Protein AF-0000000066426454 (afdb_homodimer)

Nearest PDB structures (foldseek):
  8pxf-assembly1_A  TM=6.474E-01  e=8.056E-12  Helicobacter hepaticus ATCC 51449
  3tdg-assembly1_A-2  TM=5.659E-01  e=5.066E-11  Helicobacter pylori
  8pxd-assembly1_A  TM=8.013E-01  e=1.505E-08  Helicobacter hepaticus ATCC 51449
  4mly-assembly3_A  TM=5.110E-01  e=3.323E-06  Proteus mirabilis
  6eez-assembly1_A  TM=5.340E-01  e=4.013E-05  Wolbachia endosymbiont of Drosophila melanogaster

Structure (mmCIF, N/CA/C/O backbone):
data_AF-0000000066426454-model_v1
#
loop_
_entity.id
_entity.type
_entity.pdbx_description
1 polymer 'Periplasmic protein'
#
loop_
_atom_site.group_PDB
_atom_site.id
_atom_site.type_symbol
_atom_site.label_atom_id
_atom_site.label_alt_id
_atom_site.label_comp_id
_atom_site.label_asym_id
_atom_site.label_entity_id
_atom_site.label_seq_id
_atom_site.pdbx_PDB_ins_code
_atom_site.Cartn_x
_atom_site.Cartn_y
_atom_site.Cartn_z
_atom_site.occupancy
_atom_site.B_iso_or_equiv
_atom_site.auth_seq_id
_atom_site.auth_comp_id
_atom_site.auth_asym_id
_atom_site.auth_atom_id
_atom_site.pdbx_PDB_model_num
ATOM 1 N N . MET A 1 1 ? 66.438 22.125 -14.727 1 28.5 1 MET A N 1
ATOM 2 C CA . MET A 1 1 ? 65.062 22.234 -15.18 1 28.5 1 MET A CA 1
ATOM 3 C C . MET A 1 1 ? 64.188 21.156 -14.531 1 28.5 1 MET A C 1
ATOM 5 O O . MET A 1 1 ? 64.25 20 -14.93 1 28.5 1 MET A O 1
ATOM 9 N N . LYS A 1 2 ? 63.969 21.219 -13.141 1 32.75 2 LYS A N 1
ATOM 10 C CA . LYS A 1 2 ? 63.25 20.281 -12.281 1 32.75 2 LYS A CA 1
ATOM 11 C C . LYS A 1 2 ? 61.812 20.125 -12.734 1 32.75 2 LYS A C 1
ATOM 13 O O . LYS A 1 2 ? 61.062 21.125 -12.828 1 32.75 2 LYS A O 1
ATOM 18 N N . LYS A 1 3 ? 61.531 19.016 -13.586 1 36.09 3 LYS A N 1
ATOM 19 C CA . LYS A 1 3 ? 60.188 18.656 -14.07 1 36.09 3 LYS A CA 1
ATOM 20 C C . LYS A 1 3 ? 59.188 18.609 -12.93 1 36.09 3 LYS A C 1
ATOM 22 O O . LYS A 1 3 ? 59.375 17.891 -11.953 1 36.09 3 LYS A O 1
ATOM 27 N N . LEU A 1 4 ? 58.438 19.672 -12.656 1 44.06 4 LEU A N 1
ATOM 28 C CA . LEU A 1 4 ? 57.219 19.75 -11.82 1 44.06 4 LEU A CA 1
ATOM 29 C C . LEU A 1 4 ? 56.25 18.641 -12.188 1 44.06 4 LEU A C 1
ATOM 31 O O . LEU A 1 4 ? 55.75 18.594 -13.312 1 44.06 4 LEU A O 1
ATOM 35 N N . SER A 1 5 ? 56.5 17.438 -11.75 1 44.56 5 SER A N 1
ATOM 36 C CA . SER A 1 5 ? 55.531 16.359 -11.906 1 44.56 5 SER A CA 1
ATOM 37 C C . SER A 1 5 ? 54.125 16.797 -11.422 1 44.56 5 SER A C 1
ATOM 39 O O . SER A 1 5 ? 53.969 17.141 -10.25 1 44.56 5 SER A O 1
ATOM 41 N N . LEU A 1 6 ? 53.344 17.422 -12.281 1 42.53 6 LEU A N 1
ATOM 42 C CA . LEU A 1 6 ? 51.906 17.672 -12.062 1 42.53 6 LEU A CA 1
ATOM 43 C C . LEU A 1 6 ? 51.219 16.391 -11.656 1 42.53 6 LEU A C 1
ATOM 45 O O . LEU A 1 6 ? 51.125 15.438 -12.438 1 42.53 6 LEU A O 1
ATOM 49 N N . ILE A 1 7 ? 51.25 16.016 -10.453 1 44.16 7 ILE A N 1
ATOM 50 C CA . ILE A 1 7 ? 50.406 14.969 -9.93 1 44.16 7 ILE A CA 1
ATOM 51 C C . ILE A 1 7 ? 48.938 15.32 -10.203 1 44.16 7 ILE A C 1
ATOM 53 O O . ILE A 1 7 ? 48.406 16.297 -9.648 1 44.16 7 ILE A O 1
ATOM 57 N N . LEU A 1 8 ? 48.469 15.125 -11.438 1 40.88 8 LEU A N 1
ATOM 58 C CA . LEU A 1 8 ? 47.031 15.172 -11.68 1 40.88 8 LEU A CA 1
ATOM 59 C C . LEU A 1 8 ? 46.281 14.273 -10.695 1 40.88 8 LEU A C 1
ATOM 61 O O . LEU A 1 8 ? 46.406 13.047 -10.742 1 40.88 8 LEU A O 1
ATOM 65 N N . VAL A 1 9 ? 46.062 14.742 -9.555 1 42.97 9 VAL A N 1
ATOM 66 C CA . VAL A 1 9 ? 45.094 14.078 -8.664 1 42.97 9 VAL A CA 1
ATOM 67 C C . VAL A 1 9 ? 43.75 13.914 -9.359 1 42.97 9 VAL A C 1
ATOM 69 O O . VAL A 1 9 ? 43.094 14.906 -9.664 1 42.97 9 VAL A O 1
ATOM 72 N N . CYS A 1 10 ? 43.531 12.953 -10.289 1 38.59 10 CYS A N 1
ATOM 73 C CA . CYS A 1 10 ? 42.188 12.555 -10.711 1 38.59 10 CYS A CA 1
ATOM 74 C C . CYS A 1 10 ? 41.25 12.461 -9.516 1 38.59 10 CYS A C 1
ATOM 76 O O . CYS A 1 10 ? 41.344 11.523 -8.727 1 38.59 10 CYS A O 1
ATOM 78 N N . SER A 1 11 ? 40.844 13.516 -9.008 1 37.03 11 SER A N 1
ATOM 79 C CA . SER A 1 11 ? 39.75 13.445 -8.055 1 37.03 11 SER A CA 1
ATOM 80 C C . SER A 1 11 ? 38.594 12.594 -8.594 1 37.03 11 SER A C 1
ATOM 82 O O . SER A 1 11 ? 38 12.938 -9.609 1 37.03 11 SER A O 1
ATOM 84 N N . ALA A 1 12 ? 38.656 11.289 -8.586 1 40.88 12 ALA A N 1
ATOM 85 C CA . ALA A 1 12 ? 37.469 10.492 -8.766 1 40.88 12 ALA A CA 1
ATOM 86 C C . ALA A 1 12 ? 36.219 11.266 -8.32 1 40.88 12 ALA A C 1
ATOM 88 O O . ALA A 1 12 ? 36.062 11.578 -7.137 1 40.88 12 ALA A O 1
ATOM 89 N N . SER A 1 13 ? 35.781 12.156 -9.047 1 43.88 13 SER A N 1
ATOM 90 C CA . SER A 1 13 ? 34.531 12.852 -8.789 1 43.88 13 SER A CA 1
ATOM 91 C C . SER A 1 13 ? 33.469 11.898 -8.25 1 43.88 13 SER A C 1
ATOM 93 O O . SER A 1 13 ? 32.844 11.164 -9.008 1 43.88 13 SER A O 1
ATOM 95 N N . LEU A 1 14 ? 33.688 11.211 -7.109 1 55.16 14 LEU A N 1
ATOM 96 C CA . LEU A 1 14 ? 32.781 10.516 -6.191 1 55.16 14 LEU A CA 1
ATOM 97 C C . LEU A 1 14 ? 31.5 11.305 -5.992 1 55.16 14 LEU A C 1
ATOM 99 O O . LEU A 1 14 ? 31.062 11.508 -4.855 1 55.16 14 LEU A O 1
ATOM 103 N N . PHE A 1 15 ? 31.016 12.023 -7.082 1 66.88 15 PHE A N 1
ATOM 104 C CA . PHE A 1 15 ? 29.875 12.891 -6.832 1 66.88 15 PHE A CA 1
ATOM 105 C C . PHE A 1 15 ? 28.562 12.109 -6.957 1 66.88 15 PHE A C 1
ATOM 107 O O . PHE A 1 15 ? 28.484 11.156 -7.734 1 66.88 15 PHE A O 1
ATOM 114 N N . ALA A 1 16 ? 27.703 12.172 -5.98 1 83.56 16 ALA A N 1
ATOM 115 C CA . ALA A 1 16 ? 26.328 11.711 -6.051 1 83.56 16 ALA A CA 1
ATOM 116 C C . ALA A 1 16 ? 25.688 12.094 -7.387 1 83.56 16 ALA A C 1
ATOM 118 O O . ALA A 1 16 ? 26.156 13.008 -8.07 1 83.56 16 ALA A O 1
ATOM 119 N N . ALA A 1 17 ? 24.734 11.32 -7.867 1 91.5 17 ALA A N 1
ATOM 120 C CA . ALA A 1 17 ? 24.031 11.625 -9.109 1 91.5 17 ALA A CA 1
ATOM 121 C C . ALA A 1 17 ? 23.516 13.062 -9.117 1 91.5 17 ALA A C 1
ATOM 123 O O . ALA A 1 17 ? 23.031 13.562 -8.094 1 91.5 17 ALA A O 1
ATOM 124 N N . SER A 1 18 ? 23.609 13.703 -10.219 1 93.69 18 SER A N 1
ATOM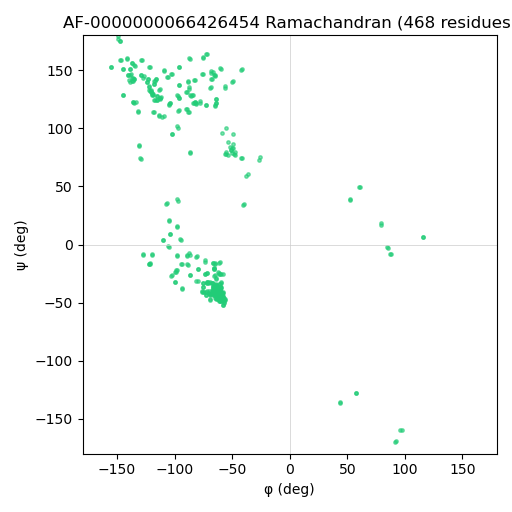 125 C CA . SER A 1 18 ? 23.172 15.094 -10.328 1 93.69 18 SER A CA 1
ATOM 126 C C . SER A 1 18 ? 21.656 15.211 -10.297 1 93.69 18 SER A C 1
ATOM 128 O O . SER A 1 18 ? 20.953 14.234 -10.531 1 93.69 18 SER A O 1
ATOM 130 N N . ASN A 1 19 ? 21.172 16.406 -10.055 1 95.62 19 ASN A N 1
ATOM 131 C CA . ASN A 1 19 ? 19.734 16.656 -10.078 1 95.62 19 ASN A CA 1
ATOM 132 C C . ASN A 1 19 ? 19.125 16.297 -11.438 1 95.62 19 ASN A C 1
ATOM 134 O O . ASN A 1 19 ? 18.047 15.711 -11.5 1 95.62 19 ASN A O 1
ATOM 138 N N . SER A 1 20 ? 19.844 16.641 -12.5 1 94.5 20 SER A N 1
ATOM 139 C CA . SER A 1 20 ? 19.344 16.375 -13.844 1 94.5 20 SER A CA 1
ATOM 140 C C . SER A 1 20 ? 19.266 14.875 -14.117 1 94.5 20 SER A C 1
ATOM 142 O O . SER A 1 20 ? 18.312 14.398 -14.719 1 94.5 20 SER A O 1
ATOM 144 N N . GLU A 1 21 ? 20.266 14.148 -13.734 1 94.56 21 GLU A N 1
ATOM 145 C CA . GLU A 1 21 ? 20.25 12.703 -13.93 1 94.56 21 GLU A CA 1
ATOM 146 C C . GLU A 1 21 ? 19.047 12.062 -13.219 1 94.56 21 GLU A C 1
ATOM 148 O O . GLU A 1 21 ? 18.375 11.203 -13.781 1 94.56 21 GLU A O 1
ATOM 153 N N . ILE A 1 22 ? 18.797 12.508 -12.023 1 96.06 22 ILE A N 1
ATOM 154 C CA . ILE A 1 22 ? 17.703 11.953 -11.227 1 96.06 22 ILE A CA 1
ATOM 155 C C . ILE A 1 22 ? 16.359 12.352 -11.836 1 96.06 22 ILE A C 1
ATOM 157 O O . ILE A 1 22 ? 15.484 11.508 -12.016 1 96.06 22 ILE A O 1
ATOM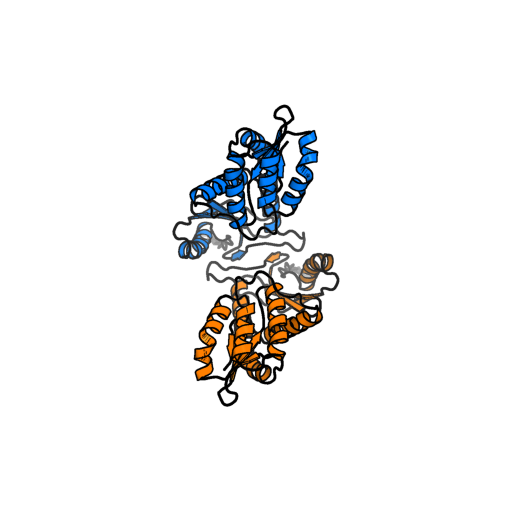 161 N N . SER A 1 23 ? 16.203 13.625 -12.172 1 96.25 23 SER A N 1
ATOM 162 C CA . SER A 1 23 ? 14.953 14.086 -12.766 1 96.25 23 SER A CA 1
ATOM 163 C C . SER A 1 23 ? 14.68 13.383 -14.094 1 96.25 23 SER A C 1
ATOM 165 O O . SER A 1 23 ? 13.539 13 -14.375 1 96.25 23 SER A O 1
ATOM 167 N N . ASP A 1 24 ? 15.68 13.156 -14.922 1 94.25 24 ASP A N 1
ATOM 168 C CA . ASP A 1 24 ? 15.531 12.492 -16.219 1 94.25 24 ASP A CA 1
ATOM 169 C C . ASP A 1 24 ? 15.086 11.039 -16.031 1 94.25 24 ASP A C 1
ATOM 171 O O . ASP A 1 24 ? 14.227 10.555 -16.781 1 94.25 24 ASP A O 1
ATOM 175 N N . PHE A 1 25 ? 15.68 10.461 -15.148 1 93.5 25 PHE A N 1
ATOM 176 C CA . PHE A 1 25 ? 15.344 9.07 -14.883 1 93.5 25 PHE A CA 1
ATOM 177 C C . PHE A 1 25 ? 13.859 8.922 -14.539 1 93.5 25 PHE A C 1
ATOM 179 O O . PHE A 1 25 ? 13.156 8.125 -15.148 1 93.5 25 PHE A O 1
ATOM 186 N N . TYR A 1 26 ? 13.344 9.703 -13.578 1 94.12 26 TYR A N 1
ATOM 187 C CA . TYR A 1 26 ? 11.961 9.578 -13.133 1 94.12 26 TYR A CA 1
ATOM 188 C C . TYR A 1 26 ? 11 10.18 -14.148 1 94.12 26 TYR A C 1
ATOM 190 O O . TYR A 1 26 ? 9.883 9.695 -14.312 1 94.12 26 TYR A O 1
ATOM 198 N N . SER A 1 27 ? 11.453 11.234 -14.828 1 94.62 27 SER A N 1
ATOM 199 C CA . SER A 1 27 ? 10.602 11.867 -15.836 1 94.62 27 SER A CA 1
ATOM 200 C C . SER A 1 27 ? 10.219 10.883 -16.938 1 94.62 27 SER A C 1
ATOM 202 O O . SER A 1 27 ? 9.078 10.875 -17.406 1 94.62 27 SER A O 1
ATOM 204 N N . LYS A 1 28 ? 11.133 10.062 -17.375 1 89.81 28 LYS A N 1
ATOM 205 C CA . LYS A 1 28 ? 10.891 9.102 -18.438 1 89.81 28 LYS A CA 1
ATOM 206 C C . LYS A 1 28 ? 9.734 8.164 -18.094 1 89.81 28 LYS A C 1
ATOM 208 O O . LYS A 1 28 ? 8.812 8 -18.891 1 89.81 28 LYS A O 1
ATOM 213 N N . SER A 1 29 ? 9.758 7.652 -16.953 1 87.88 29 SER A N 1
ATOM 214 C CA . SER A 1 29 ? 8.734 6.691 -16.547 1 87.88 29 SER A CA 1
ATOM 215 C C . SER A 1 29 ? 7.422 7.387 -16.219 1 87.88 29 SER A C 1
ATOM 217 O O . SER A 1 29 ? 6.348 6.918 -16.594 1 87.88 29 SER A O 1
ATOM 219 N N . ILE A 1 30 ? 7.457 8.5 -15.57 1 91.88 30 ILE A N 1
ATOM 220 C CA . ILE A 1 30 ? 6.266 9.195 -15.102 1 91.88 30 ILE A CA 1
ATOM 221 C C . ILE A 1 30 ? 5.527 9.812 -16.281 1 91.88 30 ILE A C 1
ATOM 223 O O . ILE A 1 30 ? 4.301 9.703 -16.391 1 91.88 30 ILE A O 1
ATOM 227 N N . LYS A 1 31 ? 6.246 10.383 -17.25 1 91.31 31 LYS A N 1
ATOM 228 C CA . LYS A 1 31 ? 5.621 11.07 -18.375 1 91.31 31 LYS A CA 1
ATOM 229 C C . LYS A 1 31 ? 5.012 10.078 -19.344 1 91.31 31 LYS A C 1
ATOM 231 O O . LYS A 1 31 ? 4.121 10.438 -20.125 1 91.31 31 LYS A O 1
ATOM 236 N N . ALA A 1 32 ? 5.539 8.836 -19.359 1 90.31 32 ALA A N 1
ATOM 237 C CA . ALA A 1 32 ? 4.922 7.797 -20.172 1 90.31 32 ALA A CA 1
ATOM 238 C C . ALA A 1 32 ? 3.475 7.559 -19.766 1 90.31 32 ALA A C 1
ATOM 240 O O . ALA A 1 32 ? 2.615 7.297 -20.609 1 90.31 32 ALA A O 1
ATOM 241 N N . GLN A 1 33 ? 3.213 7.723 -18.5 1 89.44 33 GLN A N 1
ATOM 242 C CA . GLN A 1 33 ? 1.867 7.5 -17.984 1 89.44 33 GLN A CA 1
ATOM 243 C C . GLN A 1 33 ? 1.116 8.82 -17.812 1 89.44 33 GLN A C 1
ATOM 245 O O . GLN A 1 33 ? -0.1 8.875 -18.016 1 89.44 33 GLN A O 1
ATOM 250 N N . PHE A 1 34 ? 1.878 9.773 -17.5 1 91.81 34 PHE A N 1
ATOM 251 C CA . PHE A 1 34 ? 1.316 11.102 -17.266 1 91.81 34 PHE A CA 1
ATOM 252 C C . PHE A 1 34 ? 2.092 12.156 -18.047 1 91.81 34 PHE A C 1
ATOM 254 O O . PHE A 1 34 ? 2.908 12.883 -17.469 1 91.81 34 PHE A O 1
ATOM 261 N N . PRO A 1 35 ? 1.782 12.375 -19.234 1 92.38 35 PRO A N 1
ATOM 262 C CA . PRO A 1 35 ? 2.562 13.234 -20.125 1 92.38 35 PRO A CA 1
ATOM 263 C C . PRO A 1 35 ? 2.645 14.68 -19.625 1 92.38 35 PRO A C 1
ATOM 265 O O . PRO A 1 35 ? 3.609 15.383 -19.922 1 92.38 35 PRO A O 1
ATOM 268 N N . ASN A 1 36 ? 1.683 15.109 -18.844 1 93.56 36 ASN A N 1
ATOM 269 C CA . ASN A 1 36 ? 1.648 16.5 -18.422 1 93.56 36 ASN A CA 1
ATOM 270 C C . ASN A 1 36 ? 2.314 16.688 -17.047 1 93.56 36 ASN A C 1
ATOM 272 O O . ASN A 1 36 ? 2.322 17.781 -16.5 1 93.56 36 ASN A O 1
ATOM 276 N N . ALA A 1 37 ? 2.84 15.648 -16.578 1 94.75 37 ALA A N 1
ATOM 277 C CA . ALA A 1 37 ? 3.518 15.734 -15.289 1 94.75 37 ALA A CA 1
ATOM 278 C C . ALA A 1 37 ? 4.871 16.422 -15.422 1 94.75 37 ALA A C 1
ATOM 280 O O . ALA A 1 37 ? 5.504 16.359 -16.484 1 94.75 37 ALA A O 1
ATOM 281 N N . THR A 1 38 ? 5.23 17.125 -14.398 1 95.38 38 THR A N 1
ATOM 282 C CA . THR A 1 38 ? 6.574 17.703 -14.32 1 95.38 38 THR A CA 1
ATOM 283 C C . THR A 1 38 ? 7.332 17.125 -13.125 1 95.38 38 THR A C 1
ATOM 285 O O . THR A 1 38 ? 6.754 16.906 -12.062 1 95.38 38 THR A O 1
ATOM 288 N N . VAL A 1 39 ? 8.609 16.875 -13.328 1 96.56 39 VAL A N 1
ATOM 289 C CA . VAL A 1 39 ? 9.477 16.328 -12.289 1 96.56 39 VAL A CA 1
ATOM 290 C C . VAL A 1 39 ? 10.617 17.297 -12 1 96.56 39 VAL A C 1
ATOM 292 O O . VAL A 1 39 ? 11.266 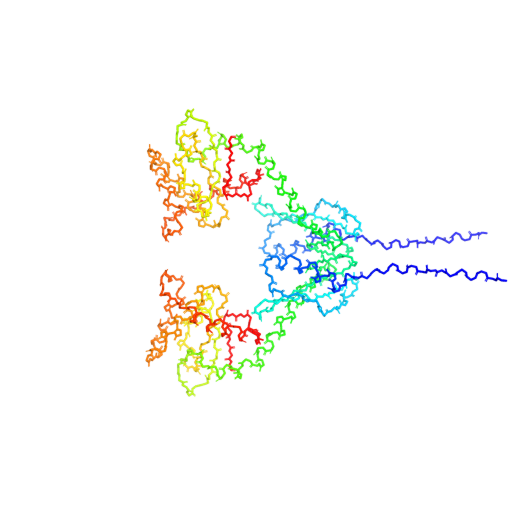17.797 -12.93 1 96.56 39 VAL A O 1
ATOM 295 N N . SER A 1 40 ? 10.828 17.625 -10.75 1 96.81 40 SER A N 1
ATOM 296 C CA . SER A 1 40 ? 11.938 18.469 -10.352 1 96.81 40 SER A CA 1
ATOM 297 C C . SER A 1 40 ? 12.656 17.906 -9.133 1 96.81 40 SER A C 1
ATOM 299 O O . SER A 1 40 ? 12.094 17.094 -8.391 1 96.81 40 SER A O 1
ATOM 301 N N . VAL A 1 41 ? 13.914 18.219 -8.977 1 97.62 41 VAL A N 1
ATOM 302 C CA . VAL A 1 41 ? 14.75 17.781 -7.867 1 97.62 41 VAL A CA 1
ATOM 303 C C . VAL A 1 41 ? 15.305 19 -7.129 1 97.62 41 VAL A C 1
ATOM 305 O O . VAL A 1 41 ? 15.766 19.953 -7.754 1 97.62 41 VAL A O 1
ATOM 308 N N . SER A 1 42 ? 15.172 18.953 -5.793 1 97.25 42 SER A N 1
ATOM 309 C CA . SER A 1 42 ? 15.617 20.094 -4.992 1 97.25 42 SER A CA 1
ATOM 310 C C . SER A 1 42 ? 16.109 19.656 -3.623 1 97.25 42 SER A C 1
ATOM 312 O O . SER A 1 42 ? 16.25 18.453 -3.365 1 97.25 42 SER A O 1
ATOM 314 N N . ASN A 1 43 ? 16.578 20.609 -2.762 1 96.56 43 ASN A N 1
ATOM 315 C CA . ASN A 1 43 ? 16.922 20.422 -1.354 1 96.56 43 ASN A CA 1
ATOM 316 C C . ASN A 1 43 ? 18.016 19.391 -1.172 1 96.56 43 ASN A C 1
ATOM 318 O O . ASN A 1 43 ? 17.891 18.469 -0.357 1 96.56 43 ASN A O 1
ATOM 322 N N . ARG A 1 44 ? 19.031 19.516 -1.883 1 97 44 ARG A N 1
ATOM 323 C CA . ARG A 1 44 ? 20.172 18.609 -1.801 1 97 44 ARG A CA 1
ATOM 324 C C . ARG A 1 44 ? 20.969 18.844 -0.527 1 97 44 ARG A C 1
ATOM 326 O O . ARG A 1 44 ? 21.391 19.969 -0.259 1 97 44 ARG A O 1
ATOM 333 N N . GLN A 1 45 ? 21.062 17.844 0.269 1 96.69 45 GLN A N 1
ATOM 334 C CA . GLN A 1 45 ? 21.781 17.953 1.537 1 96.69 45 GLN A CA 1
ATOM 335 C C . GLN A 1 45 ? 22.625 16.719 1.799 1 96.69 45 GLN A C 1
ATOM 337 O O . GLN A 1 45 ? 22.25 15.602 1.409 1 96.69 45 GLN A O 1
ATOM 342 N N . LYS A 1 46 ? 23.75 16.953 2.447 1 96.25 46 LYS A N 1
ATOM 343 C CA . LYS A 1 46 ? 24.547 15.812 2.914 1 96.25 46 LYS A CA 1
ATOM 344 C C . LYS A 1 46 ? 23.828 15.055 4.023 1 96.25 46 LYS A C 1
ATOM 346 O O . LYS A 1 46 ? 23.203 15.672 4.895 1 96.25 46 LYS A O 1
ATOM 351 N N . VAL A 1 47 ? 23.953 13.734 4.004 1 95.81 47 VAL A N 1
ATOM 352 C CA . VAL A 1 47 ? 23.312 12.906 5.016 1 95.81 47 VAL A CA 1
ATOM 353 C C . VAL A 1 47 ? 24.344 12.453 6.047 1 95.81 47 VAL A C 1
ATOM 355 O O . VAL A 1 47 ? 24.984 11.414 5.871 1 95.81 47 VAL A O 1
ATOM 358 N N . GLY A 1 48 ? 24.344 13.25 7.066 1 90.75 48 GLY A N 1
ATOM 359 C CA . GLY A 1 48 ? 25.328 12.938 8.086 1 90.75 48 GLY A CA 1
ATOM 360 C C . GLY A 1 48 ? 26.688 12.594 7.508 1 90.75 48 GLY A C 1
ATOM 361 O O . GLY A 1 48 ? 27.219 13.32 6.668 1 90.75 48 GLY A O 1
ATOM 362 N N . ASN A 1 49 ? 27.312 11.492 8.086 1 90 49 ASN A N 1
ATOM 363 C CA . ASN A 1 49 ? 28.609 11.039 7.621 1 90 49 ASN A CA 1
ATOM 364 C C . ASN A 1 49 ? 28.5 9.742 6.816 1 90 49 ASN A C 1
ATOM 366 O O . ASN A 1 49 ? 29.391 8.891 6.891 1 90 49 ASN A O 1
ATOM 370 N N . THR A 1 50 ? 27.453 9.578 6.059 1 92.81 50 THR A N 1
ATOM 371 C CA . THR A 1 50 ? 27.172 8.336 5.348 1 92.81 50 THR A CA 1
ATOM 372 C C . THR A 1 50 ? 27.812 8.344 3.969 1 92.81 50 THR A C 1
ATOM 374 O O . THR A 1 50 ? 27.922 7.301 3.324 1 92.81 50 THR A O 1
ATOM 377 N N . GLY A 1 51 ? 28.203 9.508 3.498 1 93.5 51 GLY A N 1
ATOM 378 C CA . GLY A 1 51 ? 28.672 9.656 2.129 1 93.5 51 GLY A CA 1
ATOM 379 C C . GLY A 1 51 ? 27.531 9.852 1.132 1 93.5 51 GLY A C 1
ATOM 380 O O . GLY A 1 51 ? 27.781 10.102 -0.049 1 93.5 51 GLY A O 1
ATOM 381 N N . PHE A 1 52 ? 26.297 9.812 1.604 1 96.69 52 PHE A N 1
ATOM 382 C CA . PHE A 1 52 ? 25.125 10.039 0.761 1 96.69 52 PHE A CA 1
ATOM 383 C C . PHE A 1 52 ? 24.672 11.484 0.851 1 96.69 52 PHE A C 1
ATOM 385 O O . PHE A 1 52 ? 24.938 12.172 1.839 1 96.69 52 PHE A O 1
ATOM 392 N N . GLU A 1 53 ? 24.047 11.898 -0.216 1 97.75 53 GLU A N 1
ATOM 393 C CA . GLU A 1 53 ? 23.219 13.102 -0.203 1 97.75 53 GLU A CA 1
ATOM 394 C C . GLU A 1 53 ? 21.734 12.766 -0.301 1 97.75 53 GLU A C 1
ATOM 396 O O . GLU A 1 53 ? 21.375 11.734 -0.873 1 97.75 53 GLU A O 1
ATOM 401 N N . SER A 1 54 ? 20.953 13.578 0.275 1 98.12 54 SER A N 1
ATOM 402 C CA . SER A 1 54 ? 19.516 13.484 0.092 1 98.12 54 SER A CA 1
ATOM 403 C C . SER A 1 54 ? 19 14.547 -0.881 1 98.12 54 SER A C 1
ATOM 405 O O . SER A 1 54 ? 19.562 15.641 -0.96 1 98.12 54 SER A O 1
ATOM 407 N N . VAL A 1 55 ? 18 14.203 -1.62 1 98.12 55 VAL A N 1
ATOM 408 C CA . VAL A 1 55 ? 17.312 15.141 -2.496 1 98.12 55 VAL A CA 1
ATOM 409 C C . VAL A 1 55 ? 15.797 14.93 -2.391 1 98.12 55 VAL A C 1
ATOM 411 O O . VAL A 1 55 ? 15.344 13.859 -1.986 1 98.12 55 VAL A O 1
ATOM 414 N N . ILE A 1 56 ? 15.07 15.953 -2.703 1 98.06 56 ILE A N 1
ATOM 415 C CA . ILE A 1 56 ? 13.617 15.852 -2.797 1 98.06 56 ILE A CA 1
ATOM 416 C C . ILE A 1 56 ? 13.195 15.812 -4.266 1 98.06 56 ILE A C 1
ATOM 418 O O . ILE A 1 56 ? 13.523 16.719 -5.035 1 98.06 56 ILE A O 1
ATOM 422 N N . VAL A 1 57 ? 12.555 14.805 -4.602 1 97.38 57 VAL A N 1
ATOM 423 C CA . VAL A 1 57 ? 11.953 14.703 -5.93 1 97.38 57 VAL A CA 1
ATOM 424 C C . VAL A 1 57 ? 10.484 15.117 -5.867 1 97.38 57 VAL A C 1
ATOM 426 O O . VAL A 1 57 ? 9.703 14.539 -5.109 1 97.38 57 VAL A O 1
ATOM 429 N N . SER A 1 58 ? 10.125 16.047 -6.695 1 96.56 58 SER A N 1
ATOM 430 C CA . SER A 1 58 ? 8.758 16.562 -6.746 1 96.56 58 SER A CA 1
ATOM 431 C C . SER A 1 58 ? 8.102 16.25 -8.086 1 96.56 58 SER A C 1
ATOM 433 O O . SER A 1 58 ? 8.695 16.469 -9.141 1 96.56 58 SER A O 1
ATOM 435 N N . VAL A 1 59 ? 6.988 15.688 -8 1 95.75 59 VAL A N 1
ATOM 436 C CA . VAL A 1 59 ? 6.168 15.438 -9.18 1 95.75 59 VAL A CA 1
ATOM 437 C C . VAL A 1 59 ? 4.914 16.297 -9.133 1 95.75 59 VAL A C 1
ATOM 439 O O . VAL A 1 59 ? 4.188 16.297 -8.133 1 95.75 59 VAL A O 1
ATOM 442 N N . GLU A 1 60 ? 4.688 17.031 -10.133 1 93.31 60 GLU A N 1
ATOM 443 C CA . GLU A 1 60 ? 3.516 17.891 -10.227 1 93.31 60 GLU A CA 1
ATOM 444 C C . GLU A 1 60 ? 2.623 17.484 -11.391 1 93.31 60 GLU A C 1
ATOM 446 O O . GLU A 1 60 ? 3.104 17.312 -12.516 1 93.31 60 GLU A O 1
ATOM 451 N N . LEU A 1 61 ? 1.399 17.234 -11.078 1 89.31 61 LEU A N 1
ATOM 452 C CA . LEU A 1 61 ? 0.388 16.875 -12.07 1 89.31 61 LEU A CA 1
ATOM 453 C C . LEU A 1 61 ? -0.916 17.609 -11.812 1 89.31 61 LEU A C 1
ATOM 455 O O . LEU A 1 61 ? -1.488 17.516 -10.727 1 89.31 61 LEU A O 1
ATOM 459 N N . ASN A 1 62 ? -1.376 18.312 -12.727 1 81.81 62 ASN A N 1
ATOM 460 C CA . ASN A 1 62 ? -2.65 19.016 -12.641 1 81.81 62 ASN A CA 1
ATOM 461 C C . ASN A 1 62 ? -2.729 19.875 -11.391 1 81.81 62 ASN A C 1
ATOM 463 O O . ASN A 1 62 ? -3.729 19.844 -10.672 1 81.81 62 ASN A O 1
ATOM 467 N N . GLY A 1 63 ? -1.658 20.516 -11.016 1 78 63 GLY A N 1
ATOM 468 C CA . GLY A 1 63 ? -1.629 21.438 -9.891 1 78 63 GLY A CA 1
ATOM 469 C C . GLY A 1 63 ? -1.35 20.75 -8.57 1 78 63 GLY A C 1
ATOM 470 O O . GLY A 1 63 ? -1.174 21.422 -7.547 1 78 63 GLY A O 1
ATOM 471 N N . GLN A 1 64 ? -1.353 19.469 -8.625 1 78.25 64 GLN A N 1
ATOM 472 C CA . GLN A 1 64 ? -1.047 18.734 -7.406 1 78.25 64 GLN A CA 1
ATOM 473 C C . GLN A 1 64 ? 0.428 18.344 -7.355 1 78.25 64 GLN A C 1
ATOM 475 O O . GLN A 1 64 ? 1.003 17.938 -8.367 1 78.25 64 GLN A O 1
ATOM 480 N N . LYS A 1 65 ? 0.954 18.516 -6.184 1 87.19 65 LYS A N 1
ATOM 481 C CA . LYS A 1 65 ? 2.383 18.266 -6.012 1 87.19 65 LYS A CA 1
ATOM 482 C C . LYS A 1 65 ? 2.627 17.141 -5 1 87.19 65 LYS A C 1
ATOM 484 O O . LYS A 1 65 ? 2.014 17.125 -3.93 1 87.19 65 LYS A O 1
ATOM 489 N N . GLN A 1 66 ? 3.43 16.156 -5.387 1 88.75 66 GLN A N 1
ATOM 490 C CA . GLN A 1 66 ? 3.891 15.109 -4.484 1 88.75 66 GLN A CA 1
ATOM 491 C C . GLN A 1 66 ? 5.41 15.141 -4.34 1 88.75 66 GLN A C 1
ATOM 493 O O . GLN A 1 66 ? 6.129 15.281 -5.332 1 88.75 66 GLN A O 1
ATOM 498 N N . GLU A 1 67 ? 5.801 14.953 -3.105 1 93.56 67 GLU A N 1
ATOM 499 C CA . GLU A 1 67 ? 7.234 15.008 -2.836 1 93.56 67 GLU A CA 1
ATOM 500 C C . GLU A 1 67 ? 7.715 13.719 -2.168 1 93.56 67 GLU A C 1
ATOM 502 O O . GLU A 1 67 ? 7.027 13.164 -1.31 1 93.56 67 GLU A O 1
ATOM 507 N N . ASN A 1 68 ? 8.891 13.312 -2.629 1 95.56 68 ASN A N 1
ATOM 508 C CA . ASN A 1 68 ? 9.562 12.164 -2.023 1 95.56 68 ASN A CA 1
ATOM 509 C C . ASN A 1 68 ? 11.047 12.438 -1.8 1 95.56 68 ASN A C 1
ATOM 511 O O . ASN A 1 68 ? 11.703 13.062 -2.633 1 95.56 68 ASN A O 1
ATOM 515 N N . ILE A 1 69 ? 11.547 11.922 -0.683 1 97.88 69 ILE A N 1
ATOM 516 C CA . ILE A 1 69 ? 12.977 12.031 -0.425 1 97.88 69 ILE A CA 1
ATOM 517 C C . ILE A 1 69 ? 13.703 10.836 -1.039 1 97.88 69 ILE A C 1
ATOM 519 O O . ILE A 1 69 ? 13.195 9.711 -1.013 1 97.88 69 ILE A O 1
ATOM 523 N N . LEU A 1 70 ? 14.859 11.07 -1.616 1 98.25 70 LEU A N 1
ATOM 524 C CA . LEU A 1 70 ? 15.773 10.047 -2.115 1 98.25 70 LEU A CA 1
ATOM 525 C C . LEU A 1 70 ? 17.188 10.266 -1.581 1 98.25 70 LEU A C 1
ATOM 527 O O . LEU A 1 70 ? 17.531 11.375 -1.183 1 98.25 70 LEU A O 1
ATOM 531 N N . PHE A 1 71 ? 17.938 9.242 -1.605 1 98.44 71 PHE A N 1
ATOM 532 C CA . PHE A 1 71 ? 19.328 9.289 -1.202 1 98.44 71 PHE A CA 1
ATOM 533 C C . PHE A 1 71 ? 20.234 8.82 -2.336 1 98.44 71 PHE A C 1
ATOM 535 O O . PHE A 1 71 ? 19.922 7.848 -3.029 1 98.44 71 PHE A O 1
ATOM 542 N N . THR A 1 72 ? 21.344 9.57 -2.543 1 98 72 THR A N 1
ATOM 543 C CA . THR A 1 72 ? 22.156 9.25 -3.709 1 98 72 THR A CA 1
ATOM 544 C C . THR A 1 72 ? 23.641 9.281 -3.354 1 98 72 THR A C 1
ATOM 546 O O . THR A 1 72 ? 24.062 10.086 -2.531 1 98 72 THR A O 1
ATOM 549 N N . LYS A 1 73 ? 24.344 8.398 -3.871 1 96.25 73 LYS A N 1
ATOM 550 C CA . LYS A 1 73 ? 25.812 8.289 -3.859 1 96.25 73 LYS A CA 1
ATOM 551 C C . LYS A 1 73 ? 26.328 7.699 -5.168 1 96.25 73 LYS A C 1
ATOM 553 O O . LYS A 1 73 ? 25.828 6.668 -5.629 1 96.25 73 LYS A O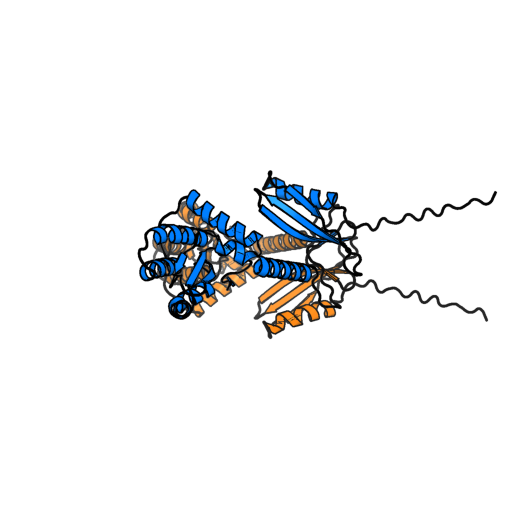 1
ATOM 558 N N . ASP A 1 74 ? 27.266 8.359 -5.754 1 93.88 74 ASP A N 1
ATOM 559 C CA 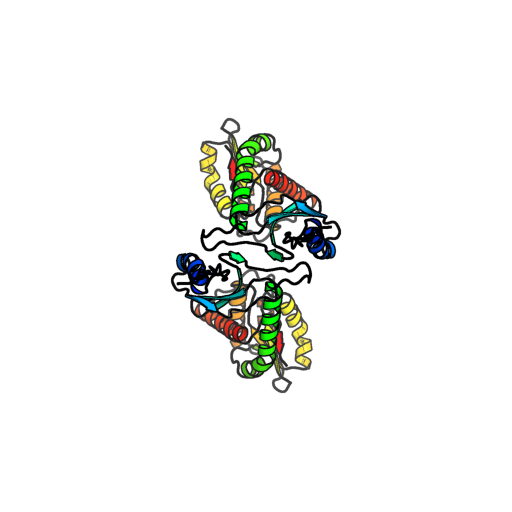. ASP A 1 74 ? 27.734 7.953 -7.078 1 93.88 74 ASP A CA 1
ATOM 560 C C . ASP A 1 74 ? 26.578 7.949 -8.086 1 93.88 74 ASP A C 1
ATOM 562 O O . ASP A 1 74 ? 25.891 8.953 -8.25 1 93.88 74 ASP A O 1
ATOM 566 N N . SER A 1 75 ? 26.391 6.895 -8.773 1 94.44 75 SER A N 1
ATOM 567 C CA . SER A 1 75 ? 25.297 6.801 -9.734 1 94.44 75 SER A CA 1
ATOM 568 C C . SER A 1 75 ? 24.094 6.066 -9.141 1 94.44 75 SER A C 1
ATOM 570 O O . SER A 1 75 ? 23.172 5.688 -9.867 1 94.44 75 SER A O 1
ATOM 572 N N . LEU A 1 76 ? 24.109 5.934 -7.816 1 97.06 76 LEU A N 1
ATOM 573 C CA . LEU A 1 76 ? 23.094 5.117 -7.156 1 97.06 76 LEU A CA 1
ATOM 574 C C . LEU A 1 76 ? 22.062 5.988 -6.449 1 97.06 76 LEU A C 1
ATOM 576 O O . LEU A 1 76 ? 22.406 7.035 -5.891 1 97.06 76 LEU A O 1
ATOM 580 N N . ILE A 1 77 ? 20.844 5.539 -6.465 1 97.94 77 ILE A N 1
ATOM 581 C CA . ILE A 1 77 ? 19.797 6.156 -5.676 1 97.94 77 ILE A CA 1
ATOM 582 C C . ILE A 1 77 ? 19.062 5.086 -4.863 1 97.94 77 ILE A C 1
ATOM 584 O O . ILE A 1 77 ? 18.953 3.938 -5.297 1 97.94 77 ILE A O 1
ATOM 588 N N . THR A 1 78 ? 18.625 5.426 -3.705 1 98.25 78 THR A N 1
ATOM 589 C CA . THR A 1 78 ? 17.828 4.551 -2.844 1 98.25 78 THR A CA 1
ATOM 590 C C . THR A 1 78 ? 16.734 5.34 -2.146 1 98.25 78 THR A C 1
ATOM 592 O O . THR A 1 78 ? 16.922 6.504 -1.791 1 98.25 78 THR A O 1
ATOM 595 N N . PRO A 1 79 ? 15.656 4.684 -1.958 1 98 79 PRO A N 1
ATOM 596 C CA . PRO A 1 79 ? 14.523 5.41 -1.377 1 98 79 PRO A CA 1
ATOM 597 C C . PRO A 1 79 ? 14.641 5.574 0.136 1 98 79 PRO A C 1
ATOM 599 O O . PRO A 1 79 ? 13.914 6.371 0.732 1 98 79 PRO A O 1
ATOM 602 N N . ASP A 1 80 ? 15.367 4.824 0.765 1 98.19 80 ASP A N 1
ATOM 603 C CA . ASP A 1 80 ? 15.625 4.945 2.197 1 98.19 80 ASP A CA 1
ATOM 604 C C . ASP A 1 80 ? 17.062 4.559 2.535 1 98.19 80 ASP A C 1
ATOM 606 O O . ASP A 1 80 ? 17.703 3.828 1.782 1 98.19 80 ASP A O 1
ATOM 610 N N . LEU A 1 81 ? 17.516 5.121 3.516 1 97.81 81 LEU A N 1
ATOM 611 C CA . LEU A 1 81 ? 18.828 4.855 4.082 1 97.81 81 LEU A CA 1
ATOM 612 C C . LEU A 1 81 ? 18.734 4.656 5.594 1 97.81 81 LEU A C 1
ATOM 614 O O . LEU A 1 81 ? 18.422 5.598 6.328 1 97.81 81 LEU A O 1
ATOM 618 N N . ILE A 1 82 ? 19.031 3.465 6.031 1 97.25 82 ILE A N 1
ATOM 619 C CA . ILE A 1 82 ? 18.906 3.123 7.445 1 97.25 82 ILE A CA 1
ATOM 620 C C . ILE A 1 82 ? 20.297 2.869 8.039 1 97.25 82 ILE A C 1
ATOM 622 O O . ILE A 1 82 ? 21.078 2.086 7.488 1 97.25 82 ILE A O 1
ATOM 626 N N . ASP A 1 83 ? 20.562 3.539 9.055 1 96.12 83 ASP A N 1
ATOM 627 C CA . ASP A 1 83 ? 21.828 3.35 9.766 1 96.12 83 ASP A CA 1
ATOM 628 C C . ASP A 1 83 ? 21.656 2.402 10.953 1 96.12 83 ASP A C 1
ATOM 630 O O . ASP A 1 83 ? 21 2.752 11.938 1 96.12 83 ASP A O 1
ATOM 634 N N . LEU A 1 84 ? 22.281 1.304 10.914 1 95 84 LEU A N 1
ATOM 635 C CA . LEU A 1 84 ? 22.094 0.262 11.922 1 95 84 LEU A CA 1
ATOM 636 C C . LEU A 1 84 ? 22.734 0.666 13.25 1 95 84 LEU A C 1
ATOM 638 O O . LEU A 1 84 ? 22.328 0.177 14.305 1 95 84 LEU A O 1
ATOM 642 N N . LYS A 1 85 ? 23.688 1.5 13.227 1 91.94 85 LYS A N 1
ATOM 643 C CA . LYS A 1 85 ? 24.359 1.933 14.445 1 91.94 85 LYS A CA 1
ATOM 644 C C . LYS A 1 85 ? 23.453 2.824 15.289 1 91.94 85 LYS A C 1
ATOM 646 O O . LYS A 1 85 ? 23.406 2.686 16.516 1 91.94 85 LYS A O 1
ATOM 651 N N . THR A 1 86 ? 22.781 3.662 14.625 1 92.06 86 THR A N 1
ATOM 652 C CA . THR A 1 86 ? 21.938 4.617 15.344 1 92.06 86 THR A CA 1
ATOM 653 C C . THR A 1 86 ? 20.5 4.137 15.391 1 92.06 86 THR A C 1
ATOM 655 O O . THR A 1 86 ? 19.703 4.633 16.188 1 92.06 86 THR A O 1
ATOM 658 N N . GLY A 1 87 ? 20.156 3.225 14.422 1 92.88 87 GLY A N 1
ATOM 659 C CA . GLY A 1 87 ? 18.781 2.762 14.305 1 92.88 87 GLY A CA 1
ATOM 660 C C . GLY A 1 87 ? 17.875 3.744 13.594 1 92.88 87 GLY A C 1
ATOM 661 O O . GLY A 1 87 ? 16.656 3.641 13.672 1 92.88 87 GLY A O 1
ATOM 662 N N . ILE A 1 88 ? 18.469 4.66 12.898 1 92.56 88 ILE A N 1
ATOM 663 C CA . ILE A 1 88 ? 17.719 5.742 12.273 1 92.56 88 ILE A CA 1
ATOM 664 C C . ILE A 1 88 ? 17.453 5.398 10.812 1 92.56 88 ILE A C 1
ATOM 666 O O . ILE A 1 88 ? 18.344 4.957 10.086 1 92.56 88 ILE A O 1
ATOM 670 N N . SER A 1 89 ? 16.203 5.469 10.391 1 96.31 89 SER A N 1
ATOM 671 C CA . SER A 1 89 ? 15.805 5.578 8.992 1 96.31 89 SER A CA 1
ATOM 672 C C . SER A 1 89 ? 15.727 7.035 8.547 1 96.31 89 SER A C 1
ATOM 674 O O . SER A 1 89 ? 14.867 7.785 9.023 1 96.31 89 SER A O 1
ATOM 676 N N . TYR A 1 90 ? 16.531 7.41 7.637 1 97.25 90 TYR A N 1
ATOM 677 C CA . TYR A 1 90 ? 16.594 8.812 7.258 1 97.25 90 TYR A CA 1
ATOM 678 C C . TYR A 1 90 ? 15.344 9.234 6.508 1 97.25 90 TYR A C 1
ATOM 680 O O . TYR A 1 90 ? 14.898 10.375 6.617 1 97.25 90 TYR A O 1
ATOM 688 N N . ALA A 1 91 ? 14.797 8.312 5.773 1 97.75 91 ALA A N 1
ATOM 689 C CA . ALA A 1 91 ? 13.523 8.625 5.121 1 97.75 91 ALA A CA 1
ATOM 690 C C . ALA A 1 91 ? 12.422 8.844 6.152 1 97.75 91 ALA A C 1
ATOM 692 O O . ALA A 1 91 ? 11.641 9.789 6.039 1 97.75 91 ALA A O 1
ATOM 693 N N . GLN A 1 92 ? 12.422 7.984 7.176 1 95.75 92 GLN A N 1
ATOM 694 C CA . GLN A 1 92 ? 11.406 8.117 8.211 1 95.75 92 GLN A CA 1
ATOM 695 C C . GLN A 1 92 ? 11.586 9.414 8.992 1 95.75 92 GLN A C 1
ATOM 697 O O . GLN A 1 92 ? 10.602 10.078 9.328 1 95.75 92 GLN A O 1
ATOM 702 N N . GLU A 1 93 ? 12.766 9.727 9.297 1 95.38 93 GLU A N 1
ATOM 703 C CA . GLU A 1 93 ? 13.047 10.977 9.992 1 95.38 93 GLU A CA 1
ATOM 704 C C . GLU A 1 93 ? 12.555 12.18 9.188 1 95.38 93 GLU A C 1
ATOM 706 O O . GLU A 1 93 ? 11.953 13.102 9.742 1 95.38 93 GLU A O 1
ATOM 711 N N . TYR A 1 94 ? 12.828 12.172 7.949 1 95.25 94 TYR A N 1
ATOM 712 C CA . TYR A 1 94 ? 12.375 13.25 7.074 1 95.25 94 TYR A CA 1
ATOM 713 C C . TYR A 1 94 ? 10.852 13.352 7.086 1 95.25 94 TYR A C 1
ATOM 715 O O . TYR A 1 94 ? 10.297 14.438 7.219 1 95.25 94 TYR A O 1
ATOM 723 N N . GLU A 1 95 ? 10.188 12.188 6.914 1 94.62 95 GLU A N 1
ATOM 724 C CA . GLU A 1 95 ? 8.727 12.172 6.887 1 94.62 95 GLU A CA 1
ATOM 725 C C . GLU A 1 95 ? 8.148 12.688 8.195 1 94.62 95 GLU A C 1
ATOM 727 O O . GLU A 1 95 ? 7.156 13.422 8.195 1 94.62 95 GLU A O 1
ATOM 732 N N . MET A 1 96 ? 8.781 12.258 9.289 1 94.56 96 MET A N 1
ATOM 733 C CA . MET A 1 96 ? 8.312 12.695 10.594 1 94.56 96 MET A CA 1
ATOM 734 C C . MET A 1 96 ? 8.469 14.211 10.75 1 94.56 96 MET A C 1
ATOM 736 O O . MET A 1 96 ? 7.562 14.875 11.25 1 94.56 96 MET A O 1
ATOM 740 N N . LYS A 1 97 ? 9.555 14.68 10.336 1 93.75 97 LYS A N 1
ATOM 741 C CA . LYS A 1 97 ? 9.781 16.125 10.383 1 93.75 97 LYS A CA 1
ATOM 742 C C . LYS A 1 97 ? 8.766 16.875 9.531 1 93.75 97 LYS A C 1
ATOM 744 O O . LYS A 1 97 ? 8.211 17.875 9.961 1 93.75 97 LYS A O 1
ATOM 749 N N . LYS A 1 98 ? 8.578 16.406 8.375 1 92.12 98 LYS A N 1
ATOM 750 C CA . LYS A 1 98 ? 7.602 17.016 7.48 1 92.12 98 LYS A CA 1
ATOM 751 C C . LYS A 1 98 ? 6.207 17 8.094 1 92.12 98 LYS A C 1
ATOM 753 O O . LYS A 1 98 ? 5.469 17.984 8 1 92.12 98 LYS A O 1
ATOM 758 N N . PHE A 1 99 ? 5.832 15.953 8.695 1 92.19 99 PHE A N 1
ATOM 759 C CA . PHE A 1 99 ? 4.539 15.82 9.352 1 92.19 99 PHE A CA 1
ATOM 760 C C . PHE A 1 99 ? 4.398 16.828 10.484 1 92.19 99 PHE A C 1
ATOM 762 O O . PHE A 1 99 ? 3.367 17.5 10.609 1 92.19 99 PHE A O 1
ATOM 769 N N . GLN A 1 100 ? 5.453 16.969 11.242 1 93.5 100 GLN A N 1
ATOM 770 C CA . GLN A 1 100 ? 5.441 17.922 12.352 1 93.5 100 GLN A CA 1
ATOM 771 C C . GLN A 1 100 ? 5.305 19.359 11.852 1 93.5 100 GLN A C 1
ATOM 773 O O . GLN A 1 100 ? 4.531 20.141 12.406 1 93.5 100 GLN A O 1
ATOM 778 N N . GLU A 1 101 ? 6.027 19.609 10.852 1 93.19 101 GLU A N 1
ATOM 779 C CA . GLU A 1 101 ? 5.945 20.938 10.258 1 93.19 101 GLU A CA 1
ATOM 780 C C . GLU A 1 101 ? 4.539 21.219 9.727 1 93.19 101 GLU A C 1
ATOM 782 O O . GLU A 1 101 ? 4.02 22.328 9.898 1 93.19 101 GLU A O 1
ATOM 787 N N . ALA A 1 102 ? 3.988 20.297 9.109 1 91.62 102 ALA A N 1
ATOM 788 C CA . ALA A 1 102 ? 2.629 20.438 8.594 1 91.62 102 ALA A CA 1
ATOM 789 C C . ALA A 1 102 ? 1.632 20.641 9.734 1 91.62 102 ALA A C 1
ATOM 791 O O . ALA A 1 102 ? 0.749 21.5 9.648 1 91.62 102 ALA A O 1
ATOM 792 N N . ARG A 1 103 ? 1.752 19.922 10.711 1 91.69 103 ARG A N 1
ATOM 793 C CA . ARG A 1 103 ? 0.876 20.031 11.875 1 91.69 103 ARG A CA 1
ATOM 794 C C . ARG A 1 103 ? 0.99 21.422 12.516 1 91.69 103 ARG A C 1
ATOM 796 O O . ARG A 1 103 ? -0.019 22.016 12.883 1 91.69 103 ARG A O 1
ATOM 803 N N . GLU A 1 104 ? 2.189 21.844 12.656 1 92.75 104 GLU A N 1
ATOM 804 C CA . GLU A 1 104 ? 2.424 23.156 13.227 1 92.75 104 GLU A CA 1
ATOM 805 C C . GLU A 1 104 ? 1.803 24.266 12.367 1 92.75 104 GLU A C 1
ATOM 807 O O . GLU A 1 104 ? 1.176 25.188 12.883 1 92.75 104 GLU A O 1
ATOM 812 N N . ASN A 1 105 ? 2.023 24.078 11.125 1 93.5 105 ASN A N 1
ATOM 813 C CA . ASN A 1 105 ? 1.421 25.047 10.219 1 93.5 105 ASN A CA 1
ATOM 814 C C . ASN A 1 105 ? -0.101 25.047 10.336 1 93.5 105 ASN A C 1
ATOM 816 O O . ASN A 1 105 ? -0.721 26.109 10.367 1 93.5 105 ASN A O 1
ATOM 820 N N . PHE A 1 106 ? -0.707 23.922 10.422 1 95.5 106 PHE A N 1
ATOM 821 C CA . PHE A 1 106 ? -2.158 23.812 10.523 1 95.5 106 PHE A CA 1
ATOM 822 C C . PHE A 1 106 ? -2.66 24.453 11.812 1 95.5 106 PHE A C 1
ATOM 824 O O . PHE A 1 106 ? -3.6 25.25 11.789 1 95.5 106 PHE A O 1
ATOM 831 N N . THR A 1 107 ? -2.039 24.172 12.852 1 90.81 107 THR A N 1
ATOM 832 C CA . THR A 1 107 ? -2.418 24.688 14.156 1 90.81 107 THR A CA 1
ATOM 833 C C . THR A 1 107 ? -2.342 26.219 14.164 1 90.81 107 THR A C 1
ATOM 835 O O . THR A 1 107 ? -3.213 26.891 14.727 1 90.81 107 THR A O 1
ATOM 838 N N . LYS A 1 108 ? -1.392 26.734 13.492 1 92.81 108 LYS A N 1
ATOM 839 C CA . LYS A 1 108 ? -1.13 28.172 13.531 1 92.81 108 LYS A CA 1
ATOM 840 C C . LYS A 1 108 ? -2.07 28.922 12.594 1 92.81 108 LYS A C 1
ATOM 842 O O . LYS A 1 108 ? -2.529 30.016 12.914 1 92.81 108 LYS A O 1
ATOM 847 N N . ASN A 1 109 ? -2.449 28.234 11.492 1 94.56 109 ASN A N 1
ATOM 848 C CA . ASN A 1 109 ? -3.041 29.031 10.422 1 94.56 109 ASN A CA 1
ATOM 849 C C . ASN A 1 109 ? -4.457 28.562 10.094 1 94.56 109 ASN A C 1
ATOM 851 O O . ASN A 1 109 ? -5.223 29.297 9.461 1 94.56 109 ASN A O 1
ATOM 855 N N . ALA A 1 110 ? -4.844 27.422 10.492 1 95.69 110 ALA A N 1
ATOM 856 C CA . ALA A 1 110 ? -6.09 26.828 10.023 1 95.69 110 ALA A CA 1
ATOM 857 C C . ALA A 1 110 ? -7.301 27.547 10.625 1 95.69 110 ALA A C 1
ATOM 859 O O . ALA A 1 110 ? -8.352 27.641 9.992 1 95.69 110 ALA A O 1
ATOM 860 N N . LYS A 1 111 ? -7.207 28.047 11.859 1 95.38 111 LYS A N 1
ATOM 861 C CA . LYS A 1 111 ? -8.352 28.656 12.539 1 95.38 111 LYS A CA 1
ATOM 862 C C . LYS A 1 111 ? -8.867 29.875 11.766 1 95.38 111 LYS A C 1
ATOM 864 O O . LYS A 1 111 ? -10.07 29.984 11.516 1 95.38 111 LYS A O 1
ATOM 869 N N . ALA A 1 112 ? -7.988 30.703 11.414 1 96.56 112 ALA A N 1
ATOM 870 C CA . ALA A 1 112 ? -8.375 31.906 10.695 1 96.56 112 ALA A CA 1
ATOM 871 C C . ALA A 1 112 ? -9.07 31.562 9.375 1 96.56 112 ALA A C 1
ATOM 873 O O . ALA A 1 112 ? -10.008 32.25 8.969 1 96.56 112 ALA A O 1
ATOM 874 N N . VAL A 1 113 ? -8.625 30.531 8.75 1 97.25 113 VAL A N 1
ATOM 875 C CA . VAL A 1 113 ? -9.195 30.109 7.48 1 97.25 113 VAL A CA 1
ATOM 876 C C . VAL A 1 113 ? -10.555 29.453 7.719 1 97.25 113 VAL A C 1
ATOM 878 O O . VAL A 1 113 ? -11.523 29.75 7.008 1 97.25 113 VAL A O 1
ATOM 881 N N . ALA A 1 114 ? -10.633 28.672 8.742 1 97.38 114 ALA A N 1
ATOM 882 C CA . ALA A 1 114 ? -11.859 27.953 9.07 1 97.38 114 ALA A CA 1
ATOM 883 C C . ALA A 1 114 ? -12.969 28.922 9.469 1 97.38 114 ALA A C 1
ATOM 885 O O . ALA A 1 114 ? -14.141 28.688 9.141 1 97.38 114 ALA A O 1
ATOM 886 N N . GLN A 1 115 ? -12.609 29.969 10.109 1 96.75 115 GLN A N 1
ATOM 887 C CA . GLN A 1 115 ? -13.586 30.953 10.57 1 96.75 115 GLN A CA 1
ATOM 888 C C . GLN A 1 115 ? -14.273 31.641 9.398 1 96.75 115 GLN A C 1
ATOM 890 O O . GLN A 1 115 ? -15.398 32.156 9.539 1 96.75 115 GLN A O 1
ATOM 895 N N . LYS A 1 116 ? -13.664 31.594 8.305 1 97.12 116 LYS A N 1
ATOM 896 C CA . LYS A 1 116 ? -14.203 32.281 7.129 1 97.12 116 LYS A CA 1
ATOM 897 C C . LYS A 1 116 ? -14.797 31.266 6.145 1 97.12 116 LYS A C 1
ATOM 899 O O . LYS A 1 116 ? -15.289 31.656 5.078 1 97.12 116 LYS A O 1
ATOM 904 N N . GLU A 1 117 ? -14.703 30.016 6.48 1 97.56 117 GLU A N 1
ATOM 905 C CA . GLU A 1 117 ? -15.172 28.969 5.574 1 97.56 117 GLU A CA 1
ATOM 906 C C . GLU A 1 117 ? -16.688 28.984 5.453 1 97.56 117 GLU A C 1
ATOM 908 O O . GLU A 1 117 ? -17.406 29.109 6.453 1 97.56 117 GLU A O 1
ATOM 913 N N . THR A 1 118 ? -17.188 28.891 4.258 1 96.12 118 THR A N 1
ATOM 914 C CA . THR A 1 118 ? -18.641 28.938 4.035 1 96.12 118 THR A CA 1
ATOM 915 C C . THR A 1 118 ? -19.219 27.531 3.881 1 96.12 118 THR A C 1
ATOM 917 O O . THR A 1 118 ? -20.406 27.328 4.105 1 96.12 118 THR A O 1
ATOM 920 N N . MET A 1 119 ? -18.375 26.656 3.498 1 97.06 119 MET A N 1
ATOM 921 C CA . MET A 1 119 ? -18.828 25.266 3.377 1 97.06 119 MET A CA 1
ATOM 922 C C . MET A 1 119 ? -18.703 24.531 4.707 1 97.06 119 MET A C 1
ATOM 924 O O . MET A 1 119 ? -17.75 23.781 4.918 1 97.06 119 MET A O 1
ATOM 928 N N . VAL A 1 120 ? -19.641 24.766 5.586 1 97.69 120 VAL A N 1
ATOM 929 C CA . VAL A 1 120 ? -19.625 24.25 6.949 1 97.69 120 VAL A CA 1
ATOM 930 C C . VAL A 1 120 ? -21 23.734 7.328 1 97.69 120 VAL A C 1
ATOM 932 O O . VAL A 1 120 ? -22.016 24.234 6.836 1 97.69 120 VAL A O 1
ATOM 935 N N . ILE A 1 121 ? -21.047 22.703 8.055 1 98.25 121 ILE A N 1
ATOM 936 C CA . ILE A 1 121 ? -22.266 22.297 8.742 1 98.25 121 ILE A CA 1
ATOM 937 C C . ILE A 1 121 ? -22.234 22.766 10.195 1 98.25 121 ILE A C 1
ATOM 939 O O . ILE A 1 121 ? -21.625 22.125 11.055 1 98.25 121 ILE A O 1
ATOM 943 N N . ALA A 1 122 ? -22.922 23.797 10.43 1 97.69 122 ALA A N 1
ATOM 944 C CA . ALA A 1 122 ? -22.891 24.422 11.75 1 97.69 122 ALA A CA 1
ATOM 945 C C . ALA A 1 122 ? -23.969 23.828 12.656 1 97.69 122 ALA A C 1
ATOM 947 O O . ALA A 1 122 ? -25.125 23.703 12.258 1 97.69 122 ALA A O 1
ATOM 948 N N . LEU A 1 123 ? -23.547 23.484 13.797 1 98.19 123 LEU A N 1
ATOM 949 C CA . LEU A 1 123 ? -24.453 22.922 14.797 1 98.19 123 LEU A CA 1
ATOM 950 C C . LEU A 1 123 ? -24.359 23.688 16.109 1 98.19 123 LEU A C 1
ATOM 952 O O . LEU A 1 123 ? -23.266 24.109 16.516 1 98.19 123 LEU A O 1
ATOM 956 N N . GLY A 1 124 ? -25.5 23.797 16.766 1 97.5 124 GLY A N 1
ATOM 957 C CA . GLY A 1 124 ? -25.5 24.328 18.125 1 97.5 124 GLY A CA 1
ATOM 958 C C . GLY A 1 124 ? -25.703 25.828 18.172 1 97.5 124 GLY A C 1
ATOM 959 O O . GLY A 1 124 ? -26.062 26.453 17.172 1 97.5 124 GLY A O 1
ATOM 960 N N . ASP A 1 125 ? -25.516 26.406 19.312 1 96.94 125 ASP A N 1
ATOM 961 C CA . ASP A 1 125 ? -25.781 27.797 19.641 1 96.94 125 ASP A CA 1
ATOM 962 C C . ASP A 1 125 ? -24.641 28.703 19.172 1 96.94 125 ASP A C 1
ATOM 964 O O . ASP A 1 125 ? -23.5 28.547 19.594 1 96.94 125 ASP A O 1
ATOM 968 N N . LYS A 1 126 ? -24.969 29.641 18.344 1 95.38 126 LYS A N 1
ATOM 969 C CA . LYS A 1 126 ? -23.984 30.547 17.75 1 95.38 126 LYS A CA 1
ATOM 970 C C . LYS A 1 126 ? -23.344 31.422 18.828 1 95.38 126 LYS A C 1
ATOM 972 O O . LYS A 1 126 ? -22.312 32.062 18.578 1 95.38 126 LYS A O 1
ATOM 977 N N . ASN A 1 127 ? -23.969 31.484 19.984 1 97 127 ASN A N 1
ATOM 978 C CA . ASN A 1 127 ? -23.453 32.344 21.062 1 97 127 ASN A CA 1
ATOM 979 C C . ASN A 1 127 ? -22.406 31.594 21.891 1 97 127 ASN A C 1
ATOM 981 O O . ASN A 1 127 ? -21.75 32.188 22.734 1 97 127 ASN A O 1
ATOM 985 N N . LYS A 1 128 ? -22.25 30.328 21.672 1 97.56 128 LYS A N 1
ATOM 986 C CA . LYS A 1 128 ? -21.203 29.531 22.328 1 97.56 128 LYS A CA 1
ATOM 987 C C . LYS A 1 128 ? -19.891 29.578 21.562 1 97.56 128 LYS A C 1
ATOM 989 O O . LYS A 1 128 ? -19.875 29.922 20.375 1 97.56 128 LYS A O 1
ATOM 994 N N . PRO A 1 129 ? -18.781 29.25 22.281 1 97.25 129 PRO A N 1
ATOM 995 C CA . PRO A 1 129 ? -17.516 29.188 21.531 1 97.25 129 PRO A CA 1
ATOM 996 C C . PRO A 1 129 ? -17.578 28.219 20.359 1 97.25 129 PRO A C 1
ATOM 998 O O . PRO A 1 129 ? -18.078 27.094 20.5 1 97.25 129 PRO A O 1
ATOM 1001 N N . ALA A 1 130 ? -17.031 28.672 19.25 1 97.5 130 ALA A N 1
ATOM 1002 C CA . ALA A 1 130 ? -17.047 27.875 18.031 1 97.5 130 ALA A CA 1
ATOM 1003 C C . ALA A 1 130 ? -15.844 26.938 17.953 1 97.5 130 ALA A C 1
ATOM 1005 O O . ALA A 1 130 ? -14.727 27.344 18.266 1 97.5 130 ALA A O 1
ATOM 1006 N N . ILE A 1 131 ? -16.094 25.703 17.609 1 97.75 131 ILE A N 1
ATOM 1007 C CA . ILE A 1 131 ? -15.008 24.797 17.266 1 97.75 131 ILE A CA 1
ATOM 1008 C C . ILE A 1 131 ? -15.203 24.266 15.844 1 97.75 131 ILE A C 1
ATOM 1010 O O . ILE A 1 131 ? -16.328 24.25 15.336 1 97.75 131 ILE A O 1
ATOM 1014 N N . TYR A 1 132 ? -14.188 23.938 15.227 1 98.19 132 TYR A N 1
ATOM 1015 C CA . TYR A 1 132 ? -14.195 23.406 13.867 1 98.19 132 TYR A CA 1
ATOM 1016 C C . TYR A 1 132 ? -13.695 21.969 13.836 1 98.19 132 TYR A C 1
ATOM 1018 O O . TYR A 1 132 ? -12.609 21.672 14.336 1 98.19 132 TYR A O 1
ATOM 1026 N N . VAL A 1 133 ? -14.484 21.109 13.312 1 98.31 133 VAL A N 1
ATOM 1027 C CA . VAL A 1 133 ? -14.188 19.688 13.266 1 98.31 133 VAL A CA 1
ATOM 1028 C C . VAL A 1 133 ? -13.984 19.234 11.82 1 98.31 133 VAL A C 1
ATOM 1030 O O . VAL A 1 133 ? -14.922 19.234 11.031 1 98.31 133 VAL A O 1
ATOM 1033 N N . PHE A 1 134 ? -12.789 18.906 11.523 1 98.38 134 PHE A N 1
ATOM 1034 C CA . PHE A 1 134 ? -12.492 18.297 10.227 1 98.38 134 PHE A CA 1
ATOM 1035 C C . PHE A 1 134 ? -12.781 16.797 10.258 1 98.38 134 PHE A C 1
ATOM 1037 O O . PHE A 1 134 ? -12.203 16.078 11.07 1 98.38 134 PHE A O 1
ATOM 1044 N N . SER A 1 135 ? -13.648 16.375 9.359 1 98.31 135 SER A N 1
ATOM 1045 C CA . SER A 1 135 ? -14.219 15.031 9.523 1 98.31 135 SER A CA 1
ATOM 1046 C C . SER A 1 135 ? -14.359 14.32 8.188 1 98.31 135 SER A C 1
ATOM 1048 O O . SER A 1 135 ? -14.281 14.953 7.129 1 98.31 135 SER A O 1
ATOM 1050 N N . ASP A 1 136 ? -14.453 13.062 8.227 1 98 136 ASP A N 1
ATOM 1051 C CA . ASP A 1 136 ? -14.625 12.133 7.113 1 98 136 ASP A CA 1
ATOM 1052 C C . ASP A 1 136 ? -15.711 11.109 7.414 1 98 136 ASP A C 1
ATOM 1054 O O . ASP A 1 136 ? -15.609 10.359 8.383 1 98 136 ASP A O 1
ATOM 1058 N N . PRO A 1 137 ? -16.703 11.047 6.578 1 97.88 137 PRO A N 1
ATOM 1059 C CA . PRO A 1 137 ? -17.844 10.164 6.867 1 97.88 137 PRO A CA 1
ATOM 1060 C C . PRO A 1 137 ? -17.438 8.695 6.957 1 97.88 137 PRO A C 1
ATOM 1062 O O . PRO A 1 137 ? -18.172 7.883 7.539 1 97.88 137 PRO A O 1
ATOM 1065 N N . GLU A 1 138 ? -16.297 8.344 6.484 1 94.94 138 GLU A N 1
ATOM 1066 C CA . GLU A 1 138 ? -15.953 6.926 6.473 1 94.94 138 GLU A CA 1
ATOM 1067 C C . GLU A 1 138 ? -14.852 6.613 7.488 1 94.94 138 GLU A C 1
ATOM 1069 O O . GLU A 1 138 ? -14.359 5.488 7.547 1 94.94 138 GLU A O 1
ATOM 1074 N N . CYS A 1 139 ? -14.477 7.551 8.203 1 94.88 139 CYS A N 1
ATOM 1075 C CA . CYS A 1 139 ? -13.492 7.375 9.266 1 94.88 139 CYS A CA 1
ATOM 1076 C C . CYS A 1 139 ? -14.148 6.883 10.547 1 94.88 139 CYS A C 1
ATOM 1078 O O . CYS A 1 139 ? -15.039 7.539 11.086 1 94.88 139 CYS A O 1
ATOM 1080 N N . PRO A 1 140 ? -13.719 5.742 11.062 1 92.88 140 PRO A N 1
ATOM 1081 C CA . PRO A 1 140 ? -14.367 5.195 12.258 1 92.88 140 PRO A CA 1
ATOM 1082 C C . PRO A 1 140 ? -14.281 6.133 13.461 1 92.88 140 PRO A C 1
ATOM 1084 O O . PRO A 1 140 ? -15.219 6.223 14.25 1 92.88 140 PRO A O 1
ATOM 1087 N N . TYR A 1 141 ? -13.234 6.816 13.648 1 95 141 TYR A N 1
ATOM 1088 C CA . TYR A 1 141 ? -13.078 7.734 14.773 1 95 141 TYR A CA 1
ATOM 1089 C C . TYR A 1 141 ? -13.953 8.969 14.594 1 95 141 TYR A C 1
ATOM 1091 O O . TYR A 1 141 ? -14.414 9.555 15.57 1 95 141 TYR A O 1
ATOM 1099 N N . CYS A 1 142 ? -14.164 9.391 13.344 1 97.81 142 CYS A N 1
ATOM 1100 C CA . CYS A 1 142 ? -15.078 10.484 13.055 1 97.81 142 CYS A CA 1
ATOM 1101 C C . CYS A 1 142 ? -16.516 10.094 13.383 1 97.81 142 CYS A C 1
ATOM 1103 O O . CYS A 1 142 ? -17.281 10.914 13.883 1 97.81 142 CYS A O 1
ATOM 1105 N N . ARG A 1 143 ? -16.812 8.844 13.133 1 97.31 143 ARG A N 1
ATOM 1106 C CA . ARG A 1 143 ? -18.125 8.336 13.508 1 97.31 143 ARG A CA 1
ATOM 1107 C C . ARG A 1 143 ? -18.328 8.367 15.023 1 97.31 143 ARG A C 1
ATOM 1109 O O . ARG A 1 143 ? -19.391 8.75 15.508 1 97.31 143 ARG A O 1
ATOM 1116 N N . GLU A 1 144 ? -17.281 7.996 15.664 1 96.25 144 GLU A N 1
ATOM 1117 C CA . GLU A 1 144 ? -17.328 8.023 17.125 1 96.25 144 GLU A CA 1
ATOM 1118 C C . GLU A 1 144 ? -17.531 9.445 17.641 1 96.25 144 GLU A C 1
ATOM 1120 O O . GLU A 1 144 ? -18.297 9.672 18.578 1 96.25 144 GLU A O 1
ATOM 1125 N N . HIS A 1 145 ? -16.812 10.344 17.078 1 97.69 145 HIS A N 1
ATOM 1126 C CA . HIS A 1 145 ? -16.969 11.742 17.469 1 97.69 145 HIS A CA 1
ATOM 1127 C C . HIS A 1 145 ? -18.391 12.219 17.25 1 97.69 145 HIS A C 1
ATOM 1129 O O . HIS A 1 145 ? -18.984 12.867 18.125 1 97.69 145 HIS A O 1
ATOM 1135 N N . LEU A 1 146 ? -18.984 11.898 16.109 1 98.06 146 LEU A N 1
ATOM 1136 C CA . LEU A 1 146 ? -20.328 12.328 15.781 1 98.06 146 LEU A CA 1
ATOM 1137 C C . LEU A 1 146 ? -21.344 11.742 16.766 1 98.06 146 LEU A C 1
ATOM 1139 O O . LEU A 1 146 ? -22.312 12.406 17.141 1 98.06 146 LEU A O 1
ATOM 1143 N N . ALA A 1 147 ? -21.094 10.562 17.172 1 97.06 147 ALA A N 1
ATOM 1144 C CA . ALA A 1 147 ? -21.984 9.898 18.109 1 97.06 147 ALA A CA 1
ATOM 1145 C C . ALA A 1 147 ? -22.094 10.664 19.422 1 97.06 147 ALA A C 1
ATOM 1147 O O . ALA A 1 147 ? -23.078 10.539 20.156 1 97.06 147 ALA A O 1
ATOM 1148 N N . GLN A 1 148 ? -21.094 11.406 19.703 1 96.56 148 GLN A N 1
ATOM 1149 C CA . GLN A 1 148 ? -21.047 12.133 20.953 1 96.56 148 GLN A CA 1
ATOM 1150 C C . GLN A 1 148 ? -21.328 13.617 20.75 1 96.56 148 GLN A C 1
ATOM 1152 O O . GLN A 1 148 ? -21.031 14.445 21.609 1 96.56 148 GLN A O 1
ATOM 1157 N N . ILE A 1 149 ? -21.953 13.945 19.688 1 97.81 149 ILE A N 1
ATOM 1158 C CA . ILE A 1 149 ? -22.062 15.336 19.281 1 97.81 149 ILE A CA 1
ATOM 1159 C C . ILE A 1 149 ? -22.938 16.109 20.281 1 97.81 149 ILE A C 1
ATOM 1161 O O . ILE A 1 149 ? -22.672 17.281 20.562 1 97.81 149 ILE A O 1
ATOM 1165 N N . ASP A 1 150 ? -23.938 15.461 20.859 1 96.25 150 ASP A N 1
ATOM 1166 C CA . ASP A 1 150 ? -24.844 16.125 21.797 1 96.25 150 ASP A CA 1
ATOM 1167 C C . ASP A 1 150 ? -24.078 16.656 23.016 1 96.25 150 ASP A C 1
ATOM 1169 O O . ASP A 1 150 ? -24.391 17.734 23.516 1 96.25 150 ASP A O 1
ATOM 1173 N N . ASP A 1 151 ? -23.156 15.875 23.391 1 96.69 151 ASP A N 1
ATOM 1174 C CA . ASP A 1 151 ? -22.359 16.297 24.547 1 96.69 151 ASP A CA 1
ATOM 1175 C C . ASP A 1 151 ? -21.516 17.516 24.203 1 96.69 151 ASP A C 1
ATOM 1177 O O . ASP A 1 151 ? -21.391 18.438 25.031 1 96.69 151 ASP A O 1
ATOM 1181 N N . GLU A 1 152 ? -20.984 17.578 23.062 1 96.19 152 GLU A N 1
ATOM 1182 C CA . GLU A 1 152 ? -20.141 18.688 22.641 1 96.19 152 GLU A CA 1
ATOM 1183 C C . GLU A 1 152 ? -20.969 19.953 22.469 1 96.19 152 GLU A C 1
ATOM 1185 O O . GLU A 1 152 ? -20.5 21.062 22.766 1 96.19 152 GLU A O 1
ATOM 1190 N N . LEU A 1 153 ? -22.188 19.797 22.078 1 97.75 153 LEU A N 1
ATOM 1191 C CA . LEU A 1 153 ? -23.062 20.922 21.781 1 97.75 153 LEU A CA 1
ATOM 1192 C C . LEU A 1 153 ? -23.5 21.609 23.078 1 97.75 153 LEU A C 1
ATOM 1194 O O . LEU A 1 153 ? -24.016 22.734 23.031 1 97.75 153 LEU A O 1
ATOM 1198 N N . LYS A 1 154 ? -23.312 20.969 24.172 1 97.38 154 LYS A N 1
ATOM 1199 C CA . LYS A 1 154 ? -23.594 21.609 25.453 1 97.38 154 LYS A CA 1
ATOM 1200 C C . LYS A 1 154 ? -22.656 22.781 25.703 1 97.38 154 LYS A C 1
ATOM 1202 O O . LYS A 1 154 ? -23.031 23.75 26.375 1 97.38 154 LYS A O 1
ATOM 1207 N N . ASN A 1 155 ? -21.484 22.703 25.094 1 97.44 155 ASN A N 1
ATOM 1208 C CA . ASN A 1 155 ? -20.453 23.688 25.453 1 97.44 155 ASN A CA 1
ATOM 1209 C C . ASN A 1 155 ? -19.984 24.469 24.234 1 97.44 155 ASN A C 1
ATOM 1211 O O . ASN A 1 155 ? -19.375 25.547 24.375 1 97.44 155 ASN A O 1
ATOM 1215 N N . TYR A 1 156 ? -20.266 23.984 23.047 1 98.12 156 TYR A N 1
ATOM 1216 C CA . TYR A 1 156 ? -19.672 24.594 21.859 1 98.12 156 TYR A CA 1
ATOM 1217 C C . TYR A 1 156 ? -20.703 24.688 20.734 1 98.12 156 TYR A C 1
ATOM 1219 O O . TYR A 1 156 ? -21.688 23.938 20.719 1 98.12 156 TYR A O 1
ATOM 1227 N N . GLN A 1 157 ? -20.516 25.688 19.906 1 98.25 157 GLN A N 1
ATOM 1228 C CA . GLN A 1 157 ? -20.984 25.578 18.531 1 98.25 157 GLN A CA 1
ATOM 1229 C C . GLN A 1 157 ? -20.031 24.719 17.688 1 98.25 157 GLN A C 1
ATOM 1231 O O . GLN A 1 157 ? -18.844 25.016 17.609 1 98.25 157 GLN A O 1
ATOM 1236 N N . VAL A 1 158 ? -20.484 23.688 17.109 1 98.5 158 VAL A N 1
ATOM 1237 C CA . VAL A 1 158 ? -19.625 22.75 16.391 1 98.5 158 VAL A CA 1
ATOM 1238 C C . VAL A 1 158 ? -19.797 22.953 14.875 1 98.5 158 VAL A C 1
ATOM 1240 O O . VAL A 1 158 ? -20.906 22.844 14.344 1 98.5 158 VAL A O 1
ATOM 1243 N N . ASN A 1 159 ? -18.75 23.281 14.234 1 98.31 159 ASN A N 1
ATOM 1244 C CA . ASN A 1 159 ? -18.734 23.484 12.789 1 98.31 159 ASN A CA 1
ATOM 1245 C C . ASN A 1 159 ? -17.984 22.375 12.07 1 98.31 159 ASN A C 1
ATOM 1247 O O . ASN A 1 159 ? -16.75 22.312 12.109 1 98.31 159 ASN A O 1
ATOM 1251 N N . TYR A 1 160 ? -18.703 21.562 11.352 1 98.69 160 TYR A N 1
ATOM 1252 C CA . TYR A 1 160 ? -18.109 20.469 10.602 1 98.69 160 TYR A CA 1
ATOM 1253 C C . TYR A 1 160 ? -17.594 20.938 9.25 1 98.69 160 TYR A C 1
ATOM 1255 O O . TYR A 1 160 ? -18.312 21.609 8.508 1 98.69 160 TYR A O 1
ATOM 1263 N N . ILE A 1 161 ? -16.453 20.641 8.984 1 98.62 161 ILE A N 1
ATOM 1264 C CA . ILE A 1 161 ? -15.852 20.797 7.668 1 98.62 161 ILE A CA 1
ATOM 1265 C C . ILE A 1 161 ? -15.43 19.422 7.141 1 98.62 161 ILE A C 1
ATOM 1267 O O . ILE A 1 161 ? -14.508 18.797 7.668 1 98.62 161 ILE A O 1
ATOM 1271 N N . LEU A 1 162 ? -16.062 18.984 6.105 1 98.56 162 LEU A N 1
ATOM 1272 C CA . LEU A 1 162 ? -15.859 17.609 5.641 1 98.56 162 LEU A CA 1
ATOM 1273 C C . LEU A 1 162 ? -14.688 17.531 4.672 1 98.56 162 LEU A C 1
ATOM 1275 O O . LEU A 1 162 ? -14.75 18.078 3.566 1 98.56 162 LEU A O 1
ATOM 1279 N N . THR A 1 163 ? -13.633 16.812 5.133 1 96.88 163 THR A N 1
ATOM 1280 C CA . THR A 1 163 ? -12.391 16.641 4.391 1 96.88 163 THR A CA 1
ATOM 1281 C C . THR A 1 163 ? -12.016 15.156 4.328 1 96.88 163 THR A C 1
ATOM 1283 O O . THR A 1 163 ? -11.031 14.734 4.945 1 96.88 163 THR A O 1
ATOM 1286 N N . PRO A 1 164 ? -12.734 14.406 3.498 1 95.5 164 PRO A N 1
ATOM 1287 C CA . PRO A 1 164 ? -12.555 12.953 3.5 1 95.5 164 PRO A CA 1
ATOM 1288 C C . PRO A 1 164 ? -11.156 12.531 3.033 1 95.5 164 PRO A C 1
ATOM 1290 O O . PRO A 1 164 ? -10.578 13.18 2.16 1 95.5 164 PRO A O 1
ATOM 1293 N N . VAL A 1 165 ? -10.703 11.43 3.68 1 86.31 165 VAL A N 1
ATOM 1294 C CA . VAL A 1 165 ? -9.398 10.883 3.316 1 86.31 165 VAL A CA 1
ATOM 1295 C C . VAL A 1 165 ? -9.555 9.445 2.82 1 86.31 165 VAL A C 1
ATOM 1297 O O . VAL A 1 165 ? -8.578 8.812 2.402 1 86.31 165 VAL A O 1
ATOM 1300 N N . HIS A 1 166 ? -10.758 8.797 2.922 1 80.44 166 HIS A N 1
ATOM 1301 C CA . HIS A 1 166 ? -10.992 7.391 2.637 1 80.44 166 HIS A CA 1
ATOM 1302 C C . HIS A 1 166 ? -11.555 7.203 1.229 1 80.44 166 HIS A C 1
ATOM 1304 O O . HIS A 1 166 ? -12.359 6.297 0.992 1 80.44 166 HIS A O 1
ATOM 1310 N N . GLY A 1 167 ? -11.156 7.91 0.171 1 79.94 167 GLY A N 1
ATOM 1311 C CA . GLY A 1 167 ? -11.398 7.578 -1.225 1 79.94 167 GLY A CA 1
ATOM 1312 C C . GLY A 1 167 ? -12.609 8.281 -1.804 1 79.94 167 GLY A C 1
ATOM 1313 O O . GLY A 1 167 ? -13.148 9.211 -1.194 1 79.94 167 GLY A O 1
ATOM 1314 N N . LYS A 1 168 ? -13.18 7.727 -2.945 1 85.44 168 LYS A N 1
ATOM 1315 C CA . LYS A 1 168 ? -14.203 8.383 -3.75 1 85.44 168 LYS A CA 1
ATOM 1316 C C . LYS A 1 168 ? -15.547 8.391 -3.033 1 85.44 168 LYS A C 1
ATOM 1318 O O . LYS A 1 168 ? -16.25 9.406 -3.016 1 85.44 168 LYS A O 1
ATOM 1323 N N . SER A 1 169 ? -15.953 7.312 -2.422 1 90.38 169 SER A N 1
ATOM 1324 C CA . SER A 1 169 ? -17.25 7.215 -1.749 1 90.38 169 SER A CA 1
ATOM 1325 C C . SER A 1 169 ? -17.344 8.219 -0.604 1 90.38 169 SER A C 1
ATOM 1327 O O . SER A 1 169 ? -18.422 8.773 -0.357 1 90.38 169 SER A O 1
ATOM 1329 N N . ALA A 1 170 ? -16.312 8.438 0.107 1 95.12 170 ALA A N 1
ATOM 1330 C CA . ALA A 1 170 ? -16.312 9.406 1.195 1 95.12 170 ALA A CA 1
ATOM 1331 C C . ALA A 1 170 ? -16.547 10.82 0.669 1 95.12 170 ALA A C 1
ATOM 1333 O O . ALA A 1 170 ? -17.25 11.617 1.306 1 95.12 170 ALA A O 1
ATOM 1334 N N . PHE A 1 171 ? -16.031 11.094 -0.529 1 95.38 171 PHE A N 1
ATOM 1335 C CA . PHE A 1 171 ? -16.25 12.383 -1.17 1 95.38 171 PHE A CA 1
ATOM 1336 C C . PHE A 1 171 ? -17.688 12.531 -1.611 1 95.38 171 PHE A C 1
ATOM 1338 O O . PHE A 1 171 ? -18.297 13.594 -1.439 1 95.38 171 PHE A O 1
ATOM 1345 N N . GLU A 1 172 ? -18.172 11.484 -2.131 1 95.94 172 GLU A N 1
ATOM 1346 C CA . GLU A 1 172 ? -19.562 11.5 -2.568 1 95.94 172 GLU A CA 1
ATOM 1347 C C . GLU A 1 172 ? -20.516 11.719 -1.393 1 95.94 172 GLU A C 1
ATOM 1349 O O . GLU A 1 172 ? -21.422 12.555 -1.468 1 95.94 172 GLU A O 1
ATOM 1354 N N . LYS A 1 173 ? -20.312 11.047 -0.332 1 97.44 173 LYS A N 1
ATOM 1355 C CA . LYS A 1 173 ? -21.141 11.195 0.862 1 97.44 173 LYS A CA 1
ATOM 1356 C C . LYS A 1 173 ? -21.031 12.609 1.429 1 97.44 173 LYS A C 1
ATOM 1358 O O . LYS A 1 173 ? -22.031 13.18 1.872 1 97.44 173 LYS A O 1
ATOM 1363 N N . SER A 1 174 ? -19.875 13.109 1.431 1 98.31 174 SER A N 1
ATOM 1364 C CA . SER A 1 174 ? -19.672 14.477 1.903 1 98.31 174 SER A CA 1
ATOM 1365 C C . SER A 1 174 ? -20.469 15.477 1.064 1 98.31 174 SER A C 1
ATOM 1367 O O . SER A 1 174 ? -21.109 16.375 1.604 1 98.31 174 SER A O 1
ATOM 1369 N N . ALA A 1 175 ? -20.406 15.281 -0.244 1 98 175 ALA A N 1
ATOM 1370 C CA . ALA A 1 175 ? -21.156 16.156 -1.135 1 98 175 ALA A CA 1
ATOM 1371 C C . ALA A 1 175 ? -22.656 16.078 -0.834 1 98 175 ALA A C 1
ATOM 1373 O O . ALA A 1 175 ? -23.344 17.109 -0.808 1 98 175 ALA A O 1
ATOM 1374 N N . LEU A 1 176 ? -23.109 14.922 -0.605 1 98.06 176 LEU A N 1
ATOM 1375 C CA . LEU A 1 176 ? -24.531 14.719 -0.318 1 98.06 176 LEU A CA 1
ATOM 1376 C C . LEU A 1 176 ? -24.906 15.359 1.013 1 98.06 176 LEU A C 1
ATOM 1378 O O . LEU A 1 176 ? -25.984 15.93 1.146 1 98.06 176 LEU A O 1
ATOM 1382 N N . ILE A 1 177 ? -24.047 15.273 1.969 1 98.5 177 ILE A N 1
ATOM 1383 C CA . ILE A 1 177 ? -24.297 15.891 3.266 1 98.5 177 ILE A CA 1
ATOM 1384 C C . ILE A 1 177 ? -24.453 17.406 3.094 1 98.5 177 ILE A C 1
ATOM 1386 O O . ILE A 1 177 ? -25.422 17.984 3.576 1 98.5 177 ILE A O 1
ATOM 1390 N N . TYR A 1 178 ? -23.562 17.984 2.4 1 98.06 178 TYR A N 1
ATOM 1391 C CA . TYR A 1 178 ? -23.656 19.422 2.188 1 98.06 178 TYR A CA 1
ATOM 1392 C C . TYR A 1 178 ? -24.938 19.781 1.436 1 98.06 178 TYR A C 1
ATOM 1394 O O . TYR A 1 178 ? -25.609 20.766 1.771 1 98.06 178 TYR A O 1
ATOM 1402 N N . LYS A 1 179 ? -25.219 19.047 0.415 1 97 179 LYS A N 1
ATOM 1403 C CA . LYS A 1 179 ? -26.406 19.297 -0.393 1 97 179 LYS A CA 1
ATOM 1404 C C . LYS A 1 179 ? -27.672 19.203 0.452 1 97 179 LYS A C 1
ATOM 1406 O O . LYS A 1 179 ? -28.516 20.094 0.427 1 97 179 LYS A O 1
ATOM 1411 N N . GLU A 1 180 ? -27.797 18.188 1.233 1 97.31 180 GLU A N 1
ATOM 1412 C CA . GLU A 1 180 ? -29.016 17.953 2.023 1 97.31 180 GLU A CA 1
ATOM 1413 C C . GLU A 1 180 ? -29.078 18.906 3.221 1 97.31 180 GLU A C 1
ATOM 1415 O O . GLU A 1 180 ? -30.156 19.344 3.615 1 97.31 180 GLU A O 1
ATOM 1420 N N . ALA A 1 181 ? -27.953 19.188 3.797 1 97.06 181 ALA A N 1
ATOM 1421 C CA . ALA A 1 181 ? -27.922 20.047 4.98 1 97.06 181 ALA A CA 1
ATOM 1422 C C . ALA A 1 181 ? -28.391 21.453 4.652 1 97.06 181 ALA A C 1
ATOM 1424 O O . ALA A 1 181 ? -28.891 22.172 5.523 1 97.06 181 ALA A O 1
ATOM 1425 N N . LYS A 1 182 ? -28.172 21.891 3.408 1 94.75 182 LYS A N 1
ATOM 1426 C CA . LYS A 1 182 ? -28.625 23.203 2.98 1 94.75 182 LYS A CA 1
ATOM 1427 C C . LYS A 1 182 ? -30.125 23.344 3.15 1 94.75 182 LYS A C 1
ATOM 1429 O O . LYS A 1 182 ? -30.625 24.453 3.367 1 94.75 182 LYS A O 1
ATOM 1434 N N . LYS A 1 183 ? -30.828 22.266 3.133 1 95.56 183 LYS A N 1
ATOM 1435 C CA . LYS A 1 183 ? -32.281 22.281 3.217 1 95.56 183 LYS A CA 1
ATOM 1436 C C . LYS A 1 183 ? -32.75 22.016 4.641 1 95.56 183 LYS A C 1
ATOM 1438 O O . LYS A 1 183 ? -33.969 22.094 4.93 1 95.56 183 LYS A O 1
ATOM 1443 N N . ALA A 1 184 ? -31.812 21.625 5.449 1 97.25 184 ALA A N 1
ATOM 1444 C CA . ALA A 1 184 ? -32.156 21.297 6.828 1 97.25 184 ALA A CA 1
ATOM 1445 C C . ALA A 1 184 ? -32.625 22.547 7.582 1 97.25 184 ALA A C 1
ATOM 1447 O O . ALA A 1 184 ? -32.062 23.625 7.41 1 97.25 184 ALA A O 1
ATOM 1448 N N . LYS A 1 185 ? -33.594 22.375 8.531 1 95.5 185 LYS A N 1
ATOM 1449 C CA . LYS A 1 185 ? -34.219 23.516 9.203 1 95.5 185 LYS A CA 1
ATOM 1450 C C . LYS A 1 185 ? -33.656 23.703 10.609 1 95.5 185 LYS A C 1
ATOM 1452 O O . LYS A 1 185 ? -33.812 24.75 11.219 1 95.5 185 LYS A O 1
ATOM 1457 N N . ASN A 1 186 ? -33.188 22.641 11.18 1 96.12 186 ASN A N 1
ATOM 1458 C CA . ASN A 1 186 ? -32.688 22.703 12.547 1 96.12 186 ASN A CA 1
ATOM 1459 C C . ASN A 1 186 ? -31.531 21.703 12.75 1 96.12 186 ASN A C 1
ATOM 1461 O O . ASN A 1 186 ? -31.188 20.953 11.836 1 96.12 186 ASN A O 1
ATOM 1465 N N . ASP A 1 187 ? -30.922 21.719 13.883 1 97.12 187 ASP A N 1
ATOM 1466 C CA . ASP A 1 187 ? -29.781 20.875 14.211 1 97.12 187 ASP A CA 1
ATOM 1467 C C . ASP A 1 187 ? -30.125 19.391 14.156 1 97.12 187 ASP A C 1
ATOM 1469 O O . ASP A 1 187 ? -29.328 18.578 13.711 1 97.12 187 ASP A O 1
ATOM 1473 N N . LYS A 1 188 ? -31.312 19.125 14.609 1 97.12 188 LYS A N 1
ATOM 1474 C CA . LYS A 1 188 ? -31.75 17.734 14.625 1 97.12 188 LYS A CA 1
ATOM 1475 C C . LYS A 1 188 ? -31.734 17.125 13.227 1 97.12 188 LYS A C 1
ATOM 1477 O O . LYS A 1 188 ? -31.266 16 13.023 1 97.12 188 LYS A O 1
ATOM 1482 N N . GLU A 1 189 ? -32.188 17.906 12.297 1 97.94 189 GLU A N 1
ATOM 1483 C CA . GLU A 1 189 ? -32.219 17.453 10.906 1 97.94 189 GLU A CA 1
ATOM 1484 C C . GLU A 1 189 ? -30.797 17.328 10.352 1 97.94 189 GLU A C 1
ATOM 1486 O O . GLU A 1 189 ? -30.484 16.375 9.641 1 97.94 189 GLU A O 1
ATOM 1491 N N . LYS A 1 190 ? -29.969 18.312 10.664 1 98.31 190 LYS A N 1
ATOM 1492 C CA . LYS A 1 190 ? -28.594 18.281 10.195 1 98.31 190 LYS A CA 1
ATOM 1493 C C . LYS A 1 190 ? -27.859 17.062 10.758 1 98.31 190 LYS A C 1
ATOM 1495 O O . LYS A 1 190 ? -27.125 16.375 10.031 1 98.31 190 LYS A O 1
ATOM 1500 N N . ILE A 1 191 ? -28.062 16.766 12.008 1 98.25 191 ILE A N 1
ATOM 1501 C CA . ILE A 1 191 ? -27.406 15.641 12.664 1 98.25 191 ILE A CA 1
ATOM 1502 C C . ILE A 1 191 ? -27.906 14.336 12.055 1 98.25 191 ILE A C 1
ATOM 1504 O O . ILE A 1 191 ? -27.125 13.398 11.852 1 98.25 191 ILE A O 1
ATOM 1508 N N . ALA A 1 192 ? -29.172 14.336 11.734 1 97.69 192 ALA A N 1
ATOM 1509 C CA . ALA A 1 192 ? -29.734 13.148 11.094 1 97.69 192 ALA A CA 1
ATOM 1510 C C . ALA A 1 192 ? -29.094 12.898 9.734 1 97.69 192 ALA A C 1
ATOM 1512 O O . ALA A 1 192 ? -28.812 11.75 9.375 1 97.69 192 ALA A O 1
ATOM 1513 N N . ILE A 1 193 ? -28.891 13.953 9.023 1 98 193 ILE A N 1
ATOM 1514 C CA . ILE A 1 193 ? -28.25 13.852 7.715 1 98 193 ILE A CA 1
ATOM 1515 C C . ILE A 1 193 ? -26.828 13.344 7.867 1 98 193 ILE A C 1
ATOM 1517 O O . ILE A 1 193 ? -26.406 12.438 7.145 1 98 193 ILE A O 1
ATOM 1521 N N . LEU A 1 1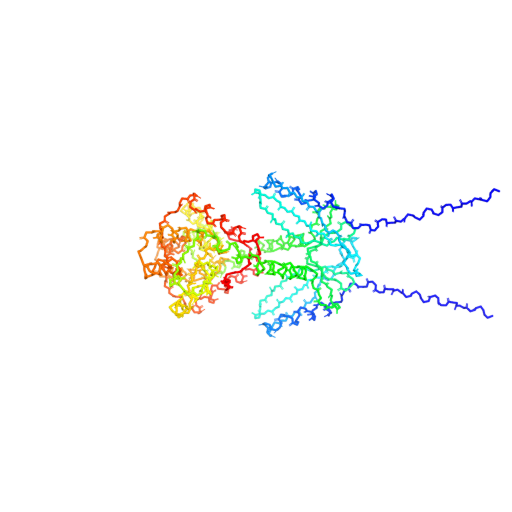94 ? -26.062 13.906 8.812 1 98.44 194 LEU A N 1
ATOM 1522 C CA . LEU A 1 194 ? -24.703 13.422 9.086 1 98.44 194 LEU A CA 1
ATOM 1523 C C . LEU A 1 194 ? -24.719 11.938 9.43 1 98.44 194 LEU A C 1
ATOM 1525 O O . LEU A 1 194 ? -24 11.148 8.828 1 98.44 194 LEU A O 1
ATOM 1529 N N . ASN A 1 195 ? -25.609 11.547 10.297 1 97.94 195 ASN A N 1
ATOM 1530 C CA . ASN A 1 195 ? -25.672 10.156 10.742 1 97.94 195 ASN A CA 1
ATOM 1531 C C . ASN A 1 195 ? -26 9.219 9.586 1 97.94 195 ASN A C 1
ATOM 1533 O O . ASN A 1 195 ? -25.453 8.109 9.516 1 97.94 195 ASN A O 1
ATOM 1537 N N . LYS A 1 196 ? -26.844 9.711 8.766 1 97.44 196 LYS A N 1
ATOM 1538 C CA . LYS A 1 196 ? -27.234 8.914 7.605 1 97.44 196 LYS A CA 1
ATOM 1539 C C . LYS A 1 196 ? -26.031 8.547 6.754 1 97.44 196 LYS A C 1
ATOM 1541 O O . LYS A 1 196 ? -25.797 7.367 6.457 1 97.44 196 LYS A O 1
ATOM 1546 N N . TYR A 1 197 ? -25.156 9.461 6.504 1 97.75 197 TYR A N 1
ATOM 1547 C CA . TYR A 1 197 ? -24.078 9.234 5.555 1 97.75 197 TYR A CA 1
ATOM 1548 C C . TYR A 1 197 ? -22.812 8.75 6.266 1 97.75 197 TYR A C 1
ATOM 1550 O O . TYR A 1 197 ? -21.906 8.219 5.633 1 97.75 197 TYR A O 1
ATOM 1558 N N . TYR A 1 198 ? -22.734 8.922 7.574 1 97.56 198 TYR A N 1
ATOM 1559 C CA . TYR A 1 198 ? -21.641 8.383 8.367 1 97.56 198 TYR A CA 1
ATOM 1560 C C . TYR A 1 198 ? -21.875 6.91 8.695 1 97.56 198 TYR A C 1
ATOM 1562 O O . TYR A 1 198 ? -20.969 6.223 9.172 1 97.56 198 TYR A O 1
ATOM 1570 N N . ASP A 1 199 ? -23.047 6.477 8.414 1 95.25 199 ASP A N 1
ATOM 1571 C CA . ASP A 1 199 ? -23.375 5.082 8.695 1 95.25 199 ASP A CA 1
ATOM 1572 C C . ASP A 1 199 ? -22.516 4.137 7.852 1 95.25 199 ASP A C 1
ATOM 1574 O O . ASP A 1 199 ? -22.609 4.141 6.625 1 95.25 199 ASP A O 1
ATOM 1578 N N . ALA A 1 200 ? -21.766 3.268 8.492 1 89.69 200 ALA A N 1
ATOM 1579 C CA . ALA A 1 200 ? -20.859 2.346 7.809 1 89.69 200 ALA A CA 1
ATOM 1580 C C . ALA A 1 200 ? -21.641 1.331 6.977 1 89.69 200 ALA A C 1
ATOM 1582 O O . ALA A 1 200 ? -21.094 0.736 6.043 1 89.69 200 ALA A O 1
ATOM 1583 N N . ASN A 1 201 ? -22.891 1.218 7.227 1 86.75 201 ASN A N 1
ATOM 1584 C CA . ASN A 1 201 ? -23.688 0.175 6.594 1 86.75 201 ASN A CA 1
ATOM 1585 C C . ASN A 1 201 ? -24.562 0.738 5.473 1 86.75 201 ASN A C 1
ATOM 1587 O O . ASN A 1 201 ? -25.391 0.022 4.906 1 86.75 201 ASN A O 1
ATOM 1591 N N . ILE A 1 202 ? -24.312 1.951 5.18 1 87.31 202 ILE A N 1
ATOM 1592 C CA . ILE A 1 202 ? -25.141 2.539 4.129 1 87.31 202 ILE A CA 1
ATOM 1593 C C . ILE A 1 202 ? -24.875 1.823 2.807 1 87.31 202 ILE A C 1
ATOM 1595 O O . ILE A 1 202 ? -23.719 1.649 2.408 1 87.31 202 ILE A O 1
ATOM 1599 N N . LYS A 1 203 ? -25.703 1.203 2.129 1 74.81 203 LYS A N 1
ATOM 1600 C CA . LYS A 1 203 ? -25.547 0.354 0.951 1 74.81 203 LYS A CA 1
ATOM 1601 C C . LYS A 1 203 ? -25.734 1.156 -0.334 1 74.81 203 LYS A C 1
ATOM 1603 O O . LYS A 1 203 ? -25.094 0.873 -1.348 1 74.81 203 LYS A O 1
ATOM 1608 N N . ASN A 1 204 ? -26.719 2.164 -0.331 1 85.38 204 ASN A N 1
ATOM 1609 C CA . ASN A 1 204 ? -27.047 2.963 -1.509 1 85.38 204 ASN A CA 1
ATOM 1610 C C . ASN A 1 204 ? -27.266 4.43 -1.15 1 85.38 204 ASN A C 1
ATOM 1612 O O . ASN A 1 204 ? -27.703 4.742 -0.043 1 85.38 204 ASN A O 1
ATOM 1616 N N . TYR A 1 205 ? -26.797 5.262 -1.965 1 90.5 205 TYR A N 1
ATOM 1617 C CA . TYR A 1 205 ? -27.031 6.699 -1.848 1 90.5 205 TYR A CA 1
ATOM 1618 C C . TYR A 1 205 ? -27.109 7.352 -3.223 1 90.5 205 TYR A C 1
ATOM 1620 O O . TYR A 1 205 ? -26.734 6.75 -4.227 1 90.5 205 TYR A O 1
ATOM 1628 N N . PRO A 1 206 ? -27.734 8.5 -3.264 1 92.44 206 PRO A N 1
ATOM 1629 C CA . PRO A 1 206 ? -27.938 9.164 -4.555 1 92.44 206 PRO A CA 1
ATOM 1630 C C . PRO A 1 206 ? -26.625 9.469 -5.273 1 92.44 206 PRO A C 1
ATOM 1632 O O . PRO A 1 206 ? -25.594 9.641 -4.629 1 92.44 206 PRO A O 1
ATOM 1635 N N . LYS A 1 207 ? -26.672 9.5 -6.59 1 92.25 207 LYS A N 1
ATOM 1636 C CA . LYS A 1 207 ? -25.516 9.898 -7.387 1 92.25 207 LYS A CA 1
ATOM 1637 C C . LYS A 1 207 ? -25.188 11.367 -7.176 1 92.25 207 LYS A C 1
ATOM 1639 O O . LYS A 1 207 ? -26.078 12.18 -6.926 1 92.25 207 LYS A O 1
ATOM 1644 N N . VAL A 1 208 ? -23.953 11.664 -7.273 1 93.56 208 VAL A N 1
ATOM 1645 C CA . VAL A 1 208 ? -23.469 13.031 -7.105 1 93.56 208 VAL A CA 1
ATOM 1646 C C . VAL A 1 208 ? -22.859 13.523 -8.414 1 93.56 208 VAL A C 1
ATOM 1648 O O . VAL A 1 208 ? -22.234 12.75 -9.148 1 93.56 208 VAL A O 1
ATOM 1651 N N . SER A 1 209 ? -23.062 14.812 -8.734 1 93.38 209 SER A N 1
ATOM 1652 C CA . SER A 1 209 ? -22.5 15.391 -9.961 1 93.38 209 SER A CA 1
ATOM 1653 C C . SER A 1 209 ? -21 15.648 -9.812 1 93.38 209 SER A C 1
ATOM 1655 O O . SER A 1 209 ? -20.5 15.734 -8.688 1 93.38 209 SER A O 1
ATOM 1657 N N . ASP A 1 210 ? -20.328 15.797 -10.883 1 91.69 210 ASP A N 1
ATOM 1658 C CA . ASP A 1 210 ? -18.906 16.125 -10.891 1 91.69 210 ASP A CA 1
ATOM 1659 C C . ASP A 1 210 ? -18.641 17.469 -10.227 1 91.69 210 ASP A C 1
ATOM 1661 O O . ASP A 1 210 ? -17.625 17.656 -9.555 1 91.69 210 ASP A O 1
ATOM 1665 N N . ALA A 1 211 ? -19.609 18.312 -10.438 1 92.88 211 ALA A N 1
ATOM 1666 C CA . ALA A 1 211 ? -19.453 19.641 -9.844 1 92.88 211 ALA A CA 1
ATOM 1667 C C . ALA A 1 211 ? -19.5 19.578 -8.32 1 92.88 211 ALA A C 1
ATOM 1669 O O . ALA A 1 211 ? -18.703 20.219 -7.641 1 92.88 211 ALA A O 1
ATOM 1670 N N . GLU A 1 212 ? -20.375 18.766 -7.82 1 93.69 212 GLU A N 1
ATOM 1671 C CA . GLU A 1 212 ? -20.484 18.594 -6.375 1 93.69 212 GLU A CA 1
ATOM 1672 C C . GLU A 1 212 ? -19.234 17.938 -5.801 1 93.69 212 GLU A C 1
ATOM 1674 O O . GLU A 1 212 ? -18.75 18.328 -4.738 1 93.69 212 GLU A O 1
ATOM 1679 N N . LEU A 1 213 ? -18.719 17.016 -6.473 1 94.12 213 LEU A N 1
ATOM 1680 C CA . LEU A 1 213 ? -17.5 16.344 -6.051 1 94.12 213 LEU A CA 1
ATOM 1681 C C . LEU A 1 213 ? -16.312 17.297 -6.055 1 94.12 213 LEU A C 1
ATOM 1683 O O . LEU A 1 213 ? -15.492 17.281 -5.141 1 94.12 213 LEU A O 1
ATOM 1687 N N . LYS A 1 214 ? -16.266 18.062 -7.082 1 93.06 214 LYS A N 1
ATOM 1688 C CA . LYS A 1 214 ? -15.172 19.016 -7.227 1 93.06 214 LYS A CA 1
ATOM 1689 C C . LYS A 1 214 ? -15.141 20 -6.062 1 93.06 214 LYS A C 1
ATOM 1691 O O . LYS A 1 214 ? -14.062 20.375 -5.594 1 93.06 214 LYS A O 1
ATOM 1696 N N . GLU A 1 215 ? -16.281 20.391 -5.602 1 95.38 215 GLU A N 1
ATOM 1697 C CA . GLU A 1 215 ? -16.344 21.312 -4.48 1 95.38 215 GLU A CA 1
ATOM 1698 C C . GLU A 1 215 ? -15.734 20.703 -3.219 1 95.38 215 GLU A C 1
ATOM 1700 O O . GLU A 1 215 ? -14.945 21.344 -2.521 1 95.38 215 GLU A O 1
ATOM 1705 N N . VAL A 1 216 ? -16.109 19.484 -2.996 1 96.62 216 VAL A N 1
ATOM 1706 C CA . VAL A 1 216 ? -15.586 18.812 -1.815 1 96.62 216 VAL A CA 1
ATOM 1707 C C . VAL A 1 216 ? -14.086 18.594 -1.966 1 96.62 216 VAL A C 1
ATOM 1709 O O . VAL A 1 216 ? -13.328 18.75 -1.008 1 96.62 216 VAL A O 1
ATOM 1712 N N . PHE A 1 217 ? -13.664 18.234 -3.152 1 93.56 217 PHE A N 1
ATOM 1713 C CA . PHE A 1 217 ? -12.242 18 -3.408 1 93.56 217 PHE A CA 1
ATOM 1714 C C . PHE A 1 217 ? -11.445 19.281 -3.197 1 93.56 217 PHE A C 1
ATOM 1716 O O . PHE A 1 217 ? -10.359 19.266 -2.613 1 93.56 217 PHE A O 1
ATOM 1723 N N . SER A 1 218 ? -12 20.391 -3.643 1 94 218 SER A N 1
ATOM 1724 C CA . SER A 1 218 ? -11.336 21.672 -3.455 1 94 218 SER A CA 1
ATOM 1725 C C . SER A 1 218 ? -11.195 22.016 -1.976 1 94 218 SER A C 1
ATOM 1727 O O . SER A 1 218 ? -10.164 22.531 -1.549 1 94 218 SER A O 1
ATOM 1729 N N . LEU A 1 219 ? -12.242 21.703 -1.265 1 96.69 219 LEU A N 1
ATOM 1730 C CA . LEU A 1 219 ? -12.203 21.922 0.177 1 96.69 219 LEU A CA 1
ATOM 1731 C C . LEU A 1 219 ? -11.109 21.078 0.826 1 96.69 219 LEU A C 1
ATOM 1733 O O . LEU A 1 219 ? -10.32 21.578 1.622 1 96.69 219 LEU A O 1
ATOM 1737 N N . TYR A 1 220 ? -11.039 19.859 0.46 1 95.06 220 TYR A N 1
ATOM 1738 C CA . TYR A 1 220 ? -10.023 18.922 0.938 1 95.06 220 TYR A CA 1
ATOM 1739 C C . TYR A 1 220 ? -8.617 19.453 0.641 1 95.06 220 TYR A C 1
ATOM 1741 O O . TYR A 1 220 ? -7.773 19.5 1.534 1 95.06 220 TYR A O 1
ATOM 1749 N N . GLU A 1 221 ? -8.398 19.859 -0.592 1 91.25 221 GLU A N 1
ATOM 1750 C CA . GLU A 1 221 ? -7.082 20.328 -1.015 1 91.25 221 GLU A CA 1
ATOM 1751 C C . GLU A 1 221 ? -6.68 21.594 -0.25 1 91.25 221 GLU A C 1
ATOM 1753 O O . GLU A 1 221 ? -5.512 21.75 0.105 1 91.25 221 GLU A O 1
ATOM 1758 N N . LYS A 1 222 ? -7.645 22.406 -0.042 1 94.06 222 LYS A N 1
ATOM 1759 C CA . LYS A 1 222 ? -7.41 23.641 0.682 1 94.06 222 LYS A CA 1
ATOM 1760 C C . LYS A 1 222 ? -6.836 23.375 2.07 1 94.06 222 LYS A C 1
ATOM 1762 O O . LYS A 1 222 ? -5.789 23.922 2.43 1 94.06 222 LYS A O 1
ATOM 1767 N N . TYR A 1 223 ? -7.406 22.469 2.742 1 96.31 223 TYR A N 1
ATOM 1768 C CA . TYR A 1 223 ? -6.98 22.266 4.121 1 96.31 223 TYR A CA 1
ATOM 1769 C C . TYR A 1 223 ? -5.793 21.312 4.191 1 96.31 223 TYR A C 1
ATOM 1771 O O . TYR A 1 223 ? -4.973 21.406 5.109 1 96.31 223 TYR A O 1
ATOM 1779 N N . ARG A 1 224 ? -5.688 20.469 3.225 1 92.56 224 ARG A N 1
ATOM 1780 C CA . ARG A 1 224 ? -4.465 19.688 3.117 1 92.56 224 ARG A CA 1
ATOM 1781 C C . ARG A 1 224 ? -3.25 20.578 2.9 1 92.56 224 ARG A C 1
ATOM 1783 O O . ARG A 1 224 ? -2.188 20.344 3.484 1 92.56 224 ARG A O 1
ATOM 1790 N N . SER A 1 225 ? -3.451 21.578 2.072 1 90.31 225 SER A N 1
ATOM 1791 C CA . SER A 1 225 ? -2.355 22.5 1.772 1 90.31 225 SER A CA 1
ATOM 1792 C C . SER A 1 225 ? -1.952 23.297 3.006 1 90.31 225 SER A C 1
ATOM 1794 O O . SER A 1 225 ? -0.82 23.781 3.1 1 90.31 225 SER A O 1
ATOM 1796 N N . LEU A 1 226 ? -2.896 23.344 3.98 1 94.31 226 LEU A N 1
ATOM 1797 C CA . LEU A 1 226 ? -2.611 24.047 5.227 1 94.31 226 LEU A CA 1
ATOM 1798 C C . LEU A 1 226 ? -1.979 23.109 6.25 1 94.31 226 LEU A C 1
ATOM 1800 O O . LEU A 1 226 ? -1.562 23.547 7.324 1 94.31 226 LEU A O 1
ATOM 1804 N N . GLY A 1 227 ? -1.982 21.812 5.91 1 93.31 227 GLY A N 1
ATOM 1805 C CA . GLY A 1 227 ? -1.278 20.891 6.789 1 93.31 227 GLY A CA 1
ATOM 1806 C C . GLY A 1 227 ? -2.193 19.875 7.445 1 93.31 227 GLY A C 1
ATOM 1807 O O . GLY A 1 227 ? -1.767 19.125 8.32 1 93.31 227 GLY A O 1
ATOM 1808 N N . LEU A 1 228 ? -3.498 19.875 7.035 1 95 228 LEU A N 1
ATOM 1809 C CA . LEU A 1 228 ? -4.383 18.844 7.566 1 95 228 LEU A CA 1
ATOM 1810 C C . LEU A 1 228 ? -3.934 17.469 7.109 1 95 228 LEU A C 1
ATOM 1812 O O . LEU A 1 228 ? -3.807 17.219 5.91 1 95 228 LEU A O 1
ATOM 1816 N N . SER A 1 229 ? -3.717 16.578 8.117 1 89.5 229 SER A N 1
ATOM 1817 C CA . SER A 1 229 ? -3.123 15.297 7.723 1 89.5 229 SER A CA 1
ATOM 1818 C C . SER A 1 229 ? -3.949 14.125 8.242 1 89.5 229 SER A C 1
ATOM 1820 O O . SER A 1 229 ? -3.713 12.977 7.859 1 89.5 229 SER A O 1
ATOM 1822 N N . ALA A 1 230 ? -4.973 14.422 9.102 1 90.75 230 ALA A N 1
ATOM 1823 C CA . ALA A 1 230 ? -5.762 13.344 9.68 1 90.75 230 ALA A CA 1
ATOM 1824 C C . ALA A 1 230 ? -7.148 13.836 10.086 1 90.75 230 ALA A C 1
ATOM 1826 O O . ALA A 1 230 ? -7.355 15.031 10.281 1 90.75 230 ALA A O 1
ATOM 1827 N N . THR A 1 231 ? -8.07 12.844 10.062 1 94.81 231 THR A N 1
ATOM 1828 C CA . THR A 1 231 ? -9.391 13.102 10.625 1 94.81 231 THR A CA 1
ATOM 1829 C C . THR A 1 231 ? -9.727 12.094 11.719 1 94.81 231 THR A C 1
ATOM 1831 O O . THR A 1 231 ? -9.219 10.977 11.711 1 94.81 231 THR A O 1
ATOM 1834 N N . PRO A 1 232 ? -10.367 12.578 12.711 1 96.31 232 PRO A N 1
ATOM 1835 C CA . PRO A 1 232 ? -10.844 13.945 12.93 1 96.31 232 PRO A CA 1
ATOM 1836 C C . PRO A 1 232 ? -9.758 14.867 13.492 1 96.31 232 PRO A C 1
ATOM 1838 O O . PRO A 1 232 ? -8.852 14.406 14.188 1 96.31 232 PRO A O 1
ATOM 1841 N N . THR A 1 233 ? -9.758 16.016 13.055 1 96.38 233 THR A N 1
ATOM 1842 C CA . THR A 1 233 ? -8.961 17.094 13.641 1 96.38 233 THR A CA 1
ATOM 1843 C C . THR A 1 233 ? -9.852 18.234 14.117 1 96.38 233 THR A C 1
ATOM 1845 O O . THR A 1 233 ? -10.758 18.672 13.398 1 96.38 233 THR A O 1
ATOM 1848 N N . ILE A 1 234 ? -9.625 18.734 15.375 1 96.44 234 ILE A N 1
ATOM 1849 C CA . ILE A 1 234 ? -10.492 19.75 15.969 1 96.44 234 ILE A CA 1
ATOM 1850 C C . ILE A 1 234 ? -9.672 21 16.297 1 96.44 234 ILE A C 1
ATOM 1852 O O . ILE A 1 234 ? -8.594 20.891 16.891 1 96.44 234 ILE A O 1
ATOM 1856 N N . ILE A 1 235 ? -10.242 22.031 15.859 1 95.31 235 ILE A N 1
ATOM 1857 C CA . ILE A 1 235 ? -9.664 23.328 16.188 1 95.31 235 ILE A CA 1
ATOM 1858 C C . ILE A 1 235 ? -10.625 24.094 17.094 1 95.31 235 ILE A C 1
ATOM 1860 O O . ILE A 1 235 ? -11.828 24.141 16.844 1 95.31 235 ILE A O 1
ATOM 1864 N N . LYS A 1 236 ? -10.016 24.672 18.203 1 91.69 236 LYS A N 1
ATOM 1865 C CA . LYS A 1 236 ? -10.805 25.484 19.125 1 91.69 236 LYS A CA 1
ATOM 1866 C C . LYS A 1 236 ? -10.406 26.953 19.062 1 91.69 236 LYS A C 1
ATOM 1868 O O . LYS A 1 236 ? -9.266 27.281 18.734 1 91.69 236 LYS A O 1
ATOM 1873 N N . MET B 1 1 ? 70 -2.508 14.109 1 26.42 1 MET B N 1
ATOM 1874 C CA . MET B 1 1 ? 68.688 -2.775 14.68 1 26.42 1 MET B CA 1
ATOM 1875 C C . MET B 1 1 ? 67.625 -1.999 13.938 1 26.42 1 MET B C 1
ATOM 1877 O O . MET B 1 1 ? 67.438 -0.818 14.203 1 26.42 1 MET B O 1
ATOM 1881 N N . LYS B 1 2 ? 67.5 -2.219 12.609 1 35.5 2 LYS B N 1
ATOM 1882 C CA . LYS B 1 2 ? 66.562 -1.562 11.672 1 35.5 2 LYS B CA 1
ATOM 1883 C C . LYS B 1 2 ? 65.125 -1.705 12.125 1 35.5 2 LYS B C 1
ATOM 1885 O O . LYS B 1 2 ? 64.688 -2.814 12.383 1 35.5 2 LYS B O 1
ATOM 1890 N N . LYS B 1 3 ? 64.562 -0.599 12.773 1 38.38 3 LYS B N 1
ATOM 1891 C CA . LYS B 1 3 ? 63.188 -0.455 13.203 1 38.38 3 LYS B CA 1
ATOM 1892 C C . LYS B 1 3 ? 62.219 -0.816 12.07 1 38.38 3 LYS B C 1
ATOM 1894 O O . LYS B 1 3 ? 62.219 -0.18 11.016 1 38.38 3 LYS B O 1
ATOM 1899 N N . LEU B 1 4 ? 61.906 -2.047 11.844 1 42.78 4 LEU B N 1
ATOM 1900 C CA . LEU B 1 4 ? 60.812 -2.518 10.992 1 42.78 4 LEU B CA 1
ATOM 1901 C C . LEU B 1 4 ? 59.5 -1.827 11.344 1 42.78 4 LEU B C 1
ATOM 1903 O O . LEU B 1 4 ? 59 -1.982 12.461 1 42.78 4 LEU B O 1
ATOM 1907 N N . SER B 1 5 ? 59.312 -0.597 10.898 1 44 5 SER B N 1
ATOM 1908 C CA . SER B 1 5 ? 58.031 0.082 11.062 1 44 5 SER B CA 1
ATOM 1909 C C . SER B 1 5 ? 56.906 -0.766 10.516 1 44 5 SER B C 1
ATOM 1911 O O . SER B 1 5 ? 56.875 -1.095 9.328 1 44 5 SER B O 1
ATOM 1913 N N . LEU B 1 6 ? 56.312 -1.648 11.297 1 43.25 6 LEU B N 1
ATOM 1914 C CA . LEU B 1 6 ? 55.062 -2.326 11.016 1 43.25 6 LEU B CA 1
ATOM 1915 C C . LEU B 1 6 ? 53.969 -1.324 10.641 1 43.25 6 LEU B C 1
ATOM 1917 O O . LEU B 1 6 ? 53.562 -0.495 11.461 1 43.25 6 LEU B O 1
ATOM 1921 N N . ILE B 1 7 ? 53.906 -0.934 9.461 1 43.84 7 ILE B N 1
ATOM 1922 C CA . ILE B 1 7 ? 52.75 -0.188 8.945 1 43.84 7 ILE B CA 1
ATOM 1923 C C . ILE B 1 7 ? 51.469 -0.977 9.195 1 43.84 7 ILE B C 1
ATOM 1925 O O . ILE B 1 7 ? 51.281 -2.049 8.617 1 43.84 7 ILE B O 1
ATOM 1929 N N . LEU B 1 8 ? 50.938 -0.964 10.422 1 41.62 8 LEU B N 1
ATOM 1930 C CA . LEU B 1 8 ? 49.594 -1.441 10.648 1 41.62 8 LEU B CA 1
ATOM 1931 C C . LEU B 1 8 ? 48.625 -0.782 9.672 1 41.62 8 LEU B C 1
ATOM 1933 O O . LEU B 1 8 ? 48.375 0.426 9.75 1 41.62 8 LEU B O 1
ATOM 1937 N N . VAL B 1 9 ? 48.562 -1.28 8.523 1 42.56 9 VAL B N 1
ATOM 1938 C CA . VAL B 1 9 ? 47.469 -0.9 7.633 1 42.56 9 VAL B CA 1
ATOM 1939 C C . VAL B 1 9 ? 46.125 -1.156 8.32 1 42.56 9 VAL B C 1
ATOM 1941 O O . VAL B 1 9 ? 45.781 -2.305 8.602 1 42.56 9 VAL B O 1
ATOM 1944 N N . CYS B 1 10 ? 45.594 -0.321 9.227 1 38.69 10 CYS B N 1
ATOM 1945 C CA . CYS B 1 10 ? 44.188 -0.345 9.641 1 38.69 10 CYS B CA 1
ATOM 1946 C C . CYS B 1 10 ? 43.281 -0.538 8.438 1 38.69 10 CYS B C 1
ATOM 1948 O O . CYS B 1 10 ? 43.062 0.388 7.652 1 38.69 10 CYS B O 1
ATOM 1950 N N . SER B 1 11 ? 43.219 -1.659 7.934 1 37.09 11 SER B N 1
ATOM 1951 C CA . SER B 1 11 ? 42.156 -1.921 6.973 1 37.09 11 SER B CA 1
ATOM 1952 C C . SER B 1 11 ? 40.812 -1.442 7.5 1 37.09 11 SER B C 1
ATOM 1954 O O . SER B 1 11 ? 40.312 -1.932 8.523 1 37.09 11 SER B O 1
ATOM 1956 N N . ALA B 1 12 ? 40.469 -0.193 7.457 1 41.06 12 ALA B N 1
ATOM 1957 C CA . ALA B 1 12 ? 39.062 0.212 7.617 1 41.06 12 ALA B CA 1
ATOM 1958 C C . ALA B 1 12 ? 38.125 -0.9 7.176 1 41.06 12 ALA B C 1
ATOM 1960 O O . ALA B 1 12 ? 38.062 -1.242 5.992 1 41.06 12 ALA B O 1
ATOM 1961 N N . SER B 1 13 ? 38 -1.895 7.883 1 43.94 13 SER B N 1
ATOM 1962 C CA . SER B 1 13 ? 37 -2.934 7.625 1 43.94 13 SER B CA 1
ATOM 1963 C C . SER B 1 13 ? 35.688 -2.338 7.094 1 43.94 13 SER B C 1
ATOM 1965 O O . SER B 1 13 ? 34.906 -1.815 7.859 1 43.94 13 SER B O 1
ATOM 1967 N N . LEU B 1 14 ? 35.688 -1.64 5.938 1 55.03 14 LEU B N 1
ATOM 1968 C CA . LEU B 1 14 ? 34.625 -1.238 5.031 1 55.03 14 LEU B CA 1
ATOM 1969 C C . LEU B 1 14 ? 33.625 -2.363 4.859 1 55.03 14 LEU B C 1
ATOM 1971 O O . LEU B 1 14 ? 33.219 -2.682 3.734 1 55.03 14 LEU B O 1
ATOM 1975 N N . PHE B 1 15 ? 33.375 -3.201 5.945 1 66.69 15 PHE B N 1
ATOM 1976 C CA . PHE B 1 15 ? 32.531 -4.359 5.715 1 66.69 15 PHE B CA 1
ATOM 1977 C C . PHE B 1 15 ? 31.062 -3.982 5.875 1 66.69 15 PHE B C 1
ATOM 1979 O O . PHE B 1 15 ? 30.719 -3.088 6.652 1 66.69 15 PHE B O 1
ATOM 1986 N N . ALA B 1 16 ? 30.234 -4.309 4.898 1 83.75 16 ALA B N 1
ATOM 1987 C CA . ALA B 1 16 ? 28.781 -4.262 5.008 1 83.75 16 ALA B CA 1
ATOM 1988 C C . ALA B 1 16 ? 28.312 -4.809 6.355 1 83.75 16 ALA B C 1
ATOM 1990 O O . ALA B 1 16 ? 29.047 -5.539 7.023 1 83.75 16 ALA B O 1
ATOM 1991 N N . ALA B 1 17 ? 27.203 -4.328 6.867 1 91.5 17 ALA B N 1
ATOM 1992 C CA . ALA B 1 17 ? 26.641 -4.816 8.125 1 91.5 17 ALA B CA 1
ATOM 1993 C C . ALA B 1 17 ? 26.562 -6.34 8.133 1 91.5 17 ALA B C 1
ATOM 1995 O O . ALA B 1 17 ? 26.219 -6.957 7.125 1 91.5 17 ALA B O 1
ATOM 1996 N N . SER B 1 18 ? 26.859 -6.926 9.234 1 93.69 18 SER B N 1
ATOM 1997 C CA . SER B 1 18 ? 26.844 -8.383 9.344 1 93.69 18 SER B CA 1
ATOM 1998 C C . SER B 1 18 ? 25.422 -8.93 9.352 1 93.69 18 SER B C 1
ATOM 2000 O O . SER B 1 18 ? 24.469 -8.188 9.609 1 93.69 18 SER B O 1
ATOM 2002 N N . ASN B 1 19 ? 25.297 -10.211 9.125 1 95.56 19 ASN B N 1
ATOM 2003 C CA . ASN B 1 19 ? 24 -10.859 9.18 1 95.56 19 ASN B CA 1
ATOM 2004 C C . ASN B 1 19 ? 23.344 -10.688 10.547 1 95.56 19 ASN B C 1
ATOM 2006 O O . ASN B 1 19 ? 22.141 -10.438 10.641 1 95.56 19 ASN B O 1
ATOM 2010 N N . SER B 1 20 ? 24.156 -10.82 11.594 1 94.44 20 SER B N 1
ATOM 2011 C CA . SER B 1 20 ? 23.625 -10.695 12.953 1 94.44 20 SER B CA 1
ATOM 2012 C C . SER B 1 20 ? 23.141 -9.281 13.227 1 94.44 20 SER B C 1
ATOM 2014 O O . SER B 1 20 ? 22.094 -9.102 13.859 1 94.44 20 SER B O 1
ATOM 2016 N N . GLU B 1 21 ? 23.859 -8.297 12.836 1 94.44 21 GLU B N 1
ATOM 2017 C CA . GLU B 1 21 ? 23.438 -6.914 13.031 1 94.44 21 GLU B CA 1
ATOM 2018 C C . GLU B 1 21 ? 22.094 -6.645 12.352 1 94.44 21 GLU B C 1
ATOM 2020 O O . GLU B 1 21 ? 21.219 -6.012 12.93 1 94.44 21 GLU B O 1
ATOM 2025 N N . ILE B 1 22 ? 21.953 -7.145 11.156 1 96.06 22 ILE B N 1
ATOM 2026 C CA . ILE B 1 22 ? 20.734 -6.93 10.383 1 96.06 22 ILE B CA 1
ATOM 2027 C C . ILE B 1 22 ? 19.578 -7.691 11.023 1 96.06 22 ILE B C 1
ATOM 2029 O O . ILE B 1 22 ? 18.5 -7.137 11.227 1 96.06 22 ILE B O 1
ATOM 2033 N N . SER B 1 23 ? 19.781 -8.953 11.352 1 96.25 23 SER B N 1
ATOM 2034 C CA . SER B 1 23 ? 18.734 -9.75 11.977 1 96.25 23 SER B CA 1
ATOM 2035 C C . SER B 1 23 ? 18.297 -9.148 13.305 1 96.25 23 SER B C 1
ATOM 2037 O O . SER B 1 23 ? 17.109 -9.109 13.617 1 96.25 23 SER B O 1
ATOM 2039 N N . ASP B 1 24 ? 19.219 -8.648 14.117 1 94.12 24 ASP B N 1
ATOM 2040 C CA . ASP B 1 24 ? 18.906 -8.055 15.414 1 94.12 24 ASP B CA 1
ATOM 2041 C C . ASP B 1 24 ? 18.062 -6.793 15.258 1 94.12 24 ASP B C 1
ATOM 2043 O O . ASP B 1 24 ? 17.125 -6.57 16.016 1 94.12 24 ASP B O 1
ATOM 2047 N N . PHE B 1 25 ? 18.453 -6.07 14.359 1 93.5 25 PHE B N 1
ATOM 2048 C CA . PHE B 1 25 ? 17.734 -4.836 14.109 1 93.5 25 PHE B CA 1
ATOM 2049 C C . PHE B 1 25 ? 16.266 -5.125 13.797 1 93.5 25 PHE B C 1
ATOM 2051 O O . PHE B 1 25 ? 15.367 -4.559 14.43 1 93.5 25 PHE B O 1
ATOM 2058 N N . TYR B 1 26 ? 15.961 -6.02 12.852 1 94.06 26 TYR B N 1
ATOM 2059 C CA . TYR B 1 26 ? 14.594 -6.297 12.43 1 94.06 26 TYR B CA 1
ATOM 2060 C C . TYR B 1 26 ? 13.867 -7.145 13.469 1 94.06 26 TYR B C 1
ATOM 2062 O O . TYR B 1 26 ? 12.656 -7.008 13.656 1 94.06 26 TYR B O 1
ATOM 2070 N N . SER B 1 27 ? 14.609 -8.031 14.141 1 94.56 27 SER B N 1
ATOM 2071 C CA . SER B 1 27 ? 14 -8.875 15.156 1 94.56 27 SER B CA 1
ATOM 2072 C C . SER B 1 27 ? 13.375 -8.039 16.266 1 94.56 27 SER B C 1
ATOM 2074 O O . SER B 1 27 ? 12.289 -8.359 16.75 1 94.56 27 SER B O 1
ATOM 2076 N N . LYS B 1 28 ? 14.023 -6.988 16.688 1 89.56 28 LYS B N 1
ATOM 2077 C CA . LYS B 1 28 ? 13.539 -6.133 17.781 1 89.56 28 LYS B CA 1
ATOM 2078 C C . LYS B 1 28 ? 12.156 -5.574 17.453 1 89.56 28 LYS B C 1
ATOM 2080 O O . LYS B 1 28 ? 11.234 -5.688 18.266 1 89.56 28 LYS B O 1
ATOM 2085 N N . SER B 1 29 ? 12 -5.07 16.312 1 87.56 29 SER B N 1
ATOM 2086 C CA . SER B 1 29 ? 10.734 -4.449 15.938 1 87.56 29 SER B CA 1
ATOM 2087 C C . SER B 1 29 ? 9.672 -5.5 15.625 1 87.56 29 SER B C 1
ATOM 2089 O O . SER B 1 29 ? 8.516 -5.363 16.031 1 87.56 29 SER B O 1
ATOM 2091 N N . ILE B 1 30 ? 10.023 -6.559 14.977 1 91.69 30 ILE B N 1
ATOM 2092 C CA . ILE B 1 30 ? 9.078 -7.57 14.531 1 91.69 30 ILE B CA 1
ATOM 2093 C C . ILE B 1 30 ? 8.57 -8.375 15.727 1 91.69 30 ILE B C 1
ATOM 2095 O O . ILE B 1 30 ? 7.371 -8.625 15.852 1 91.69 30 ILE B O 1
ATOM 2099 N N . LYS B 1 31 ? 9.438 -8.711 16.656 1 91.19 31 LYS B N 1
ATOM 2100 C CA . LYS B 1 31 ? 9.062 -9.547 17.797 1 91.19 31 LYS B CA 1
ATOM 2101 C C . LYS B 1 31 ? 8.211 -8.773 18.797 1 91.19 31 LYS B C 1
ATOM 2103 O O . LYS B 1 31 ? 7.48 -9.367 19.594 1 91.19 31 LYS B O 1
ATOM 2108 N N . ALA B 1 32 ? 8.367 -7.434 18.797 1 90 32 ALA B N 1
ATOM 2109 C CA . ALA B 1 32 ? 7.496 -6.613 19.625 1 90 32 ALA B CA 1
ATOM 2110 C C . ALA B 1 32 ? 6.035 -6.801 19.25 1 90 32 ALA B C 1
ATOM 2112 O O . ALA B 1 32 ? 5.152 -6.801 20.109 1 90 32 ALA B O 1
ATOM 2113 N N . GLN B 1 33 ? 5.801 -7.047 18 1 89.06 33 GLN B N 1
ATOM 2114 C CA . GLN B 1 33 ? 4.438 -7.223 17.516 1 89.06 33 GLN B CA 1
ATOM 2115 C C . GLN B 1 33 ? 4.094 -8.703 17.359 1 89.06 33 GLN B C 1
ATOM 2117 O O . GLN B 1 33 ? 2.951 -9.109 17.594 1 89.06 33 GLN B O 1
ATOM 2122 N N . PHE B 1 34 ? 5.098 -9.398 17.031 1 91.5 34 PHE B N 1
ATOM 2123 C CA . PHE B 1 34 ? 4.938 -10.828 16.797 1 91.5 34 PHE B CA 1
ATOM 2124 C C . PHE B 1 34 ? 6 -11.617 17.562 1 91.5 34 PHE B C 1
ATOM 2126 O O . PHE B 1 34 ? 6.98 -12.078 16.969 1 91.5 34 PHE B O 1
ATOM 2133 N N . PRO B 1 35 ? 5.785 -11.906 18.75 1 92.31 35 PRO B N 1
ATOM 2134 C CA . PRO B 1 35 ? 6.801 -12.508 19.609 1 92.31 35 PRO B CA 1
ATOM 2135 C C . PRO B 1 35 ? 7.281 -13.867 19.109 1 92.31 35 PRO B C 1
ATOM 2137 O O . PRO B 1 35 ? 8.414 -14.266 19.391 1 92.31 35 PRO B O 1
ATOM 2140 N N . ASN B 1 36 ? 6.469 -14.555 18.344 1 93.5 36 ASN B N 1
ATOM 2141 C CA . ASN B 1 36 ? 6.824 -15.898 17.906 1 93.5 36 ASN B CA 1
ATOM 2142 C C . ASN B 1 36 ? 7.484 -15.883 16.531 1 93.5 36 ASN B C 1
ATOM 2144 O O . ASN B 1 36 ? 7.805 -16.938 15.984 1 93.5 36 ASN B O 1
ATOM 2148 N N . ALA B 1 37 ? 7.688 -14.75 16.047 1 94.69 37 ALA B N 1
ATOM 2149 C CA . ALA B 1 37 ? 8.328 -14.641 14.742 1 94.69 37 ALA B CA 1
ATOM 2150 C C . ALA B 1 37 ? 9.828 -14.906 14.844 1 94.69 37 ALA B C 1
ATOM 2152 O O . ALA B 1 37 ? 10.438 -14.664 15.891 1 94.69 37 ALA B O 1
ATOM 2153 N N . THR B 1 38 ? 10.352 -15.477 13.82 1 95.38 38 THR B N 1
ATOM 2154 C CA . THR B 1 38 ? 11.797 -15.633 13.703 1 95.38 38 THR B CA 1
ATOM 2155 C C . THR B 1 38 ? 12.336 -14.867 12.5 1 95.38 38 THR B C 1
ATOM 2157 O O . THR B 1 38 ? 11.695 -14.836 11.445 1 95.38 38 THR B O 1
ATOM 2160 N N . VAL B 1 39 ? 13.484 -14.258 12.672 1 96.5 39 VAL B N 1
ATOM 2161 C CA . VAL B 1 39 ? 14.133 -13.484 11.617 1 96.5 39 VAL B CA 1
ATOM 2162 C C . VAL B 1 39 ? 15.5 -14.094 11.297 1 96.5 39 VAL B C 1
ATOM 2164 O O . VAL B 1 39 ? 16.281 -14.383 12.203 1 96.5 39 VAL B O 1
ATOM 2167 N N . SER B 1 40 ? 15.758 -14.328 10.039 1 96.81 40 SER B N 1
ATOM 2168 C CA . SER B 1 40 ? 17.062 -14.828 9.602 1 96.81 40 SER B CA 1
ATOM 2169 C C . SER B 1 40 ? 17.562 -14.078 8.375 1 96.81 40 SER B C 1
ATOM 2171 O O . SER B 1 40 ? 16.766 -13.469 7.652 1 96.81 40 SER B O 1
ATOM 2173 N N . VAL B 1 41 ? 18.844 -14.039 8.188 1 97.56 41 VAL B N 1
ATOM 2174 C CA . VAL B 1 41 ? 19.484 -13.383 7.062 1 97.56 41 VAL B CA 1
ATOM 2175 C C . VAL B 1 41 ? 20.344 -14.391 6.305 1 97.56 41 VAL B C 1
ATOM 2177 O O . VAL B 1 41 ? 21.078 -15.172 6.914 1 97.56 41 VAL B O 1
ATOM 2180 N N . SER B 1 42 ? 20.188 -14.383 4.977 1 97.25 42 SER B N 1
ATOM 2181 C CA . SER B 1 42 ? 20.906 -15.352 4.156 1 97.25 42 SER B CA 1
ATOM 2182 C C . SER B 1 42 ? 21.219 -14.781 2.777 1 97.25 42 SER B C 1
ATOM 2184 O O . SER B 1 42 ? 21.016 -13.594 2.525 1 97.25 42 SER B O 1
ATOM 2186 N N . ASN B 1 43 ? 21.953 -15.57 1.911 1 96.56 43 ASN B N 1
ATOM 2187 C CA . ASN B 1 43 ? 22.188 -15.297 0.497 1 96.56 43 ASN B CA 1
ATOM 2188 C C . ASN B 1 43 ? 22.938 -13.984 0.296 1 96.56 43 ASN B C 1
ATOM 2190 O O . ASN B 1 43 ? 22.531 -13.148 -0.517 1 96.56 43 ASN B O 1
ATOM 2194 N N . ARG B 1 44 ? 23.953 -13.82 0.97 1 97 44 ARG B N 1
ATOM 2195 C CA . ARG B 1 44 ? 24.781 -12.633 0.865 1 97 44 ARG B CA 1
ATOM 2196 C C . ARG B 1 44 ? 25.578 -12.633 -0.429 1 97 44 ARG B C 1
ATOM 2198 O O . ARG B 1 44 ? 26.312 -13.594 -0.708 1 97 44 ARG B O 1
ATOM 2205 N N . GLN B 1 45 ? 25.375 -11.648 -1.224 1 96.75 45 GLN B N 1
ATOM 2206 C CA . GLN B 1 45 ? 26.047 -11.547 -2.51 1 96.75 45 GLN B CA 1
ATOM 2207 C C . GLN B 1 45 ? 26.5 -10.117 -2.783 1 96.75 45 GLN B C 1
ATOM 2209 O O . GLN B 1 45 ? 25.844 -9.164 -2.385 1 96.75 45 GLN B O 1
ATOM 2214 N N . LYS B 1 46 ? 27.641 -10.031 -3.471 1 96.25 46 LYS B N 1
ATOM 2215 C CA . LYS B 1 46 ? 28.062 -8.719 -3.949 1 96.25 46 LYS B CA 1
ATOM 2216 C C . LYS B 1 46 ? 27.125 -8.203 -5.039 1 96.25 46 LYS B C 1
ATOM 2218 O O . LYS B 1 46 ? 26.672 -8.969 -5.895 1 96.25 46 LYS B O 1
ATOM 2223 N N . VAL B 1 47 ? 26.875 -6.898 -5 1 95.75 47 VAL B N 1
ATOM 2224 C CA . VAL B 1 47 ? 26 -6.289 -5.996 1 95.75 47 VAL B CA 1
ATOM 2225 C C . VAL B 1 47 ? 26.844 -5.562 -7.047 1 95.75 47 VAL B C 1
ATOM 2227 O O . VAL B 1 47 ? 27.172 -4.387 -6.883 1 95.75 47 VAL B O 1
ATOM 2230 N N . GLY B 1 48 ? 27.047 -6.324 -8.078 1 90.88 48 GLY B N 1
ATOM 2231 C CA . GLY B 1 48 ? 27.891 -5.742 -9.109 1 90.88 48 GLY B CA 1
ATOM 2232 C C . GLY B 1 48 ? 29.109 -5.031 -8.562 1 90.88 48 GLY B C 1
ATOM 2233 O O . GLY B 1 48 ? 29.844 -5.586 -7.742 1 90.88 48 GLY B O 1
ATOM 2234 N N . ASN B 1 49 ? 29.359 -3.801 -9.141 1 90.12 49 ASN B N 1
ATOM 2235 C CA . ASN B 1 49 ? 30.5 -2.996 -8.703 1 90.12 49 ASN B CA 1
ATOM 2236 C C . ASN B 1 49 ? 30.047 -1.785 -7.891 1 90.12 49 ASN B C 1
ATOM 2238 O O . ASN B 1 49 ? 30.641 -0.715 -7.977 1 90.12 49 ASN B O 1
ATOM 2242 N N . THR B 1 50 ? 29 -1.922 -7.117 1 92.88 50 THR B N 1
ATOM 2243 C CA . THR B 1 50 ? 28.391 -0.808 -6.398 1 92.88 50 THR B CA 1
ATOM 2244 C C . THR B 1 50 ? 29.047 -0.622 -5.035 1 92.88 50 THR B C 1
ATOM 2246 O O . THR B 1 50 ? 28.875 0.415 -4.391 1 92.88 50 THR B O 1
ATOM 2249 N N . GLY B 1 51 ? 29.75 -1.64 -4.578 1 93.62 51 GLY B N 1
ATOM 2250 C CA . GLY B 1 51 ? 30.266 -1.637 -3.219 1 93.62 51 GLY B CA 1
ATOM 2251 C C . GLY B 1 51 ? 29.266 -2.145 -2.199 1 93.62 51 GLY B C 1
ATOM 2252 O O . GLY B 1 51 ? 29.594 -2.307 -1.022 1 93.62 51 GLY B O 1
ATOM 2253 N N . PHE B 1 52 ? 28.047 -2.469 -2.643 1 96.69 52 PHE B N 1
ATOM 2254 C CA . PHE B 1 52 ? 27.016 -3.016 -1.774 1 96.69 52 PHE B CA 1
ATOM 2255 C C . PHE B 1 52 ? 26.984 -4.539 -1.859 1 96.69 52 PHE B C 1
ATOM 2257 O O . PHE B 1 52 ? 27.422 -5.117 -2.855 1 96.69 52 PHE B O 1
ATOM 2264 N N . GLU B 1 53 ? 26.531 -5.09 -0.773 1 97.75 53 GLU B N 1
ATOM 2265 C CA . GLU B 1 53 ? 26.094 -6.48 -0.772 1 97.75 53 GLU B CA 1
ATOM 2266 C C . GLU B 1 53 ? 24.578 -6.578 -0.638 1 97.75 53 GLU B C 1
ATOM 2268 O O . GLU B 1 53 ? 23.938 -5.699 -0.049 1 97.75 53 GLU B O 1
ATOM 2273 N N . SER B 1 54 ? 24.047 -7.602 -1.208 1 98.12 54 SER B N 1
ATOM 2274 C CA . SER B 1 54 ? 22.641 -7.922 -0.989 1 98.12 54 SER B CA 1
ATOM 2275 C C . SER B 1 54 ? 22.484 -9.078 -0.009 1 98.12 54 SER B C 1
ATOM 2277 O O . SER B 1 54 ? 23.328 -9.969 0.048 1 98.12 54 SER B O 1
ATOM 2279 N N . VAL B 1 55 ? 21.438 -9.023 0.75 1 98.12 55 VAL B N 1
ATOM 2280 C CA . VAL B 1 55 ? 21.062 -10.125 1.64 1 98.12 55 VAL B CA 1
ATOM 2281 C C . VAL B 1 55 ? 19.547 -10.352 1.57 1 98.12 55 VAL B C 1
ATOM 2283 O O . VAL B 1 55 ? 18.797 -9.461 1.183 1 98.12 55 VAL B O 1
ATOM 2286 N N . ILE B 1 56 ? 19.156 -11.555 1.911 1 98.06 56 ILE B N 1
ATOM 2287 C CA . ILE B 1 56 ? 17.734 -11.867 2.041 1 98.06 56 ILE B CA 1
ATOM 2288 C C . ILE B 1 56 ? 17.359 -11.945 3.52 1 98.06 56 ILE B C 1
ATOM 2290 O O . ILE B 1 56 ? 17.953 -12.719 4.277 1 98.06 56 ILE B O 1
ATOM 2294 N N . VAL B 1 57 ? 16.469 -11.156 3.875 1 97.38 57 VAL B N 1
ATOM 2295 C CA . VAL B 1 57 ? 15.891 -11.234 5.215 1 97.38 57 VAL B CA 1
ATOM 2296 C C . VAL B 1 57 ? 14.602 -12.055 5.184 1 97.38 57 VAL B C 1
ATOM 2298 O O . VAL B 1 57 ? 13.672 -11.727 4.445 1 97.38 57 VAL B O 1
ATOM 2301 N N . SER B 1 58 ? 14.539 -13.047 6.016 1 96.56 58 SER B N 1
ATOM 2302 C CA . SER B 1 58 ? 13.383 -13.93 6.098 1 96.56 58 SER B CA 1
ATOM 2303 C C . SER B 1 58 ? 12.688 -13.812 7.453 1 96.56 58 SER B C 1
ATOM 2305 O O . SER B 1 58 ? 13.344 -13.844 8.492 1 96.56 58 SER B O 1
ATOM 2307 N N . VAL B 1 59 ? 11.469 -13.602 7.391 1 95.75 59 VAL B N 1
ATOM 2308 C CA . VAL B 1 59 ? 10.641 -13.594 8.594 1 95.75 59 VAL B CA 1
ATOM 2309 C C . VAL B 1 59 ? 9.688 -14.781 8.57 1 95.75 59 VAL B C 1
ATOM 2311 O O . VAL B 1 59 ? 8.969 -14.992 7.59 1 95.75 59 VAL B O 1
ATOM 2314 N N . GLU B 1 60 ? 9.703 -15.547 9.57 1 93.38 60 GLU B N 1
ATOM 2315 C CA . GLU B 1 60 ? 8.836 -16.703 9.688 1 93.38 60 GLU B CA 1
ATOM 2316 C C . GLU B 1 60 ? 7.887 -16.578 10.883 1 93.38 60 GLU B C 1
ATOM 2318 O O . GLU B 1 60 ? 8.32 -16.266 11.992 1 93.38 60 GLU B O 1
ATOM 2323 N N . LEU B 1 61 ? 6.641 -16.688 10.586 1 89.12 61 LEU B N 1
ATOM 2324 C CA . LEU B 1 61 ? 5.59 -16.625 11.594 1 89.12 61 LEU B CA 1
ATOM 2325 C C . LEU B 1 61 ? 4.555 -17.719 11.359 1 89.12 61 LEU B C 1
ATOM 2327 O O . LEU B 1 61 ? 3.947 -17.797 10.289 1 89.12 61 LEU B O 1
ATOM 2331 N N . ASN B 1 62 ? 4.344 -18.516 12.297 1 81.69 62 ASN B N 1
ATOM 2332 C CA . ASN B 1 62 ? 3.324 -19.547 12.242 1 81.69 62 ASN B CA 1
ATOM 2333 C C . ASN B 1 62 ? 3.467 -20.406 10.984 1 81.69 62 ASN B C 1
ATOM 2335 O O . ASN B 1 62 ? 2.48 -20.672 10.289 1 81.69 62 ASN B O 1
ATOM 2339 N N . GLY B 1 63 ? 4.652 -20.703 10.586 1 78.12 63 GLY B N 1
ATOM 2340 C CA . GLY B 1 63 ? 4.918 -21.594 9.461 1 78.12 63 GLY B CA 1
ATOM 2341 C C . GLY B 1 63 ? 4.961 -20.859 8.133 1 78.12 63 GLY B C 1
ATOM 2342 O O . GLY B 1 63 ? 5.293 -21.453 7.102 1 78.12 63 GLY B O 1
ATOM 2343 N N . GLN B 1 64 ? 4.602 -19.641 8.18 1 78.12 64 GLN B N 1
ATOM 2344 C CA . GLN B 1 64 ? 4.652 -18.844 6.961 1 78.12 64 GLN B CA 1
ATOM 2345 C C . GLN B 1 64 ? 5.949 -18.031 6.879 1 78.12 64 GLN B C 1
ATOM 2347 O O . GLN B 1 64 ? 6.41 -17.484 7.883 1 78.12 64 GLN B O 1
ATOM 2352 N N . LYS B 1 65 ? 6.473 -18.047 5.699 1 87.19 65 LYS B N 1
ATOM 2353 C CA . LYS B 1 65 ? 7.762 -17.391 5.496 1 87.19 65 LYS B CA 1
ATOM 2354 C C . LYS B 1 65 ? 7.648 -16.25 4.488 1 87.19 65 LYS B C 1
ATOM 2356 O O . LYS B 1 65 ? 7.031 -16.406 3.432 1 87.19 65 LYS B O 1
ATOM 2361 N N . GLN B 1 66 ? 8.141 -15.078 4.848 1 88.62 66 GLN B N 1
ATOM 2362 C CA . GLN B 1 66 ? 8.258 -13.945 3.941 1 88.62 66 GLN B CA 1
ATOM 2363 C C . GLN B 1 66 ? 9.719 -13.531 3.76 1 88.62 66 GLN B C 1
ATOM 2365 O O . GLN B 1 66 ? 10.477 -13.469 4.73 1 88.62 66 GLN B O 1
ATOM 2370 N N . GLU B 1 67 ? 10.008 -13.242 2.518 1 93.44 67 GLU B N 1
ATOM 2371 C CA . GLU B 1 67 ? 11.391 -12.883 2.213 1 93.44 67 GLU B CA 1
ATOM 2372 C C . GLU B 1 67 ? 11.469 -11.516 1.542 1 93.44 67 GLU B C 1
ATOM 2374 O O . GLU B 1 67 ? 10.633 -11.18 0.702 1 93.44 67 GLU B O 1
ATOM 2379 N N . ASN B 1 68 ? 12.484 -10.789 1.978 1 95.5 68 ASN B N 1
ATOM 2380 C CA . ASN B 1 68 ? 12.781 -9.492 1.364 1 95.5 68 ASN B CA 1
ATOM 2381 C C . ASN B 1 68 ? 14.273 -9.328 1.104 1 95.5 68 ASN B C 1
ATOM 2383 O O . ASN B 1 68 ? 15.102 -9.742 1.918 1 95.5 68 ASN B O 1
ATOM 2387 N N . ILE B 1 69 ? 14.586 -8.695 -0.02 1 97.88 69 ILE B N 1
ATOM 2388 C CA . ILE B 1 69 ? 15.977 -8.391 -0.313 1 97.88 69 ILE B CA 1
ATOM 2389 C C . ILE B 1 69 ? 16.344 -7.035 0.29 1 97.88 69 ILE B C 1
ATOM 2391 O O . ILE B 1 69 ? 15.539 -6.102 0.279 1 97.88 69 ILE B O 1
ATOM 2395 N N . LEU B 1 70 ? 17.531 -6.934 0.839 1 98.25 70 LEU B N 1
ATOM 2396 C CA . LEU B 1 70 ? 18.125 -5.691 1.319 1 98.25 70 LEU B CA 1
ATOM 2397 C C . LEU B 1 70 ? 19.516 -5.5 0.748 1 98.25 70 LEU B C 1
ATOM 2399 O O . LEU B 1 70 ? 20.172 -6.469 0.334 1 98.25 70 LEU B O 1
ATOM 2403 N N . PHE B 1 71 ? 19.938 -4.297 0.761 1 98.44 71 PHE B N 1
ATOM 2404 C CA . PHE B 1 71 ? 21.297 -3.943 0.325 1 98.44 71 PHE B CA 1
ATOM 2405 C C . PHE B 1 71 ? 22.047 -3.23 1.438 1 98.44 71 PHE B C 1
ATOM 2407 O O . PHE B 1 71 ? 21.484 -2.391 2.143 1 98.44 71 PHE B O 1
ATOM 2414 N N . THR B 1 72 ? 23.328 -3.639 1.627 1 98 72 THR B N 1
ATOM 2415 C CA . THR B 1 72 ? 24.047 -3.098 2.775 1 98 72 THR B CA 1
ATOM 2416 C C . THR B 1 72 ? 25.469 -2.699 2.385 1 98 72 THR B C 1
ATOM 2418 O O . THR B 1 72 ? 26.094 -3.354 1.548 1 98 72 THR B O 1
ATOM 2421 N N . LYS B 1 73 ? 25.906 -1.65 2.889 1 96.25 73 LYS B N 1
ATOM 2422 C CA . LYS B 1 73 ? 27.266 -1.125 2.842 1 96.25 73 LYS B CA 1
ATOM 2423 C C . LYS B 1 73 ? 27.625 -0.406 4.141 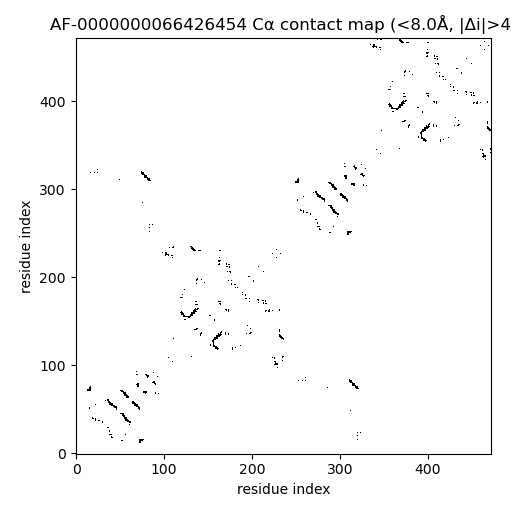1 96.25 73 LYS B C 1
ATOM 2425 O O . LYS B 1 73 ? 26.859 0.439 4.617 1 96.25 73 LYS B O 1
ATOM 2430 N N . ASP B 1 74 ? 28.734 -0.766 4.715 1 93.88 74 ASP B N 1
ATOM 2431 C CA . ASP B 1 74 ? 29.094 -0.238 6.027 1 93.88 74 ASP B CA 1
ATOM 2432 C C . ASP B 1 74 ? 28.016 -0.556 7.062 1 93.88 74 ASP B C 1
ATOM 2434 O O . ASP B 1 74 ? 27.641 -1.718 7.246 1 93.88 74 ASP B O 1
ATOM 2438 N N . SER B 1 75 ? 27.547 0.399 7.758 1 94.38 75 SER B N 1
ATOM 2439 C CA . SER B 1 75 ? 26.484 0.178 8.742 1 94.38 75 SER B CA 1
ATOM 2440 C C . SER B 1 75 ? 25.109 0.528 8.172 1 94.38 75 SER B C 1
ATOM 2442 O O . SER B 1 75 ? 24.141 0.631 8.922 1 94.38 75 SER B O 1
ATOM 2444 N N . LEU B 1 76 ? 25.047 0.645 6.848 1 97 76 LEU B N 1
ATOM 2445 C CA . LEU B 1 76 ? 23.828 1.137 6.215 1 97 76 LEU B CA 1
ATOM 2446 C C . LEU B 1 76 ? 23.078 0.001 5.527 1 97 76 LEU B C 1
ATOM 2448 O O . LEU B 1 76 ? 23.703 -0.907 4.965 1 97 76 LEU B O 1
ATOM 2452 N N . ILE B 1 77 ? 21.781 0.093 5.578 1 97.94 77 ILE B N 1
ATOM 2453 C CA . ILE B 1 77 ? 20.922 -0.803 4.809 1 97.94 77 ILE B CA 1
ATOM 2454 C C . ILE B 1 77 ? 19.906 0.012 4.02 1 97.94 77 ILE B C 1
ATOM 2456 O O . ILE B 1 77 ? 19.484 1.084 4.457 1 97.94 77 ILE B O 1
ATOM 2460 N N . THR B 1 78 ? 19.562 -0.441 2.865 1 98.25 78 THR B N 1
ATOM 2461 C CA . THR B 1 78 ? 18.531 0.168 2.025 1 98.25 78 THR B CA 1
ATOM 2462 C C . THR B 1 78 ? 17.688 -0.904 1.349 1 98.25 78 THR B C 1
ATOM 2464 O O . THR B 1 78 ? 18.188 -1.965 0.98 1 98.25 78 THR B O 1
ATOM 2467 N N . PRO B 1 79 ? 16.469 -0.596 1.181 1 97.94 79 PRO B N 1
ATOM 2468 C CA . PRO B 1 79 ? 15.57 -1.615 0.626 1 97.94 79 PRO B CA 1
ATOM 2469 C C . PRO B 1 79 ? 15.695 -1.747 -0.89 1 97.94 79 PRO B C 1
ATOM 2471 O O . PRO B 1 79 ? 15.203 -2.721 -1.47 1 97.94 79 PRO B O 1
ATOM 2474 N N . ASP B 1 80 ? 16.172 -0.82 -1.525 1 98.25 80 ASP B N 1
ATOM 2475 C CA . ASP B 1 80 ? 16.406 -0.869 -2.965 1 98.25 80 ASP B CA 1
ATOM 2476 C C . ASP B 1 80 ? 17.672 -0.092 -3.336 1 98.25 80 ASP B C 1
ATOM 2478 O O . ASP B 1 80 ? 18.094 0.792 -2.594 1 98.25 80 ASP B O 1
ATOM 2482 N N . LEU B 1 81 ? 18.25 -0.494 -4.336 1 97.81 81 LEU B N 1
ATOM 2483 C CA . LEU B 1 81 ? 19.422 0.135 -4.934 1 97.81 81 LEU B CA 1
ATOM 2484 C C . LEU B 1 81 ? 19.234 0.295 -6.441 1 97.81 81 LEU B C 1
ATOM 2486 O O . LEU B 1 81 ? 19.188 -0.696 -7.172 1 97.81 81 LEU B O 1
ATOM 2490 N N . ILE B 1 82 ? 19.156 1.518 -6.871 1 97.31 82 ILE B N 1
ATOM 2491 C CA . ILE B 1 82 ? 18.906 1.809 -8.281 1 97.31 82 ILE B CA 1
ATOM 2492 C C . ILE B 1 82 ? 20.156 2.441 -8.906 1 97.31 82 ILE B C 1
ATOM 2494 O O . ILE B 1 82 ? 20.703 3.41 -8.367 1 97.31 82 ILE B O 1
ATOM 2498 N N . ASP B 1 83 ? 20.578 1.879 -9.945 1 96.19 83 ASP B N 1
ATOM 2499 C CA . ASP B 1 83 ? 21.719 2.414 -10.688 1 96.19 83 ASP B CA 1
ATOM 2500 C C . ASP B 1 83 ? 21.266 3.268 -11.859 1 96.19 83 ASP B C 1
ATOM 2502 O O . ASP B 1 83 ? 20.719 2.746 -12.836 1 96.19 83 ASP B O 1
ATOM 2506 N N . LEU B 1 84 ? 21.547 4.508 -11.82 1 95.19 84 LEU B N 1
ATOM 2507 C CA . LEU B 1 84 ? 21.047 5.449 -12.82 1 95.19 84 LEU B CA 1
ATOM 2508 C C . LEU B 1 84 ? 21.75 5.234 -14.164 1 95.19 84 LEU B C 1
ATOM 2510 O O . LEU B 1 84 ? 21.203 5.586 -15.211 1 95.19 84 LEU B O 1
ATOM 2514 N N . LYS B 1 85 ? 22.906 4.707 -14.164 1 92.06 85 LYS B N 1
ATOM 2515 C CA . LYS B 1 85 ? 23.656 4.48 -15.398 1 92.06 85 LYS B CA 1
ATOM 2516 C C . LYS B 1 85 ? 23.031 3.365 -16.234 1 92.06 85 LYS B C 1
ATOM 2518 O O . LYS B 1 85 ? 22.906 3.48 -17.453 1 92.06 85 LYS B O 1
ATOM 2523 N N . THR B 1 86 ? 22.609 2.371 -15.555 1 92.25 86 THR B N 1
ATOM 2524 C CA . THR B 1 86 ? 22.062 1.216 -16.25 1 92.25 86 THR B CA 1
ATOM 2525 C C . THR B 1 86 ? 20.547 1.266 -16.266 1 92.25 86 THR B C 1
ATOM 2527 O O . THR B 1 86 ? 19.906 0.56 -17.047 1 92.25 86 THR B O 1
ATOM 2530 N N . GLY B 1 87 ? 19.984 2.043 -15.289 1 93.06 87 GLY B N 1
ATOM 2531 C CA . GLY B 1 87 ? 18.547 2.098 -15.148 1 93.06 87 GLY B CA 1
ATOM 2532 C C . GLY B 1 87 ? 17.969 0.898 -14.422 1 93.06 87 GLY B C 1
ATOM 2533 O O . GLY B 1 87 ? 16.766 0.642 -14.484 1 93.06 87 GLY B O 1
ATOM 2534 N N . ILE B 1 88 ? 18.812 0.202 -13.719 1 92.81 88 ILE B N 1
ATOM 2535 C CA . ILE B 1 88 ? 18.406 -1.046 -13.078 1 92.81 88 ILE B CA 1
ATOM 2536 C C . ILE B 1 88 ? 18.078 -0.788 -11.609 1 92.81 88 ILE B C 1
ATOM 2538 O O . ILE B 1 88 ? 18.828 -0.105 -10.906 1 92.81 88 ILE B O 1
ATOM 2542 N N . SER B 1 89 ? 16.938 -1.219 -11.156 1 96.44 89 SER B N 1
ATOM 2543 C CA . SER B 1 89 ? 16.625 -1.431 -9.75 1 96.44 89 SER B CA 1
ATOM 2544 C C . SER B 1 89 ? 16.969 -2.85 -9.312 1 96.44 89 SER B C 1
ATOM 2546 O O . SER B 1 89 ? 16.359 -3.814 -9.773 1 96.44 89 SER B O 1
ATOM 2548 N N . TYR B 1 90 ? 17.875 -2.975 -8.43 1 97.31 90 TYR B N 1
ATOM 2549 C CA . TYR B 1 90 ? 18.344 -4.305 -8.055 1 97.31 90 TYR B CA 1
ATOM 2550 C C . TYR B 1 90 ? 17.281 -5.062 -7.281 1 97.31 90 TYR B C 1
ATOM 2552 O O . TYR B 1 90 ? 17.172 -6.285 -7.387 1 97.31 90 TYR B O 1
ATOM 2560 N N . ALA B 1 91 ? 16.516 -4.336 -6.531 1 97.81 91 ALA B N 1
ATOM 2561 C CA . ALA B 1 91 ? 15.398 -4.992 -5.855 1 97.81 91 ALA B CA 1
ATOM 2562 C C . ALA B 1 91 ? 14.383 -5.523 -6.859 1 97.81 91 ALA B C 1
ATOM 2564 O O . ALA B 1 91 ? 13.906 -6.656 -6.734 1 97.81 91 ALA B O 1
ATOM 2565 N N . GLN B 1 92 ? 14.117 -4.699 -7.887 1 95.88 92 GLN B N 1
ATOM 2566 C CA . GLN B 1 92 ? 13.156 -5.121 -8.898 1 95.88 92 GLN B CA 1
ATOM 2567 C C . GLN B 1 92 ? 13.68 -6.32 -9.688 1 95.88 92 GLN B C 1
ATOM 2569 O O . GLN B 1 92 ? 12.922 -7.242 -10.008 1 95.88 92 GLN B O 1
ATOM 2574 N N . GLU B 1 93 ? 14.898 -6.277 -10.008 1 95.69 93 GLU B N 1
ATOM 2575 C CA . GLU B 1 93 ? 15.508 -7.402 -10.719 1 95.69 93 GLU B CA 1
ATOM 2576 C C . GLU B 1 93 ? 15.398 -8.688 -9.906 1 95.69 93 GLU B C 1
ATOM 2578 O O . GLU B 1 93 ? 15.07 -9.75 -10.453 1 95.69 93 GLU B O 1
ATOM 2583 N N . TYR B 1 94 ? 15.695 -8.602 -8.672 1 95.38 94 TYR B N 1
ATOM 2584 C CA . TYR B 1 94 ? 15.586 -9.758 -7.789 1 95.38 94 TYR B CA 1
ATOM 2585 C C . TYR B 1 94 ? 14.156 -10.297 -7.766 1 95.38 94 TYR B C 1
ATOM 2587 O O . TYR B 1 94 ? 13.938 -11.5 -7.895 1 95.38 94 TYR B O 1
ATOM 2595 N N . GLU B 1 95 ? 13.188 -9.375 -7.586 1 94.75 95 GLU B N 1
ATOM 2596 C CA . GLU B 1 95 ? 11.789 -9.773 -7.527 1 94.75 95 GLU B CA 1
ATOM 2597 C C . GLU B 1 95 ? 11.344 -10.438 -8.828 1 94.75 95 GLU B C 1
ATOM 2599 O O . GLU B 1 95 ? 10.609 -11.422 -8.812 1 94.75 95 GLU B O 1
ATOM 2604 N N . MET B 1 96 ? 11.812 -9.844 -9.93 1 94.69 96 MET B N 1
ATOM 2605 C CA . MET B 1 96 ? 11.461 -10.406 -11.234 1 94.69 96 MET B CA 1
ATOM 2606 C C . MET B 1 96 ? 12.039 -11.805 -11.391 1 94.69 96 MET B C 1
ATOM 2608 O O . MET B 1 96 ? 11.352 -12.711 -11.875 1 94.69 96 MET B O 1
ATOM 2612 N N . LYS B 1 97 ? 13.227 -11.945 -10.992 1 93.88 97 LYS B N 1
ATOM 2613 C CA . LYS B 1 97 ? 13.859 -13.258 -11.055 1 93.88 97 LYS B CA 1
ATOM 2614 C C . LYS B 1 97 ? 13.117 -14.266 -10.188 1 93.88 97 LYS B C 1
ATOM 2616 O O . LYS B 1 97 ? 12.867 -15.398 -10.609 1 93.88 97 LYS B O 1
ATOM 2621 N N . LYS B 1 98 ? 12.836 -13.883 -9.023 1 92.19 98 LYS B N 1
ATOM 2622 C CA . LYS B 1 98 ? 12.094 -14.742 -8.109 1 92.19 98 LYS B CA 1
ATOM 2623 C C . LYS B 1 98 ? 10.734 -15.133 -8.703 1 92.19 98 LYS B C 1
ATOM 2625 O O . LYS B 1 98 ? 10.312 -16.281 -8.602 1 92.19 98 LYS B O 1
ATOM 2630 N N . PHE B 1 99 ? 10.07 -14.234 -9.297 1 92.38 99 PHE B N 1
ATOM 2631 C CA . PHE B 1 99 ? 8.773 -14.477 -9.93 1 92.38 99 PHE B CA 1
ATOM 2632 C C . PHE B 1 99 ? 8.914 -15.484 -11.062 1 92.38 99 PHE B C 1
ATOM 2634 O O . PHE B 1 99 ? 8.109 -16.422 -11.172 1 92.38 99 PHE B O 1
ATOM 2641 N N . GLN B 1 100 ? 9.945 -15.305 -11.836 1 93.56 100 GLN B N 1
ATOM 2642 C CA . GLN B 1 100 ? 10.18 -16.219 -12.953 1 93.56 100 GLN B CA 1
ATOM 2643 C C . GLN B 1 100 ? 10.469 -17.641 -12.453 1 93.56 100 GLN B C 1
ATOM 2645 O O . GLN B 1 100 ? 9.938 -18.609 -13 1 93.56 100 GLN B O 1
ATOM 2650 N N . GLU B 1 101 ? 11.258 -17.672 -11.469 1 93.31 101 GLU B N 1
ATOM 2651 C CA . GLU B 1 101 ? 11.57 -18.969 -10.883 1 93.31 101 GLU B CA 1
ATOM 2652 C C . GLU B 1 101 ? 10.32 -19.641 -10.328 1 93.31 101 GLU B C 1
ATOM 2654 O O . GLU B 1 101 ? 10.133 -20.844 -10.492 1 93.31 101 GLU B O 1
ATOM 2659 N N . ALA B 1 102 ? 9.539 -18.922 -9.688 1 91.62 102 ALA B N 1
ATOM 2660 C CA . ALA B 1 102 ? 8.289 -19.438 -9.148 1 91.62 102 ALA B CA 1
ATOM 2661 C C . ALA B 1 102 ? 7.371 -19.922 -10.273 1 91.62 102 ALA B C 1
ATOM 2663 O O . ALA B 1 102 ? 6.773 -21 -10.172 1 91.62 102 ALA B O 1
ATOM 2664 N N . ARG B 1 103 ? 7.258 -19.188 -11.25 1 91.69 103 ARG B N 1
ATOM 2665 C CA . ARG B 1 103 ? 6.426 -19.547 -12.398 1 91.69 103 ARG B CA 1
ATOM 2666 C C . ARG B 1 103 ? 6.918 -20.844 -13.047 1 91.69 103 ARG B C 1
ATOM 2668 O O . ARG B 1 103 ? 6.113 -21.703 -13.398 1 91.69 103 ARG B O 1
ATOM 2675 N N . GLU B 1 104 ? 8.188 -20.906 -13.211 1 92.81 104 GLU B N 1
ATOM 2676 C CA . GLU B 1 104 ? 8.781 -22.109 -13.797 1 92.81 104 GLU B CA 1
ATOM 2677 C C . GLU B 1 104 ? 8.516 -23.328 -12.93 1 92.81 104 GLU B C 1
ATOM 2679 O O . GLU B 1 104 ? 8.164 -24.406 -13.438 1 92.81 104 GLU B O 1
ATOM 2684 N N . ASN B 1 105 ? 8.695 -23.094 -11.695 1 93.5 105 ASN B N 1
ATOM 2685 C CA . ASN B 1 105 ? 8.414 -24.203 -10.781 1 93.5 105 ASN B CA 1
ATOM 2686 C C . ASN B 1 105 ? 6.957 -24.641 -10.867 1 93.5 105 ASN B C 1
ATOM 2688 O O . ASN B 1 105 ? 6.668 -25.828 -10.898 1 93.5 105 ASN B O 1
ATOM 2692 N N . PHE B 1 106 ? 6.059 -23.734 -10.93 1 95.5 106 PHE B N 1
ATOM 2693 C CA . PHE B 1 106 ? 4.633 -24.047 -11.008 1 95.5 106 PHE B CA 1
ATOM 2694 C C . PHE B 1 106 ? 4.309 -24.797 -12.289 1 95.5 106 PHE B C 1
ATOM 2696 O O . PHE B 1 106 ? 3.639 -25.844 -12.258 1 95.5 106 PHE B O 1
ATOM 2703 N N . THR B 1 107 ? 4.789 -24.344 -13.344 1 90.75 107 THR B N 1
ATOM 2704 C CA . THR B 1 107 ? 4.547 -24.953 -14.641 1 90.75 107 THR B CA 1
ATOM 2705 C C . THR B 1 107 ? 5.059 -26.391 -14.664 1 90.75 107 THR B C 1
ATOM 2707 O O . THR B 1 107 ? 4.402 -27.281 -15.211 1 90.75 107 THR B O 1
ATOM 2710 N N . LYS B 1 108 ? 6.141 -26.594 -14.016 1 92.81 108 LYS B N 1
ATOM 2711 C CA . LYS B 1 108 ? 6.801 -27.906 -14.062 1 92.81 108 LYS B CA 1
ATOM 2712 C C . LYS B 1 108 ? 6.129 -28.891 -13.117 1 92.81 108 LYS B C 1
ATOM 2714 O O . LYS B 1 108 ? 5.996 -30.078 -13.445 1 92.81 108 LYS B O 1
ATOM 2719 N N . ASN B 1 109 ? 5.586 -28.359 -12 1 94.5 109 ASN B N 1
ATOM 2720 C CA . ASN B 1 109 ? 5.262 -29.297 -10.93 1 94.5 109 ASN B CA 1
ATOM 2721 C C . ASN B 1 109 ? 3.779 -29.25 -10.578 1 94.5 109 ASN B C 1
ATOM 2723 O O . ASN B 1 109 ? 3.262 -30.172 -9.945 1 94.5 109 ASN B O 1
ATOM 2727 N N . ALA B 1 110 ? 3.086 -28.266 -10.969 1 95.62 110 ALA B N 1
ATOM 2728 C CA . ALA B 1 110 ? 1.728 -28.047 -10.477 1 95.62 110 ALA B CA 1
ATOM 2729 C C . ALA B 1 110 ? 0.76 -29.078 -11.055 1 95.62 110 ALA B C 1
ATOM 2731 O O . ALA B 1 110 ? -0.209 -29.469 -10.398 1 95.62 110 ALA B O 1
ATOM 2732 N N . LYS B 1 111 ? 0.967 -29.531 -12.289 1 95.38 111 LYS B N 1
ATOM 2733 C CA . LYS B 1 111 ? 0.033 -30.438 -12.953 1 95.38 111 LYS B CA 1
ATOM 2734 C C . LYS B 1 111 ? -0.105 -31.75 -12.18 1 95.38 111 LYS B C 1
ATOM 2736 O O . LYS B 1 111 ? -1.219 -32.188 -11.906 1 95.38 111 LYS B O 1
ATOM 2741 N N . ALA B 1 112 ? 0.978 -32.281 -11.852 1 96.5 112 ALA B N 1
ATOM 2742 C CA . ALA B 1 112 ? 0.969 -33.562 -11.133 1 96.5 112 ALA B CA 1
ATOM 2743 C C . ALA B 1 112 ? 0.235 -33.438 -9.797 1 96.5 112 ALA B C 1
ATOM 2745 O O . ALA B 1 112 ? -0.464 -34.375 -9.375 1 96.5 112 ALA B O 1
ATOM 2746 N N . VAL B 1 113 ? 0.395 -32.312 -9.18 1 97.25 113 VAL B N 1
ATOM 2747 C CA . VAL B 1 113 ? -0.245 -32.094 -7.891 1 97.25 113 VAL B CA 1
ATOM 2748 C C . VAL B 1 113 ? -1.739 -31.844 -8.094 1 97.25 113 VAL B C 1
ATOM 2750 O O . VAL B 1 113 ? -2.568 -32.406 -7.363 1 97.25 113 VAL B O 1
ATOM 2753 N N . ALA B 1 114 ? -2.061 -31.094 -9.102 1 97.38 114 ALA B N 1
ATOM 2754 C CA . ALA B 1 114 ? -3.451 -30.766 -9.398 1 97.38 114 ALA B CA 1
ATOM 2755 C C . ALA B 1 114 ? -4.25 -32 -9.773 1 97.38 114 ALA B C 1
ATOM 2757 O O . ALA B 1 114 ? -5.426 -32.125 -9.422 1 97.38 114 ALA B O 1
ATOM 2758 N N . GLN B 1 115 ? -3.621 -32.906 -10.43 1 96.69 115 GLN B N 1
ATOM 2759 C CA . GLN B 1 115 ? -4.285 -34.125 -10.883 1 96.69 115 GLN B CA 1
ATOM 2760 C C . GLN B 1 115 ? -4.723 -35 -9.703 1 96.69 115 GLN B C 1
ATOM 2762 O O . GLN B 1 115 ? -5.66 -35.781 -9.82 1 96.69 115 GLN B O 1
ATOM 2767 N N . LYS B 1 116 ? -4.125 -34.781 -8.633 1 97.06 116 LYS B N 1
ATOM 2768 C CA . LYS B 1 116 ? -4.422 -35.562 -7.449 1 97.06 116 LYS B CA 1
ATOM 2769 C C . LYS B 1 116 ? -5.254 -34.781 -6.441 1 97.06 116 LYS B C 1
ATOM 2771 O O . LYS B 1 116 ? -5.586 -35.281 -5.367 1 97.06 116 LYS B O 1
ATOM 2776 N N . GLU B 1 117 ? -5.523 -33.562 -6.762 1 97.56 117 GLU B N 1
ATOM 2777 C CA . GLU B 1 117 ? -6.25 -32.688 -5.84 1 97.56 117 GLU B CA 1
ATOM 2778 C C . GLU B 1 117 ? -7.699 -33.156 -5.68 1 97.56 117 GLU B C 1
ATOM 2780 O O . GLU B 1 117 ? -8.367 -33.469 -6.664 1 97.56 117 GLU B O 1
ATOM 2785 N N . THR B 1 118 ? -8.188 -33.188 -4.465 1 96.12 118 THR B N 1
ATOM 2786 C CA . THR B 1 118 ? -9.547 -33.656 -4.211 1 96.12 118 THR B CA 1
ATOM 2787 C C . THR B 1 118 ? -10.5 -32.469 -4.031 1 96.12 118 THR B C 1
ATOM 2789 O O . THR B 1 118 ? -11.703 -32.594 -4.234 1 96.12 118 THR B O 1
ATOM 2792 N N . MET B 1 119 ? -9.938 -31.391 -3.662 1 97.06 119 MET B N 1
ATOM 2793 C CA . MET B 1 119 ? -10.766 -30.203 -3.523 1 97.06 119 MET B CA 1
ATOM 2794 C C . MET B 1 119 ? -10.883 -29.469 -4.852 1 97.06 119 MET B C 1
ATOM 2796 O O . MET B 1 119 ? -10.18 -28.469 -5.082 1 97.06 119 MET B O 1
ATOM 2800 N N . VAL B 1 120 ? -11.742 -29.953 -5.715 1 97.69 120 VAL B N 1
ATOM 2801 C CA . VAL B 1 120 ? -11.898 -29.453 -7.078 1 97.69 120 VAL B CA 1
ATOM 2802 C C . VAL B 1 120 ? -13.383 -29.344 -7.422 1 97.69 120 VAL B C 1
ATOM 2804 O O . VAL B 1 120 ? -14.195 -30.125 -6.918 1 97.69 120 VAL B O 1
ATOM 2807 N N . ILE B 1 121 ? -13.734 -28.375 -8.133 1 98.25 121 ILE B N 1
ATOM 2808 C CA . ILE B 1 121 ? -15.031 -28.312 -8.797 1 98.25 121 ILE B CA 1
ATOM 2809 C C . ILE B 1 121 ? -14.891 -28.766 -10.25 1 98.25 121 ILE B C 1
ATOM 2811 O O . ILE B 1 121 ? -14.516 -27.969 -11.109 1 98.25 121 ILE B O 1
ATOM 2815 N N . ALA B 1 122 ? -15.25 -29.938 -10.5 1 97.69 122 ALA B N 1
ATOM 2816 C CA . ALA B 1 122 ? -15.094 -30.516 -11.828 1 97.69 122 ALA B CA 1
ATOM 2817 C C . ALA B 1 122 ? -16.312 -30.25 -12.695 1 97.69 122 ALA B C 1
ATOM 2819 O O . ALA B 1 122 ? -17.453 -30.469 -12.273 1 97.69 122 ALA B O 1
ATOM 2820 N N . LEU B 1 123 ? -16.047 -29.797 -13.844 1 98.19 123 LEU B N 1
ATOM 2821 C CA . LEU B 1 123 ? -17.094 -29.516 -14.812 1 98.19 123 LEU B CA 1
ATOM 2822 C C . LEU B 1 123 ? -16.812 -30.203 -16.141 1 98.19 123 LEU B C 1
ATOM 2824 O O . LEU B 1 123 ? -15.656 -30.281 -16.562 1 98.19 123 LEU B O 1
ATOM 2828 N N . GLY B 1 124 ? -17.891 -30.656 -16.766 1 97.5 124 GLY B N 1
ATOM 2829 C CA . GLY B 1 124 ? -17.781 -31.156 -18.125 1 97.5 124 GLY B CA 1
ATOM 2830 C C . GLY B 1 124 ? -17.547 -32.656 -18.188 1 97.5 124 GLY B C 1
ATOM 2831 O O . GLY B 1 124 ? -17.688 -33.344 -17.188 1 97.5 124 GLY B O 1
ATOM 2832 N N . ASP B 1 125 ? -17.219 -33.125 -19.344 1 97 125 ASP B N 1
ATOM 2833 C CA . ASP B 1 125 ? -17.094 -34.531 -19.688 1 97 125 ASP B CA 1
ATOM 2834 C C . ASP B 1 125 ? -15.734 -35.094 -19.25 1 97 125 ASP B C 1
ATOM 2836 O O . ASP B 1 125 ? -14.688 -34.594 -19.688 1 97 125 ASP B O 1
ATOM 2840 N N . LYS B 1 126 ? -15.758 -36.094 -18.422 1 95.44 126 LYS B N 1
ATOM 2841 C CA . LYS B 1 126 ? -14.539 -36.688 -17.875 1 95.44 126 LYS B CA 1
ATOM 2842 C C . LYS B 1 126 ? -13.695 -37.344 -18.953 1 95.44 126 LYS B C 1
ATOM 2844 O O . LYS B 1 126 ? -12.523 -37.656 -18.75 1 95.44 126 LYS B O 1
ATOM 2849 N N . ASN B 1 127 ? -14.312 -37.562 -20.094 1 97.06 127 ASN B N 1
ATOM 2850 C CA . ASN B 1 127 ? -13.602 -38.219 -21.188 1 97.06 127 ASN B CA 1
ATOM 2851 C C . ASN B 1 127 ? -12.836 -37.219 -22.047 1 97.06 127 ASN B C 1
ATOM 2853 O O . ASN B 1 127 ? -12.047 -37.594 -22.906 1 97.06 127 ASN B O 1
ATOM 2857 N N . LYS B 1 128 ? -13.023 -35.969 -21.812 1 97.56 128 LYS B N 1
ATOM 2858 C CA . LYS B 1 128 ? -12.273 -34.906 -22.484 1 97.56 128 LYS B CA 1
ATOM 2859 C C . LYS B 1 128 ? -10.984 -34.594 -21.734 1 97.56 128 LYS B C 1
ATOM 2861 O O . LYS B 1 128 ? -10.844 -34.906 -20.562 1 97.56 128 LYS B O 1
ATOM 2866 N N . PRO B 1 129 ? -10.016 -33.938 -22.484 1 97.25 129 PRO B N 1
ATOM 2867 C CA . PRO B 1 129 ? -8.812 -33.5 -21.766 1 97.25 129 PRO B CA 1
ATOM 2868 C C . PRO B 1 129 ? -9.109 -32.594 -20.578 1 97.25 129 PRO B C 1
ATOM 2870 O O . PRO B 1 129 ? -9.914 -31.672 -20.703 1 97.25 129 PRO B O 1
ATOM 2873 N N . ALA B 1 130 ? -8.43 -32.906 -19.484 1 97.44 130 ALA B N 1
ATOM 2874 C CA . ALA B 1 130 ? -8.656 -32.125 -18.25 1 97.44 130 ALA B CA 1
ATOM 2875 C C . ALA B 1 130 ? -7.762 -30.906 -18.203 1 97.44 130 ALA B C 1
ATOM 2877 O O . ALA B 1 130 ? -6.578 -30.969 -18.547 1 97.44 130 ALA B O 1
ATOM 2878 N N . ILE B 1 131 ? -8.344 -29.797 -17.828 1 97.69 131 ILE B N 1
ATOM 2879 C CA . ILE B 1 131 ? -7.555 -28.609 -17.5 1 97.69 131 ILE B CA 1
ATOM 2880 C C . ILE B 1 131 ? -7.863 -28.172 -16.078 1 97.69 131 ILE B C 1
ATOM 2882 O O . ILE B 1 131 ? -8.93 -28.469 -15.539 1 97.69 131 ILE B O 1
ATOM 2886 N N . TYR B 1 132 ? -6.965 -27.562 -15.469 1 98.19 132 TYR B N 1
ATOM 2887 C CA . TYR B 1 132 ? -7.094 -27.062 -14.102 1 98.19 132 TYR B CA 1
ATOM 2888 C C . TYR B 1 132 ? -7.023 -25.531 -14.07 1 98.19 132 TYR B C 1
ATOM 2890 O O . TYR B 1 132 ? -6.07 -24.938 -14.586 1 98.19 132 TYR B O 1
ATOM 2898 N N . VAL B 1 133 ? -8.016 -24.953 -13.516 1 98.31 133 VAL B N 1
ATOM 2899 C CA . VAL B 1 133 ? -8.133 -23.5 -13.469 1 98.31 133 VAL B CA 1
ATOM 2900 C C . VAL B 1 133 ? -8.023 -23.016 -12.023 1 98.31 133 VAL B C 1
ATOM 2902 O O . VAL B 1 133 ? -8.914 -23.281 -11.203 1 98.31 133 VAL B O 1
ATOM 2905 N N . PHE B 1 134 ? -6.969 -22.359 -11.742 1 98.38 134 PHE B N 1
ATOM 2906 C CA . PHE B 1 134 ? -6.832 -21.688 -10.453 1 98.38 134 PHE B CA 1
ATOM 2907 C C . PHE B 1 134 ? -7.531 -20.344 -10.461 1 98.38 134 PHE B C 1
ATOM 2909 O O . PHE B 1 134 ? -7.203 -19.469 -11.273 1 98.38 134 PHE B O 1
ATOM 2916 N N . SER B 1 135 ? -8.461 -20.172 -9.531 1 98.31 135 SER B N 1
ATOM 2917 C CA . SER B 1 135 ? -9.391 -19.062 -9.672 1 98.31 135 SER B CA 1
ATOM 2918 C C . SER B 1 135 ? -9.695 -18.422 -8.32 1 98.31 135 SER B C 1
ATOM 2920 O O . SER B 1 135 ? -9.391 -19 -7.273 1 98.31 135 SER B O 1
ATOM 2922 N N . ASP B 1 136 ? -10.164 -17.234 -8.344 1 98.06 136 ASP B N 1
ATOM 2923 C CA . ASP B 1 136 ? -10.562 -16.406 -7.219 1 98.06 136 ASP B CA 1
ATOM 2924 C C . ASP B 1 136 ? -11.906 -15.719 -7.484 1 98.06 136 ASP B C 1
ATOM 2926 O O . ASP B 1 136 ? -12.047 -14.977 -8.453 1 98.06 136 ASP B O 1
ATOM 2930 N N . PRO B 1 137 ? -12.867 -15.953 -6.629 1 97.88 137 PRO B N 1
ATOM 2931 C CA . PRO B 1 137 ? -14.211 -15.43 -6.883 1 97.88 137 PRO B CA 1
ATOM 2932 C C . PRO B 1 137 ? -14.242 -13.906 -6.965 1 97.88 137 PRO B C 1
ATOM 2934 O O . PRO B 1 137 ? -15.188 -13.336 -7.523 1 97.88 137 PRO B O 1
ATOM 2937 N N . GLU B 1 138 ? -13.219 -13.25 -6.523 1 94.94 138 GLU B N 1
ATOM 2938 C CA . GLU B 1 138 ? -13.289 -11.789 -6.504 1 94.94 138 GLU B CA 1
ATOM 2939 C C . GLU B 1 138 ? -12.352 -11.18 -7.539 1 94.94 138 GLU B C 1
ATOM 2941 O O . GLU B 1 138 ? -12.195 -9.961 -7.598 1 94.94 138 GLU B O 1
ATOM 2946 N N . CYS B 1 139 ? -11.742 -11.969 -8.266 1 95 139 CYS B N 1
ATOM 2947 C CA . CYS B 1 139 ? -10.875 -11.523 -9.344 1 95 139 CYS B CA 1
ATOM 2948 C C . CYS B 1 139 ? -11.672 -11.227 -10.609 1 95 139 CYS B C 1
ATOM 2950 O O . CYS B 1 139 ? -12.352 -12.102 -11.141 1 95 139 CYS B O 1
ATOM 2952 N N . PRO B 1 140 ? -11.586 -10 -11.117 1 93.12 140 PRO B N 1
ATOM 2953 C CA . PRO B 1 140 ? -12.391 -9.656 -12.297 1 93.12 140 PRO B CA 1
ATOM 2954 C C . PRO B 1 140 ? -12.07 -10.523 -13.508 1 93.12 140 PRO B C 1
ATOM 2956 O O . PRO B 1 140 ? -12.969 -10.883 -14.273 1 93.12 140 PRO B O 1
ATOM 2959 N N . TYR B 1 141 ? -10.875 -10.891 -13.734 1 95.06 141 TYR B N 1
ATOM 2960 C CA . TYR B 1 141 ? -10.492 -11.719 -14.867 1 95.06 141 TYR B CA 1
ATOM 2961 C C . TYR B 1 141 ? -10.977 -13.156 -14.68 1 95.06 141 TYR B C 1
ATOM 2963 O O . TYR B 1 141 ? -11.281 -13.844 -15.656 1 95.06 141 TYR B O 1
ATOM 2971 N N . CYS B 1 142 ? -11.031 -13.617 -13.43 1 97.88 142 CYS B N 1
ATOM 2972 C CA . CYS B 1 142 ? -11.602 -14.93 -13.141 1 97.88 142 CYS B CA 1
ATOM 2973 C C . CYS B 1 142 ? -13.094 -14.961 -13.438 1 97.88 142 CYS B C 1
ATOM 2975 O O . CYS B 1 142 ? -13.609 -15.961 -13.93 1 97.88 142 CYS B O 1
ATOM 2977 N N . ARG B 1 143 ? -13.719 -13.844 -13.156 1 97.38 143 ARG B N 1
ATOM 2978 C CA . ARG B 1 143 ? -15.133 -13.727 -13.492 1 97.38 143 ARG B CA 1
ATOM 2979 C C . ARG B 1 143 ? -15.344 -13.805 -15 1 97.38 143 ARG B C 1
ATOM 2981 O O . ARG B 1 143 ? -16.266 -14.469 -15.477 1 97.38 143 ARG B O 1
ATOM 2988 N N . GLU B 1 144 ? -14.469 -13.156 -15.672 1 96.31 144 GLU B N 1
ATOM 2989 C CA . GLU B 1 144 ? -14.547 -13.188 -17.125 1 96.31 144 GLU B CA 1
ATOM 2990 C C . GLU B 1 144 ? -14.344 -14.609 -17.656 1 96.31 144 GLU B C 1
ATOM 2992 O O . GLU B 1 144 ? -15.039 -15.039 -18.578 1 96.31 144 GLU B O 1
ATOM 2997 N N . HIS B 1 145 ? -13.391 -15.273 -17.109 1 97.69 145 HIS B N 1
ATOM 2998 C CA . HIS B 1 145 ? -13.148 -16.656 -17.516 1 97.69 145 HIS B CA 1
ATOM 2999 C C . HIS B 1 145 ? -14.375 -17.516 -17.266 1 97.69 145 HIS B C 1
ATOM 3001 O O . HIS B 1 145 ? -14.773 -18.297 -18.141 1 97.69 145 HIS B O 1
ATOM 3007 N N . LEU B 1 146 ? -15 -17.375 -16.125 1 98.06 146 LEU B N 1
ATOM 3008 C CA . LEU B 1 146 ? -16.172 -18.172 -15.766 1 98.06 146 LEU B CA 1
ATOM 3009 C C . LEU B 1 146 ? -17.328 -17.906 -16.719 1 98.06 146 LEU B C 1
ATOM 3011 O O . LEU B 1 146 ? -18.062 -18.812 -17.078 1 98.06 146 LEU B O 1
ATOM 3015 N N . ALA B 1 147 ? -17.422 -16.688 -17.141 1 97 147 ALA B N 1
ATOM 3016 C CA . ALA B 1 147 ? -18.5 -16.312 -18.047 1 97 147 ALA B CA 1
ATOM 3017 C C . ALA B 1 147 ? -18.406 -17.062 -19.359 1 97 147 ALA B C 1
ATOM 3019 O O . ALA B 1 147 ? -19.406 -17.219 -20.062 1 97 147 ALA B O 1
ATOM 3020 N N . GLN B 1 148 ? -17.25 -17.5 -19.672 1 96.56 148 GLN B N 1
ATOM 3021 C CA . GLN B 1 148 ? -17.016 -18.172 -20.938 1 96.56 148 GLN B CA 1
ATOM 3022 C C . GLN B 1 148 ? -16.875 -19.688 -20.734 1 96.56 148 GLN B C 1
ATOM 3024 O O . GLN B 1 148 ? -16.375 -20.391 -21.609 1 96.56 148 GLN B O 1
ATOM 3029 N N . ILE B 1 149 ? -17.359 -20.172 -19.656 1 97.88 149 ILE B N 1
ATOM 3030 C CA . ILE B 1 149 ? -17.062 -21.547 -19.25 1 97.88 149 ILE B CA 1
ATOM 3031 C C . ILE B 1 149 ? -17.703 -22.516 -20.234 1 97.88 149 ILE B C 1
ATOM 3033 O O . ILE B 1 149 ? -17.125 -23.562 -20.547 1 97.88 149 ILE B O 1
ATOM 3037 N N . ASP B 1 150 ? -18.844 -22.188 -20.797 1 96.25 150 ASP B N 1
ATOM 3038 C CA . ASP B 1 150 ? -19.547 -23.078 -21.719 1 96.25 150 ASP B CA 1
ATOM 3039 C C . ASP B 1 150 ? -18.703 -23.359 -22.953 1 96.25 150 ASP B C 1
ATOM 3041 O O . ASP B 1 150 ? -18.703 -24.484 -23.453 1 96.25 150 ASP B O 1
ATOM 3045 N N . ASP B 1 151 ? -18.062 -22.344 -23.359 1 96.75 151 ASP B N 1
ATOM 3046 C CA . ASP B 1 151 ? -17.203 -22.516 -24.531 1 96.75 151 ASP B CA 1
ATOM 3047 C C . ASP B 1 151 ? -16.031 -23.453 -24.219 1 96.75 151 ASP B C 1
ATOM 3049 O O . ASP B 1 151 ? -15.68 -24.297 -25.047 1 96.75 151 ASP B O 1
ATOM 3053 N N . GLU B 1 152 ? -15.477 -23.359 -23.109 1 96.19 152 GLU B N 1
ATOM 3054 C CA . GLU B 1 152 ? -14.352 -24.188 -22.703 1 96.19 152 GLU B CA 1
ATOM 3055 C C . GLU B 1 152 ? -14.781 -25.641 -22.531 1 96.19 152 GLU B C 1
ATOM 3057 O O . GLU B 1 152 ? -14.023 -26.562 -22.844 1 96.19 152 GLU B O 1
ATOM 3062 N N . LEU B 1 153 ? -15.984 -25.828 -22.109 1 97.75 153 LEU B N 1
ATOM 3063 C CA . LEU B 1 153 ? -16.484 -27.172 -21.812 1 97.75 153 LEU B CA 1
ATOM 3064 C C . LEU B 1 153 ? -16.75 -27.953 -23.094 1 97.75 153 LEU B C 1
ATOM 3066 O O . LEU B 1 153 ? -16.922 -29.172 -23.047 1 97.75 153 LEU B O 1
ATOM 3070 N N . LYS B 1 154 ? -16.766 -27.281 -24.188 1 97.44 154 LYS B N 1
ATOM 3071 C CA . LYS B 1 154 ? -16.891 -27.969 -25.469 1 97.44 154 LYS B CA 1
ATOM 3072 C C . LYS B 1 154 ? -15.664 -28.828 -25.75 1 97.44 154 LYS B C 1
ATOM 3074 O O . LYS B 1 154 ? -15.766 -29.859 -26.422 1 97.44 154 LYS B O 1
ATOM 3079 N N . ASN B 1 155 ? -14.547 -28.422 -25.172 1 97.5 155 ASN B N 1
ATOM 3080 C CA . ASN B 1 155 ? -13.297 -29.062 -25.562 1 97.5 155 ASN B CA 1
ATOM 3081 C C . ASN B 1 155 ? -12.586 -29.688 -24.375 1 97.5 155 ASN B C 1
ATOM 3083 O O . ASN B 1 155 ? -11.719 -30.547 -24.531 1 97.5 155 ASN B O 1
ATOM 3087 N N . TYR B 1 156 ? -12.977 -29.297 -23.188 1 98.12 156 TYR B N 1
ATOM 3088 C CA . TYR B 1 156 ? -12.211 -29.719 -22.016 1 98.12 156 TYR B CA 1
ATOM 3089 C C . TYR B 1 156 ? -13.141 -30.109 -20.875 1 98.12 156 TYR B C 1
ATOM 3091 O O . TYR B 1 156 ? -14.289 -29.672 -20.812 1 98.12 156 TYR B O 1
ATOM 3099 N N . GLN B 1 157 ? -12.656 -31.031 -20.047 1 98.25 157 GLN B N 1
ATOM 3100 C CA . GLN B 1 157 ? -13.109 -31.062 -18.656 1 98.25 157 GLN B CA 1
ATOM 3101 C C . GLN B 1 157 ? -12.422 -29.969 -17.828 1 98.25 157 GLN B C 1
ATOM 3103 O O . GLN B 1 157 ? -11.195 -29.906 -17.781 1 98.25 157 GLN B O 1
ATOM 3108 N N . VAL B 1 158 ? -13.125 -29.125 -17.219 1 98.5 158 VAL B N 1
ATOM 3109 C CA . VAL B 1 158 ? -12.555 -27.984 -16.5 1 98.5 158 VAL B CA 1
ATOM 3110 C C . VAL B 1 158 ? -12.617 -28.234 -15 1 98.5 158 VAL B C 1
ATOM 3112 O O . VAL B 1 158 ? -13.695 -28.438 -14.445 1 98.5 158 VAL B O 1
ATOM 3115 N N . ASN B 1 159 ? -11.5 -28.219 -14.375 1 98.31 159 ASN B N 1
ATOM 3116 C CA . ASN B 1 159 ? -11.391 -28.438 -12.93 1 98.31 159 ASN B CA 1
ATOM 3117 C C . ASN B 1 159 ? -10.977 -27.156 -12.211 1 98.31 159 ASN B C 1
ATOM 3119 O O . ASN B 1 159 ? -9.812 -26.75 -12.273 1 98.31 159 ASN B O 1
ATOM 3123 N N . TYR B 1 160 ? -11.875 -26.594 -11.477 1 98.69 160 TYR B N 1
ATOM 3124 C CA . TYR B 1 160 ? -11.594 -25.359 -10.734 1 98.69 160 TYR B CA 1
ATOM 3125 C C . TYR B 1 160 ? -10.938 -25.672 -9.391 1 98.69 160 TYR B C 1
ATOM 3127 O O . TYR B 1 160 ? -11.422 -26.531 -8.641 1 98.69 160 TYR B O 1
ATOM 3135 N N . ILE B 1 161 ? -9.938 -25.078 -9.148 1 98.62 161 ILE B N 1
ATOM 3136 C CA . ILE B 1 161 ? -9.281 -25.047 -7.844 1 98.62 161 ILE B CA 1
ATOM 3137 C C . ILE B 1 161 ? -9.258 -23.609 -7.309 1 98.62 161 ILE B C 1
ATOM 3139 O O . ILE B 1 161 ? -8.562 -22.75 -7.855 1 98.62 161 ILE B O 1
ATOM 3143 N N . LEU B 1 162 ? -9.961 -23.375 -6.25 1 98.56 162 LEU B N 1
ATOM 3144 C CA . LEU B 1 162 ? -10.148 -22.016 -5.773 1 98.56 162 LEU B CA 1
ATOM 3145 C C . LEU B 1 162 ? -9.016 -21.609 -4.828 1 98.56 162 LEU B C 1
ATOM 3147 O O . LEU B 1 162 ? -8.898 -22.156 -3.729 1 98.56 162 LEU B O 1
ATOM 3151 N N . THR B 1 163 ? -8.227 -20.625 -5.309 1 96.81 163 THR B N 1
ATOM 3152 C CA . THR B 1 163 ? -7.07 -20.094 -4.59 1 96.81 163 THR B CA 1
ATOM 3153 C C . THR B 1 163 ? -7.125 -18.578 -4.52 1 96.81 163 THR B C 1
ATOM 3155 O O . THR B 1 163 ? -6.316 -17.891 -5.152 1 96.81 163 THR B O 1
ATOM 3158 N N . PRO B 1 164 ? -8.008 -18.062 -3.678 1 95.5 164 PRO B N 1
ATOM 3159 C CA . PRO B 1 164 ? -8.25 -16.609 -3.672 1 95.5 164 PRO B CA 1
ATOM 3160 C C . PRO B 1 164 ? -7.023 -15.82 -3.232 1 95.5 164 PRO B C 1
ATOM 3162 O O . PRO B 1 164 ? -6.262 -16.266 -2.373 1 95.5 164 PRO B O 1
ATOM 3165 N N . VAL B 1 165 ? -6.918 -14.617 -3.881 1 86.38 165 VAL B N 1
ATOM 3166 C CA . VAL B 1 165 ? -5.816 -13.719 -3.543 1 86.38 165 VAL B CA 1
ATOM 3167 C C . VAL B 1 165 ? -6.367 -12.391 -3.031 1 86.38 165 VAL B C 1
ATOM 3169 O O . VAL B 1 165 ? -5.605 -11.516 -2.609 1 86.38 165 VAL B O 1
ATOM 3172 N N . HIS B 1 166 ? -7.695 -12.094 -3.111 1 80.56 166 HIS B N 1
ATOM 3173 C CA . HIS B 1 166 ? -8.32 -10.805 -2.811 1 80.56 166 HIS B CA 1
ATOM 3174 C C . HIS B 1 166 ? -8.875 -10.781 -1.39 1 80.56 166 HIS B C 1
ATOM 3176 O O . HIS B 1 166 ? -9.867 -10.109 -1.118 1 80.56 166 HIS B O 1
ATOM 3182 N N . GLY B 1 167 ? -8.273 -11.367 -0.348 1 80.12 167 GLY B N 1
ATOM 3183 C CA . GLY B 1 167 ? -8.555 -11.125 1.058 1 80.12 167 GLY B CA 1
ATOM 3184 C C . GLY B 1 167 ? -9.5 -12.148 1.659 1 80.12 167 GLY B C 1
ATOM 3185 O O . GLY B 1 167 ? -9.766 -13.188 1.052 1 80.12 167 GLY B O 1
ATOM 3186 N N . LYS B 1 168 ? -10.18 -11.773 2.836 1 85.5 168 LYS B N 1
ATOM 3187 C CA . LYS B 1 168 ? -10.953 -12.695 3.658 1 85.5 168 LYS B CA 1
ATOM 3188 C C . LYS B 1 168 ? -12.258 -13.086 2.973 1 85.5 168 LYS B C 1
ATOM 3190 O O . LYS B 1 168 ? -12.641 -14.258 2.963 1 85.5 168 LYS B O 1
ATOM 3195 N N . SER B 1 169 ? -12.977 -12.164 2.385 1 90.5 169 SER B N 1
ATOM 3196 C CA . SER B 1 169 ? -14.258 -12.438 1.742 1 90.5 169 SER B CA 1
ATOM 3197 C C . SER B 1 169 ? -14.102 -13.422 0.591 1 90.5 169 SER B C 1
ATOM 3199 O O . SER B 1 169 ? -14.969 -14.266 0.362 1 90.5 169 SER B O 1
ATOM 3201 N N . ALA B 1 170 ? -13.055 -13.352 -0.152 1 95.12 170 ALA B N 1
ATOM 3202 C CA . ALA B 1 170 ? -12.805 -14.281 -1.249 1 95.12 170 ALA B CA 1
ATOM 3203 C C . ALA B 1 170 ? -12.617 -15.703 -0.728 1 95.12 170 ALA B C 1
ATOM 3205 O O . ALA B 1 170 ? -13.07 -16.672 -1.353 1 95.12 170 ALA B O 1
ATOM 3206 N N . PHE B 1 171 ? -12.008 -15.812 0.45 1 95.44 171 PHE B N 1
ATOM 3207 C CA . PHE B 1 171 ? -11.828 -17.109 1.085 1 95.44 171 PHE B CA 1
ATOM 3208 C C . PHE B 1 171 ? -13.172 -17.672 1.556 1 95.44 171 PHE B C 1
ATOM 3210 O O . PHE B 1 171 ? -13.445 -18.859 1.387 1 95.44 171 PHE B O 1
ATOM 3217 N N . GLU B 1 172 ? -13.914 -16.797 2.105 1 95.94 172 GLU B N 1
ATOM 3218 C CA . GLU B 1 172 ? -15.234 -17.219 2.574 1 95.94 172 GLU B CA 1
ATOM 3219 C C . GLU B 1 172 ? -16.109 -17.703 1.416 1 95.94 172 GLU B C 1
ATOM 3221 O O . GLU B 1 172 ? -16.734 -18.75 1.505 1 95.94 172 GLU B O 1
ATOM 3226 N N . LYS B 1 173 ? -16.141 -16.984 0.352 1 97.5 173 LYS B N 1
ATOM 3227 C CA . LYS B 1 173 ? -16.906 -17.375 -0.825 1 97.5 173 LYS B CA 1
ATOM 3228 C C . LYS B 1 173 ? -16.422 -18.688 -1.407 1 97.5 173 LYS B C 1
ATOM 3230 O O . LYS B 1 173 ? -17.219 -19.516 -1.837 1 97.5 173 LYS B O 1
ATOM 3235 N N . SER B 1 174 ? -15.172 -18.828 -1.44 1 98.31 174 SER B N 1
ATOM 3236 C CA . SER B 1 174 ? -14.602 -20.078 -1.93 1 98.31 174 SER B CA 1
ATOM 3237 C C . SER B 1 174 ? -15.055 -21.266 -1.083 1 98.31 174 SER B C 1
ATOM 3239 O O . SER B 1 174 ? -15.414 -22.312 -1.618 1 98.31 174 SER B O 1
ATOM 3241 N N . ALA B 1 175 ? -15.023 -21.078 0.225 1 98 175 ALA B N 1
ATOM 3242 C CA . ALA B 1 175 ? -15.477 -22.125 1.124 1 98 175 ALA B CA 1
ATOM 3243 C C . ALA B 1 175 ? -16.938 -22.484 0.857 1 98 175 ALA B C 1
ATOM 3245 O O . ALA B 1 175 ? -17.297 -23.672 0.835 1 98 175 ALA B O 1
ATOM 3246 N N . LEU B 1 176 ? -17.703 -21.5 0.656 1 98.06 176 LEU B N 1
ATOM 3247 C CA . LEU B 1 176 ? -19.125 -21.703 0.401 1 98.06 176 LEU B CA 1
ATOM 3248 C C . LEU B 1 176 ? -19.344 -22.422 -0.927 1 98.06 176 LEU B C 1
ATOM 3250 O O . LEU B 1 176 ? -20.219 -23.281 -1.04 1 98.06 176 LEU B O 1
ATOM 3254 N N . ILE B 1 177 ? -18.562 -22.094 -1.907 1 98.5 177 ILE B N 1
ATOM 3255 C CA . ILE B 1 177 ? -18.656 -22.766 -3.205 1 98.5 177 ILE B CA 1
ATOM 3256 C C . ILE B 1 177 ? -18.375 -24.25 -3.041 1 98.5 177 ILE B C 1
ATOM 3258 O O . ILE B 1 177 ? -19.156 -25.094 -3.506 1 98.5 177 ILE B O 1
ATOM 3262 N N . TYR B 1 178 ? -17.359 -24.562 -2.367 1 98 178 TYR B N 1
ATOM 3263 C CA . TYR B 1 178 ? -17.031 -25.969 -2.164 1 98 178 TYR B CA 1
ATOM 3264 C C . TYR B 1 178 ? -18.125 -26.672 -1.387 1 98 178 TYR B C 1
ATOM 3266 O O . TYR B 1 178 ? -18.5 -27.812 -1.714 1 98 178 TYR B O 1
ATOM 3274 N N . LYS B 1 179 ? -18.578 -26.062 -0.357 1 97 179 LYS B N 1
ATOM 3275 C CA . LYS B 1 179 ? -19.625 -26.641 0.473 1 97 179 LYS B CA 1
ATOM 3276 C C . LYS B 1 179 ? -20.891 -26.906 -0.344 1 97 179 LYS B C 1
ATOM 3278 O O . LYS B 1 179 ? -21.438 -28.016 -0.308 1 97 179 LYS B O 1
ATOM 3283 N N . GLU B 1 180 ? -21.312 -25.969 -1.109 1 97.25 180 GLU B N 1
ATOM 3284 C CA . GLU B 1 180 ? -22.562 -26.094 -1.869 1 97.25 180 GLU B CA 1
ATOM 3285 C C . GLU B 1 180 ? -22.391 -27.016 -3.074 1 97.25 180 GLU B C 1
ATOM 3287 O O . GLU B 1 180 ? -23.312 -27.734 -3.449 1 97.25 180 GLU B O 1
ATOM 3292 N N . ALA B 1 181 ? -21.25 -26.953 -3.689 1 97 181 ALA B N 1
ATOM 3293 C CA . ALA B 1 181 ? -21 -27.766 -4.883 1 97 181 ALA B CA 1
ATOM 3294 C C . ALA B 1 181 ? -21.031 -29.25 -4.559 1 97 181 ALA B C 1
ATOM 3296 O O . ALA B 1 181 ? -21.344 -30.078 -5.426 1 97 181 ALA B O 1
ATOM 3297 N N . LYS B 1 182 ? -20.688 -29.609 -3.316 1 94.69 182 LYS B N 1
ATOM 3298 C CA . LYS B 1 182 ? -20.734 -31 -2.893 1 94.69 182 LYS B CA 1
ATOM 3299 C C . LYS B 1 182 ? -22.156 -31.562 -3.031 1 94.69 182 LYS B C 1
ATOM 3301 O O . LYS B 1 182 ? -22.328 -32.781 -3.25 1 94.69 182 LYS B O 1
ATOM 3306 N N . LYS B 1 183 ? -23.125 -30.719 -2.98 1 95.5 183 LYS B N 1
ATOM 3307 C CA . 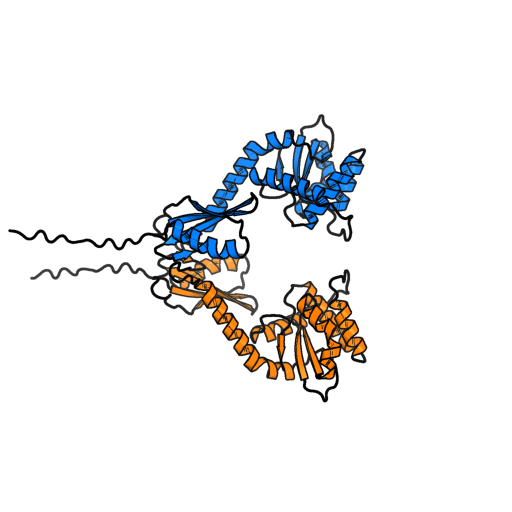LYS B 1 183 ? -24.516 -31.156 -3.031 1 95.5 183 LYS B CA 1
ATOM 3308 C C . LYS B 1 183 ? -25.078 -31.031 -4.441 1 95.5 183 LYS B C 1
ATOM 3310 O O . LYS B 1 183 ? -26.203 -31.438 -4.707 1 95.5 183 LYS B O 1
ATOM 3315 N N . ALA B 1 184 ? -24.281 -30.391 -5.277 1 97.25 184 ALA B N 1
ATOM 3316 C CA . ALA B 1 184 ? -24.766 -30.172 -6.645 1 97.25 184 ALA B CA 1
ATOM 3317 C C . ALA B 1 184 ? -24.859 -31.5 -7.398 1 97.25 184 ALA B C 1
ATOM 3319 O O . ALA B 1 184 ? -24.016 -32.375 -7.25 1 97.25 184 ALA B O 1
ATOM 3320 N N . LYS B 1 185 ? -25.859 -31.594 -8.336 1 95.5 185 LYS B N 1
ATOM 3321 C CA . LYS B 1 185 ? -26.156 -32.875 -9.008 1 95.5 185 LYS B CA 1
ATOM 3322 C C . LYS B 1 185 ? -25.594 -32.875 -10.422 1 95.5 185 LYS B C 1
ATOM 3324 O O . LYS B 1 185 ? -25.453 -33.938 -11.031 1 95.5 185 LYS B O 1
ATOM 3329 N N . ASN B 1 186 ? -25.469 -31.75 -11 1 96.12 186 ASN B N 1
ATOM 3330 C CA . ASN B 1 186 ? -24.984 -31.656 -12.375 1 96.12 186 ASN B CA 1
ATOM 3331 C C . ASN B 1 186 ? -24.188 -30.375 -12.594 1 96.12 186 ASN B C 1
ATOM 3333 O O . ASN B 1 186 ? -24.047 -29.562 -11.68 1 96.12 186 ASN B O 1
ATOM 3337 N N . ASP B 1 187 ? -23.625 -30.219 -13.742 1 97.12 187 ASP B N 1
ATOM 3338 C CA . ASP B 1 187 ? -22.75 -29.094 -14.078 1 97.12 187 ASP B CA 1
ATOM 3339 C C . ASP B 1 187 ? -23.516 -27.766 -14.008 1 97.12 187 ASP B C 1
ATOM 3341 O O . ASP B 1 187 ? -22.969 -26.75 -13.57 1 97.12 187 ASP B O 1
ATOM 3345 N N . LYS B 1 188 ? -24.75 -27.828 -14.43 1 97.12 188 LYS B N 1
ATOM 3346 C CA . LYS B 1 188 ? -25.562 -26.609 -14.43 1 97.12 188 LYS B CA 1
ATOM 3347 C C . LYS B 1 188 ? -25.688 -26.047 -13.016 1 97.12 188 LYS B C 1
ATOM 3349 O O . LYS B 1 188 ? -25.547 -24.828 -12.82 1 97.12 188 LYS B O 1
ATOM 3354 N N . GLU B 1 189 ? -25.859 -26.922 -12.086 1 97.94 189 GLU B N 1
ATOM 3355 C CA . GLU B 1 189 ? -25.969 -26.5 -10.695 1 97.94 189 GLU B CA 1
ATOM 3356 C C . GLU B 1 189 ? -24.641 -25.969 -10.164 1 97.94 189 GLU B C 1
ATOM 3358 O O . GLU B 1 189 ? -24.609 -24.969 -9.453 1 97.94 189 GLU B O 1
ATOM 3363 N N . LYS B 1 190 ? -23.594 -26.688 -10.508 1 98.31 190 LYS B N 1
ATOM 3364 C CA . LYS B 1 190 ? -22.266 -26.25 -10.07 1 98.31 190 LYS B CA 1
ATOM 3365 C C . LYS B 1 190 ? -21.938 -24.875 -10.633 1 98.31 190 LYS B C 1
ATOM 3367 O O . LYS B 1 190 ? -21.406 -24.016 -9.914 1 98.31 190 LYS B O 1
ATOM 3372 N N . ILE B 1 191 ? -22.219 -24.656 -11.875 1 98.25 191 ILE B N 1
ATOM 3373 C CA . ILE B 1 191 ? -21.938 -23.391 -12.539 1 98.25 191 ILE B CA 1
ATOM 3374 C C . ILE B 1 191 ? -22.781 -22.281 -11.906 1 98.25 191 ILE B C 1
ATOM 3376 O O . ILE B 1 191 ? -22.297 -21.172 -11.711 1 98.25 191 ILE B O 1
ATOM 3380 N N . ALA B 1 192 ? -23.969 -22.641 -11.555 1 97.69 192 ALA B N 1
ATOM 3381 C CA . ALA B 1 192 ? -24.844 -21.672 -10.898 1 97.69 192 ALA B CA 1
ATOM 3382 C C . ALA B 1 192 ? -24.266 -21.25 -9.547 1 97.69 192 ALA B C 1
ATOM 3384 O O . ALA B 1 192 ? -24.328 -20.078 -9.18 1 97.69 192 ALA B O 1
ATOM 3385 N N . ILE B 1 193 ? -23.75 -22.203 -8.852 1 98 193 ILE B N 1
ATOM 3386 C CA . ILE B 1 193 ? -23.141 -21.922 -7.551 1 98 193 ILE B CA 1
ATOM 3387 C C . ILE B 1 193 ? -21.922 -21.031 -7.73 1 98 193 ILE B C 1
ATOM 3389 O O . ILE B 1 193 ? -21.766 -20.031 -7.008 1 98 193 ILE B O 1
ATOM 3393 N N . LEU B 1 194 ? -21.047 -21.344 -8.695 1 98.44 194 LEU B N 1
ATOM 3394 C CA . LEU B 1 194 ? -19.906 -20.5 -9 1 98.44 194 LEU B CA 1
ATOM 3395 C C . LEU B 1 194 ? -20.344 -19.078 -9.328 1 98.44 194 LEU B C 1
ATOM 3397 O O . LEU B 1 194 ? -19.859 -18.109 -8.734 1 98.44 194 LEU B O 1
ATOM 3401 N N . ASN B 1 195 ? -21.312 -18.953 -10.172 1 97.94 195 ASN B N 1
ATOM 3402 C CA . ASN B 1 195 ? -21.797 -17.641 -10.602 1 97.94 195 ASN B CA 1
ATOM 3403 C C . ASN B 1 195 ? -22.344 -16.828 -9.43 1 97.94 195 ASN B C 1
ATOM 3405 O O . ASN B 1 195 ? -22.141 -15.625 -9.359 1 97.94 195 ASN B O 1
ATOM 3409 N N . LYS B 1 196 ? -23 -17.547 -8.594 1 97.44 196 LYS B N 1
ATOM 3410 C CA . LYS B 1 196 ? -23.578 -16.891 -7.418 1 97.44 196 LYS B CA 1
ATOM 3411 C C . LYS B 1 196 ? -22.5 -16.203 -6.594 1 97.44 196 LYS B C 1
ATOM 3413 O O . LYS B 1 196 ? -22.609 -15.008 -6.289 1 97.44 196 LYS B O 1
ATOM 3418 N N . TYR B 1 197 ? -21.406 -16.844 -6.363 1 97.75 197 TYR B N 1
ATOM 3419 C CA . TYR B 1 197 ? -20.406 -16.312 -5.438 1 97.75 197 TYR B CA 1
ATOM 3420 C C . TYR B 1 197 ? -19.359 -15.492 -6.172 1 97.75 197 TYR B C 1
ATOM 3422 O O . TYR B 1 197 ? -18.625 -14.719 -5.551 1 97.75 197 TYR B O 1
ATOM 3430 N N . TYR B 1 198 ? -19.25 -15.633 -7.484 1 97.56 198 TYR B N 1
ATOM 3431 C CA . TYR B 1 198 ? -18.375 -14.797 -8.297 1 97.56 198 TYR B CA 1
ATOM 3432 C C . TYR B 1 198 ? -19.031 -13.453 -8.602 1 97.56 198 TYR B C 1
ATOM 3434 O O . TYR B 1 198 ? -18.359 -12.539 -9.094 1 97.56 198 TYR B O 1
ATOM 3442 N N . ASP B 1 199 ? -20.266 -13.367 -8.289 1 95.19 199 ASP B N 1
ATOM 3443 C CA . ASP B 1 199 ? -20.984 -12.125 -8.555 1 95.19 199 ASP B CA 1
ATOM 3444 C C . ASP B 1 199 ? -20.406 -10.977 -7.727 1 95.19 199 ASP B C 1
ATOM 3446 O O . ASP B 1 199 ? -20.469 -11 -6.496 1 95.19 199 ASP B O 1
ATOM 3450 N N . ALA B 1 200 ? -19.953 -9.93 -8.375 1 89.69 200 ALA B N 1
ATOM 3451 C CA . ALA B 1 200 ? -19.328 -8.789 -7.707 1 89.69 200 ALA B CA 1
ATOM 3452 C C . ALA B 1 200 ? -20.344 -8.039 -6.852 1 89.69 200 ALA B C 1
ATOM 3454 O O . ALA B 1 200 ? -19.969 -7.312 -5.926 1 89.69 200 ALA B O 1
ATOM 3455 N N . ASN B 1 201 ? -21.594 -8.289 -7.07 1 86.56 201 ASN B N 1
ATOM 3456 C CA . ASN B 1 201 ? -22.641 -7.52 -6.414 1 86.56 201 ASN B CA 1
ATOM 3457 C C . ASN B 1 201 ? -23.281 -8.305 -5.281 1 86.56 201 ASN B C 1
ATOM 3459 O O . ASN B 1 201 ? -24.266 -7.863 -4.691 1 86.56 201 ASN B O 1
ATOM 3463 N N . ILE B 1 202 ? -22.688 -9.391 -5 1 87.12 202 ILE B N 1
ATOM 3464 C CA . ILE B 1 202 ? -23.281 -10.188 -3.932 1 87.12 202 ILE B CA 1
ATOM 3465 C C . ILE B 1 202 ? -23.203 -9.43 -2.611 1 87.12 202 ILE B C 1
ATOM 3467 O O . ILE B 1 202 ? -22.141 -8.922 -2.24 1 87.12 202 ILE B O 1
ATOM 3471 N N . LYS B 1 203 ? -24.156 -9.086 -1.911 1 74.62 203 LYS B N 1
ATOM 3472 C CA . LYS B 1 203 ? -24.234 -8.227 -0.733 1 74.62 203 LYS B CA 1
ATOM 3473 C C . LYS B 1 203 ? -24.141 -9.047 0.551 1 74.62 203 LYS B C 1
ATOM 3475 O O . LYS B 1 203 ? -23.594 -8.586 1.554 1 74.62 203 LYS B O 1
ATOM 3480 N N . ASN B 1 204 ? -24.797 -10.297 0.565 1 85.25 204 ASN B N 1
ATOM 3481 C CA . ASN B 1 204 ? -24.844 -11.156 1.744 1 85.25 204 ASN B CA 1
ATOM 3482 C C . ASN B 1 204 ? -24.656 -12.625 1.377 1 85.25 204 ASN B C 1
ATOM 3484 O O . ASN B 1 204 ? -25 -13.047 0.275 1 85.25 204 ASN B O 1
ATOM 3488 N N . TYR B 1 205 ? -23.969 -13.289 2.182 1 90.56 205 TYR B N 1
ATOM 3489 C CA . TYR B 1 205 ? -23.781 -14.734 2.055 1 90.56 205 TYR B CA 1
ATOM 3490 C C . TYR B 1 205 ? -23.641 -15.391 3.424 1 90.56 205 TYR B C 1
ATOM 3492 O O . TYR B 1 205 ? -23.422 -14.703 4.426 1 90.56 205 TYR B O 1
ATOM 3500 N N . PRO B 1 206 ? -23.906 -16.672 3.465 1 92.5 206 PRO B N 1
ATOM 3501 C CA . PRO B 1 206 ? -23.891 -17.359 4.75 1 92.5 206 PRO B CA 1
ATOM 3502 C C . PRO B 1 206 ? -22.531 -17.297 5.441 1 92.5 206 PRO B C 1
ATOM 3504 O O . PRO B 1 206 ? -21.5 -17.156 4.773 1 92.5 206 PRO B O 1
ATOM 3507 N N . LYS B 1 207 ? -22.531 -17.359 6.75 1 92.44 207 LYS B N 1
ATOM 3508 C CA . LYS B 1 207 ? -21.281 -17.406 7.52 1 92.44 207 LYS B CA 1
ATOM 3509 C C . LYS B 1 207 ? -20.562 -18.734 7.289 1 92.44 207 LYS B C 1
ATOM 3511 O O . LYS B 1 207 ? -21.188 -19.766 7.043 1 92.44 207 LYS B O 1
ATOM 3516 N N . VAL B 1 208 ? -19.297 -18.656 7.367 1 93.56 208 VAL B N 1
ATOM 3517 C CA . VAL B 1 208 ? -18.438 -19.828 7.176 1 93.56 208 VAL B CA 1
ATOM 3518 C C . VAL B 1 208 ? -17.688 -20.125 8.469 1 93.56 208 VAL B C 1
ATOM 3520 O O . VAL B 1 208 ? -17.297 -19.219 9.203 1 93.56 208 VAL B O 1
ATOM 3523 N N . SER B 1 209 ? -17.516 -21.422 8.789 1 93.44 209 SER B N 1
ATOM 3524 C CA . SER B 1 209 ? -16.781 -21.812 9.992 1 93.44 209 SER B CA 1
ATOM 3525 C C . SER B 1 209 ? -15.273 -21.641 9.805 1 93.44 209 SER B C 1
ATOM 3527 O O . SER B 1 209 ? -14.789 -21.578 8.68 1 93.44 209 SER B O 1
ATOM 3529 N N . ASP B 1 210 ? -14.562 -21.578 10.867 1 91.69 210 ASP B N 1
ATOM 3530 C CA . ASP B 1 210 ? -13.109 -21.484 10.836 1 91.69 210 ASP B CA 1
ATOM 3531 C C . ASP B 1 210 ? -12.492 -22.703 10.148 1 91.69 210 ASP B C 1
ATOM 3533 O O . ASP B 1 210 ? -11.477 -22.578 9.453 1 91.69 210 ASP B O 1
ATOM 3537 N N . ALA B 1 211 ? -13.164 -23.781 10.367 1 92.88 211 ALA B N 1
ATOM 3538 C CA . ALA B 1 211 ? -12.648 -25.016 9.766 1 92.88 211 ALA B CA 1
ATOM 3539 C C . ALA B 1 211 ? -12.75 -24.953 8.242 1 92.88 211 ALA B C 1
ATOM 3541 O O . ALA B 1 211 ? -11.82 -25.344 7.535 1 92.88 211 ALA B O 1
ATOM 3542 N N . GLU B 1 212 ? -13.836 -24.422 7.77 1 93.75 212 GLU B N 1
ATOM 3543 C CA . GLU B 1 212 ? -14.023 -24.281 6.328 1 93.75 212 GLU B CA 1
ATOM 3544 C C . GLU B 1 212 ? -13.031 -23.297 5.734 1 93.75 212 GLU B C 1
ATOM 3546 O O . GLU B 1 212 ? -12.484 -23.531 4.656 1 93.75 212 GLU B O 1
ATOM 3551 N N . LEU B 1 213 ? -12.789 -22.281 6.406 1 94.12 213 LEU B N 1
ATOM 3552 C CA . LEU B 1 213 ? -11.828 -21.281 5.965 1 94.12 213 LEU B CA 1
ATOM 3553 C C . LEU B 1 213 ? -10.414 -21.859 5.93 1 94.12 213 LEU B C 1
ATOM 3555 O O . LEU B 1 213 ? -9.656 -21.609 4.996 1 94.12 213 LEU B O 1
ATOM 3559 N N . LYS B 1 214 ? -10.125 -22.594 6.938 1 93 214 LYS B N 1
ATOM 3560 C CA . LYS B 1 214 ? -8.797 -23.188 7.047 1 93 214 LYS B CA 1
ATOM 3561 C C . LYS B 1 214 ? -8.508 -24.109 5.875 1 93 214 LYS B C 1
ATOM 3563 O O . LYS B 1 214 ? -7.383 -24.172 5.383 1 93 214 LYS B O 1
ATOM 3568 N N . GLU B 1 215 ? -9.5 -24.812 5.445 1 95.38 215 GLU B N 1
ATOM 3569 C CA . GLU B 1 215 ? -9.32 -25.719 4.312 1 95.38 215 GLU B CA 1
ATOM 3570 C C . GLU B 1 215 ? -8.953 -24.953 3.049 1 95.38 215 GLU B C 1
ATOM 3572 O O . GLU B 1 215 ? -8.031 -25.344 2.328 1 95.38 215 GLU B O 1
ATOM 3577 N N . VAL B 1 216 ? -9.648 -23.906 2.842 1 96.62 216 VAL B N 1
ATOM 3578 C CA . VAL B 1 216 ? -9.375 -23.094 1.655 1 96.62 216 VAL B CA 1
ATOM 3579 C C . VAL B 1 216 ? -7.992 -22.453 1.775 1 96.62 216 VAL B C 1
ATOM 3581 O O . VAL B 1 216 ? -7.238 -22.406 0.801 1 96.62 216 VAL B O 1
ATOM 3584 N N . PHE B 1 217 ? -7.664 -22 2.959 1 93.5 217 PHE B N 1
ATOM 3585 C CA . PHE B 1 217 ? -6.363 -21.375 3.184 1 93.5 217 PHE B CA 1
ATOM 3586 C C . PHE B 1 217 ? -5.238 -22.375 2.943 1 93.5 217 PHE B C 1
ATOM 3588 O O . PHE B 1 217 ? -4.223 -22.047 2.336 1 93.5 217 PHE B O 1
ATOM 3595 N N . SER B 1 218 ? -5.449 -23.594 3.383 1 94 218 SER B N 1
ATOM 3596 C CA . SER B 1 218 ? -4.449 -24.625 3.172 1 94 218 SER B CA 1
ATOM 3597 C C . SER B 1 218 ? -4.254 -24.906 1.686 1 94 218 SER B C 1
ATOM 3599 O O . SER B 1 218 ? -3.125 -25.125 1.233 1 94 218 SER B O 1
ATOM 3601 N N . LEU B 1 219 ? -5.367 -24.906 1.009 1 96.62 219 LEU B N 1
ATOM 3602 C CA . LEU B 1 219 ? -5.293 -25.109 -0.435 1 96.62 219 LEU B CA 1
ATOM 3603 C C . LEU B 1 219 ? -4.512 -23.984 -1.1 1 96.62 219 LEU B C 1
ATOM 3605 O O . LEU B 1 219 ? -3.623 -24.234 -1.918 1 96.62 219 LEU B O 1
ATOM 3609 N N . TYR B 1 220 ? -4.773 -22.797 -0.731 1 95.06 220 TYR B N 1
ATOM 3610 C CA . TYR B 1 220 ? -4.078 -21.609 -1.219 1 95.06 220 TYR B CA 1
ATOM 3611 C C . TYR B 1 220 ? -2.58 -21.719 -0.959 1 95.06 220 TYR B C 1
ATOM 3613 O O . TYR B 1 220 ? -1.771 -21.531 -1.871 1 95.06 220 TYR B O 1
ATOM 3621 N N . GLU B 1 221 ? -2.219 -22.047 0.263 1 91.25 221 GLU B N 1
ATOM 3622 C CA . GLU B 1 221 ? -0.815 -22.141 0.652 1 91.25 221 GLU B CA 1
ATOM 3623 C C . GLU B 1 221 ? -0.089 -23.219 -0.134 1 91.25 221 GLU B C 1
ATOM 3625 O O . GLU B 1 221 ? 1.07 -23.047 -0.517 1 91.25 221 GLU B O 1
ATOM 3630 N N . LYS B 1 222 ? -0.786 -24.281 -0.325 1 94.12 222 LYS B N 1
ATOM 3631 C CA . LYS B 1 222 ? -0.221 -25.406 -1.064 1 94.12 222 LYS B CA 1
ATOM 3632 C C . LYS B 1 222 ? 0.222 -24.969 -2.461 1 94.12 222 LYS B C 1
ATOM 3634 O O . LYS B 1 222 ? 1.373 -25.188 -2.846 1 94.12 222 LYS B O 1
ATOM 3639 N N . TYR B 1 223 ? -0.593 -24.266 -3.111 1 96.25 223 TYR B N 1
ATOM 3640 C CA . TYR B 1 223 ? -0.274 -23.953 -4.5 1 96.25 223 TYR B CA 1
ATOM 3641 C C . TYR B 1 223 ? 0.593 -22.703 -4.586 1 96.25 223 TYR B C 1
ATOM 3643 O O . TYR B 1 223 ? 1.387 -22.547 -5.516 1 96.25 223 TYR B O 1
ATOM 3651 N N . ARG B 1 224 ? 0.476 -21.859 -3.609 1 92.56 224 ARG B N 1
ATOM 3652 C CA . ARG B 1 224 ? 1.427 -20.75 -3.52 1 92.56 224 ARG B CA 1
ATOM 3653 C C . ARG B 1 224 ? 2.85 -21.266 -3.336 1 92.56 224 ARG B C 1
ATOM 3655 O O . ARG B 1 224 ? 3.789 -20.75 -3.938 1 92.56 224 ARG B O 1
ATOM 3662 N N . SER B 1 225 ? 2.963 -22.281 -2.518 1 90.25 225 SER B N 1
ATOM 3663 C CA . SER B 1 225 ? 4.281 -22.859 -2.25 1 90.25 225 SER B CA 1
ATOM 3664 C C . SER B 1 225 ? 4.863 -23.5 -3.498 1 90.25 225 SER B C 1
ATOM 3666 O O . SER B 1 225 ? 6.082 -23.641 -3.621 1 90.25 225 SER B O 1
ATOM 3668 N N . LEU B 1 226 ? 3.943 -23.812 -4.449 1 94.38 226 LEU B N 1
ATOM 3669 C CA . LEU B 1 226 ? 4.387 -24.391 -5.707 1 94.38 226 LEU B CA 1
ATOM 3670 C C . LEU B 1 226 ? 4.703 -23.312 -6.73 1 94.38 226 LEU B C 1
ATOM 3672 O O . LEU B 1 226 ? 5.203 -23.609 -7.82 1 94.38 226 LEU B O 1
ATOM 3676 N N . GLY B 1 227 ? 4.336 -22.078 -6.387 1 93.25 227 GLY B N 1
ATOM 3677 C CA . GLY B 1 227 ? 4.73 -20.984 -7.27 1 93.25 227 GLY B CA 1
ATOM 3678 C C . GLY B 1 227 ? 3.551 -20.281 -7.902 1 93.25 227 GLY B C 1
ATOM 3679 O O . GLY B 1 227 ? 3.729 -19.422 -8.781 1 93.25 227 GLY B O 1
ATOM 3680 N N . LEU B 1 228 ? 2.316 -20.656 -7.465 1 95 228 LEU B N 1
ATOM 3681 C CA . LEU B 1 228 ? 1.165 -19.922 -7.969 1 95 228 LEU B CA 1
ATOM 3682 C C . LEU B 1 228 ? 1.211 -18.469 -7.512 1 95 228 LEU B C 1
ATOM 3684 O O . LEU B 1 228 ? 1.285 -18.188 -6.309 1 95 228 LEU B O 1
ATOM 3688 N N . SER B 1 229 ? 1.141 -17.547 -8.508 1 89.38 229 SER B N 1
ATOM 3689 C CA . SER B 1 229 ? 1.354 -16.156 -8.125 1 89.38 229 SER B CA 1
ATOM 3690 C C . SER B 1 229 ? 0.216 -15.266 -8.609 1 89.38 229 SER B C 1
ATOM 3692 O O . SER B 1 229 ? 0.128 -14.094 -8.219 1 89.38 229 SER B O 1
ATOM 3694 N N . ALA B 1 230 ? -0.694 -15.836 -9.453 1 90.56 230 ALA B N 1
ATOM 3695 C CA . ALA B 1 230 ? -1.775 -15.023 -10 1 90.56 230 ALA B CA 1
ATOM 3696 C C . ALA B 1 230 ? -2.973 -15.883 -10.383 1 90.56 230 ALA B C 1
ATOM 3698 O O . ALA B 1 230 ? -2.836 -17.094 -10.578 1 90.56 230 ALA B O 1
ATOM 3699 N N . THR B 1 231 ? -4.133 -15.203 -10.328 1 94.88 231 THR B N 1
ATOM 3700 C CA . THR B 1 231 ? -5.34 -15.836 -10.859 1 94.88 231 THR B CA 1
ATOM 3701 C C . THR B 1 231 ? -5.973 -14.961 -11.938 1 94.88 231 THR B C 1
ATOM 3703 O O . THR B 1 231 ? -5.805 -13.742 -11.93 1 94.88 231 THR B O 1
ATOM 3706 N N . PRO B 1 232 ? -6.48 -15.602 -12.922 1 96.38 232 PRO B N 1
ATOM 3707 C CA . PRO B 1 232 ? -6.559 -17.047 -13.148 1 96.38 232 PRO B CA 1
ATOM 3708 C C . PRO B 1 232 ? -5.27 -17.625 -13.742 1 96.38 232 PRO B C 1
ATOM 3710 O O . PRO B 1 232 ? -4.547 -16.922 -14.453 1 96.38 232 PRO B O 1
ATOM 3713 N N . THR B 1 233 ? -4.938 -18.719 -13.312 1 96.38 233 THR B N 1
ATOM 3714 C CA . THR B 1 233 ? -3.877 -19.516 -13.922 1 96.38 233 THR B CA 1
ATOM 3715 C C . THR B 1 233 ? -4.418 -20.875 -14.391 1 96.38 233 THR B C 1
ATOM 3717 O O . THR B 1 233 ? -5.148 -21.547 -13.656 1 96.38 233 THR B O 1
ATOM 3720 N N . ILE B 1 234 ? -4.094 -21.266 -15.664 1 96.38 234 ILE B N 1
ATOM 3721 C CA . ILE B 1 234 ? -4.648 -22.484 -16.25 1 96.38 234 ILE B CA 1
ATOM 3722 C C . ILE B 1 234 ? -3.52 -23.453 -16.609 1 96.38 234 ILE B C 1
ATOM 3724 O O . ILE B 1 234 ? -2.523 -23.047 -17.219 1 96.38 234 ILE B O 1
ATOM 3728 N N . ILE B 1 235 ? -3.754 -24.609 -16.156 1 95.25 235 ILE B N 1
ATOM 3729 C CA . ILE B 1 235 ? -2.842 -25.688 -16.516 1 95.25 235 ILE B CA 1
ATOM 3730 C C . ILE B 1 235 ? -3.559 -26.688 -17.406 1 95.25 235 ILE B C 1
ATOM 3732 O O . ILE B 1 235 ? -4.695 -27.078 -17.125 1 95.25 235 ILE B O 1
ATOM 3736 N N . LYS B 1 236 ? -2.828 -27.062 -18.516 1 91.56 236 LYS B N 1
ATOM 3737 C CA . LYS B 1 236 ? -3.377 -28.062 -19.438 1 91.56 236 LYS B CA 1
ATOM 3738 C C . LYS B 1 236 ? -2.582 -29.359 -19.391 1 91.56 236 LYS B C 1
ATOM 3740 O O . LYS B 1 236 ? -1.39 -29.359 -19.078 1 91.56 236 LYS B O 1
#

Secondary structure (DSSP, 8-state):
------------------HHHHHHHHHHHHHHH-TT-EEEEEEEEE-TTSS-EEEEEEEEETTEEEEEEEEEETTEEES--EETTTTEEHHHHHHHHHHHHHHHHHHHHHHHHHTT-SS-EEES-TTSPEEEEEE-TT-HHHHHHHHTHHHHHTT-EEEEEE---S-HHHHHHHHHHHHHHTT--SHHHHHHHHHHHH-TT--------HHHHHHHHHHHHHHHHTT--SSSEEE-/------------------HHHHHHHHHHHHHHH-TT-EEEEEEEEE-TTSS-EEEEEEEEETTEEEEEEEEEETTEEES--EETTTTEEHHHHHHHHHHHHHHHHHHHHHHHHHHT-SS-EEES-TTSPEEEEEE-TT-HHHHHHHHTHHHHHTT-EEEEEE---S-HHHHHHHHHHHHHHTT--SHHHHHHHHHHHH-TT--------HHHHHHHHHHHHHHHHTT--SSSEEE-

Foldseek 3Di:
DPPPPPPPPPPPCQDWDDFVLVQVVVCVVVCVVVVQKHKGKADWDDDPPPQKIKIWIWIDDPNDIDIAIWITTRDDIDRWDADPVVRDIPRVVVVVVVLVVLVVLCQVPVVVVQVPDPQKLKAADPVAAEKEWEAWLADPVRLVCLVCVVVVNVHYTYIYQYQHDPDDLRLQLSLQLSVQSVVDDHRVRSSVSSCQSSDNPNPDDDDDDPVSSVVSVVSNVVSVVSRDDDPTDMHD/DPPPPPPPPPPPCQDWDDFVLVQVVVCVVVCVVVVQKHKGKADWADDPPPQKIKIWIWIDDPNDIDIAIWITTRDDIDRWDADPVVRDIPRVVVVVVVLVVLVVLCQVPVVVVQVPDPQKLKAADPVAAEKEWEAWLADPVRLVCLVCVVVVNVHYTYIYQYQHDPDDLRLQLSLQLSVQSVVDDHRVRSSVSSCQSSDNPNPDDDDDDPVSSVVSVVSNVVSVVSRDDDPTDMHD

pLDDT: mean 91.4, std 13.45, range [26.42, 98.69]

InterPro domains:
  IPR012336 Thioredoxin-like fold [PF13098] (123-235)
  IPR036249 Thioredoxin-like superfamily [SSF52833] (108-235)
  IPR051470 Thiol:disulfide interchange protein [PTHR35272] (1-235)

Radius of gyration: 29.76 Å; Cα contacts (8 Å, |Δi|>4): 731; chains: 2; bounding box: 103×71×51 Å

Organism: Campylobacter jejuni subsp. jejuni serotype O:2 (strain ATCC 700819 / NCTC 11168) (NCBI:txid192222)

Sequence (472 aa):
MKKLSLILVCSASLFAASNSEISDFYSKSIKAQFPNATVSVSNRQKVGNTGFESVIVSVELNGQKQENILFTKDSLITPDLIDLKTGISYAQEYEMKKFQEARENFTKNAKAVAQKETMVIALGDKNKPAIYVFSDPECPYCREHLAQIDDELKNYQVNYILTPVHGKSAFEKSALIYKEAKKAKNDKEKIAILNKYYDANIKNYPKVSDAELKEVFSLYEKYRSLGLSATPTIIKMKKLSLILVCSASLFAASNSEISDFYSKSIKAQFPNATVSVSNRQKVGNTGFESVIVSVELNGQKQENILFTKDSLITPDLIDLKTGISYAQEYEMKKFQEARENFTKNAKAVAQKETMVIALGDKNKPAIYVFSDPECPYCREHLAQIDDELKNYQVNYILTPVHGKSAFEKSALIYKEAKKAKNDKEKIAILNKYYDANIKNYPKVSDAELKEVFSLYEKYRSLGLSATPTIIK

Solvent-accessible surface area (backbone atoms only — not comparable to full-atom values): 25901 Å² total; per-residue (Å²): 135,84,78,76,76,76,75,75,74,75,68,73,77,76,48,44,57,48,56,65,60,53,29,50,58,52,37,57,62,47,30,75,77,34,68,79,45,44,58,44,58,45,79,72,39,76,41,84,91,71,76,32,31,32,33,33,42,35,40,35,45,93,89,40,76,47,77,44,64,35,35,23,40,35,56,30,39,21,63,39,48,28,33,65,84,78,67,44,40,52,46,56,52,51,52,51,50,51,51,51,52,26,42,52,44,22,70,72,50,42,60,72,52,56,74,68,54,77,78,55,54,74,34,63,48,84,88,36,58,62,31,39,36,33,26,22,48,72,37,70,65,27,44,53,52,57,74,46,40,72,67,50,43,75,68,21,13,44,29,37,33,66,46,49,80,74,57,69,66,25,38,46,41,45,33,50,38,56,60,54,42,72,72,41,87,50,55,69,50,36,51,49,46,49,50,56,54,32,39,88,77,62,83,78,75,82,87,71,54,70,67,48,41,48,53,39,49,51,51,30,49,54,42,40,75,43,24,56,83,65,70,59,38,76,46,118,132,83,81,76,76,76,75,76,72,75,69,74,77,76,49,43,55,49,57,65,60,53,30,51,58,54,37,56,62,48,32,72,78,35,71,78,44,45,59,45,58,44,77,73,38,75,40,82,91,71,77,31,31,32,34,33,41,35,41,34,45,94,89,41,76,46,77,42,63,35,34,23,41,36,55,30,38,22,63,38,48,28,34,65,86,79,67,44,42,53,45,57,51,50,52,50,49,52,50,50,52,26,44,50,43,22,69,72,49,43,59,70,53,56,74,67,53,78,78,54,53,74,32,62,48,86,88,36,58,63,31,40,35,33,28,23,48,71,37,71,64,26,43,53,52,56,72,46,41,71,67,50,42,75,66,21,12,43,29,37,32,64,43,50,82,74,55,70,67,25,38,47,42,46,33,49,41,55,60,53,43,72,71,42,87,48,57,69,50,36,51,48,46,48,50,56,55,32,37,88,76,62,84,78,73,83,88,72,56,69,66,47,39,48,52,39,50,50,52,30,50,54,44,40,75,41,22,56,83,65,68,60,38,76,47,115